Protein AF-A0A2Z6P731-F1 (afdb_monomer_lite)

Foldseek 3Di:
DDPVVVVVVVVVVVVVVVVVVVVVVVVVVVVVVVVVVVVVVVVVVVVVVVVVVVVVVVVVVVVVVVVVVVVVVVVVVVVVVVVVVVVVVVVVVVVVVVVVVVVVVVVVVVVVVVVVVVVVVVVVVVVVVVVVVVVVVVVVVVVVVVVVVVVVVVVVVVVVVVVVVVVVVVVVVVVVVVVVVVVVVVVVVVVVVVVVVVVVVVPPVPPPPPPPPPPDDDDDDDDDDDPPVPPPPVVVVVVVVVVVVVVVVVVVVVVVVVVVVVVVVVVVVVVVVVVVVVVVVVVVVVVVVVVVVVVVVVVVVVVVVVVVVVVVVVVVVVVVVVVVVVVVVVVVVVVVVVVVVVVVVVVVVVVVVVVVVVVVVVVVVVVVVVVVVVVVVVVVVVVVVVVVVVVVVVVVVVVVVVVVVVVVVVLVVLLVVLVPDPASLQVLVVLLVPDDPDPVVLVVNLSSLVSLLVNVDDHDPVSLVVLLVVLVVLVVVCPDDDDPVPSVVSSVSSCVSSVNPVVDPDPPRDDDPVCVVVCVVSVVVVVVSDDDDDDDDDDDDDDDDDPDPDDDDDDDDDDDDDDDDDDDD

Secondary structure (DSSP, 8-state):
--HHHHHHHHHHHHHHHHHHHHHHHHHHHHHHHHHHHHHHHHHHHHHHHHHHHHHHHHHHHHHHHHHHHHHHHHHHHHHHHHHHHHHHHHHHHHHHHHHHHHHHHHHHHHHHHHHHHHHHHHHHHHHHHHHHHHHHHHHHHHHHHHHHHHHHHHHHHHHHHHHHHHHHHHHHHHHHHHHHHHHHHHHHHHHHHHHHHHHHHHHHTTSSSSSSS---------------STTSSHHHHHHHHHHHHHHHHHHHHHHHHHHHHHHHHHHHHHHHHHHHHHHHHHHHHHHHHHHHHHHHHHHHHHHHHHHHHHHHHHHHHHHHHHHHHHHHHHHHHHHHHHHHHHHHHHHHHHHHHHHHHHHHHHHHHHHHHHHHHHHHHHHHHHHHHHHHHHHHHHHHHHHHHHHHHHHHHHHHHHHHHHHH-SSHHHHHHHHHHH--S-HHHHHHHHHHHHHHHHTT----HHHHHHHHHHHHHHHHHS-STTS-HHHHHHHHHHHHHTT-TTTS-------SGGGHHHHHHHHHHHHTTS-----------------S------PPP------------

InterPro domains:
  IPR012474 Frigida-like [PF07899] (404-504)

Radius of gyration: 98.4 Å; chains: 1; bounding box: 209×106×265 Å

Sequence (569 aa):
MEPEHLIQEKKKDYNALLRKLELLHDSIDQCRINRQEEEKLLKWKQKQLTDTRHKLHLCSQDVDAKKRELDSLSRSMNERYDEFDKRNRRLKEKANDIEDQANDLERKEKNYQVRVKVLEIKEERCKVLKSKEHLFDERVKKHELKEKQYEEKLKEFYLKEKQFVDEKVNVHEGRVKDLESKEKLFEERLNEFYSKEEQQVKVHEGRVKDLELKEKKFVERVKDLDSKEEQRVKVHEGRVNDLELKERQFVERVQELKSQKEGYEIQWKDLKSKEEEFEGRMKKLESNDKEFDEREKVLDSMEKQFKLQKKNLDSMEKQFKLRKKDLDSKEEKIDGRVKELDSMEKKIVEQMQDLNSKKNRDEEQVKKLESQLKKLESQVKELETKQNQFKDNIENVQLLNNLVKRQELICSQVSDVLQTSPNPAKLVLDTIKGFRPSQQERTTRNLLVDELNKTSSVISFQVKEEAVKFASEWKANLGEPAKDCLQVLDYFKFVATYEIGSHCQVPQFLSGKEQEKQKGKIVDIASSSMSPVRVQKPQEKKRRYEAVLANNSKHPRIDVPSSSVLGSQ

Structure (mmCIF, N/CA/C/O backbone):
data_AF-A0A2Z6P731-F1
#
_entry.id   AF-A0A2Z6P731-F1
#
loop_
_atom_site.group_PDB
_atom_site.id
_atom_site.type_symbol
_atom_site.label_atom_id
_atom_site.label_alt_id
_atom_site.label_comp_id
_atom_site.label_asym_id
_atom_site.label_entity_id
_atom_site.label_seq_id
_atom_site.pdbx_PDB_ins_code
_atom_site.Cartn_x
_atom_site.Cartn_y
_atom_site.Cartn_z
_atom_site.occupancy
_atom_site.B_iso_or_equiv
_atom_site.auth_seq_id
_atom_site.auth_comp_id
_atom_site.auth_asym_id
_atom_site.auth_atom_id
_atom_site.pdbx_PDB_model_num
ATOM 1 N N . MET A 1 1 ? 33.500 57.032 -123.519 1.00 52.16 1 MET A N 1
ATOM 2 C CA . MET A 1 1 ? 33.721 56.711 -122.093 1.00 52.16 1 MET A CA 1
ATOM 3 C C . MET A 1 1 ? 34.544 55.441 -122.050 1.00 52.16 1 MET A C 1
ATOM 5 O O . MET A 1 1 ? 34.097 54.435 -122.585 1.00 52.16 1 MET A O 1
ATOM 9 N N . GLU A 1 2 ? 35.780 55.542 -121.570 1.00 58.59 2 GLU A N 1
ATOM 10 C CA . GLU A 1 2 ? 36.813 54.513 -121.723 1.00 58.59 2 GLU A CA 1
ATOM 11 C C . GLU A 1 2 ? 36.583 53.288 -120.814 1.00 58.59 2 GLU A C 1
ATOM 13 O O . GLU A 1 2 ? 36.250 53.458 -119.638 1.00 58.59 2 GLU A O 1
ATOM 18 N N . PRO A 1 3 ? 36.807 52.056 -121.316 1.00 71.31 3 PRO A N 1
ATOM 19 C CA . PRO A 1 3 ? 36.684 50.810 -120.546 1.00 71.31 3 PRO A CA 1
ATOM 20 C C . PRO A 1 3 ? 37.540 50.767 -119.269 1.00 71.31 3 PRO A C 1
ATOM 22 O O . PRO A 1 3 ? 37.165 50.127 -118.289 1.00 71.31 3 PRO A O 1
ATOM 25 N N . GLU A 1 4 ? 38.677 51.464 -119.257 1.00 72.44 4 GLU A N 1
ATOM 26 C CA . GLU A 1 4 ? 39.634 51.464 -118.145 1.00 72.44 4 GLU A CA 1
ATOM 27 C C . GLU A 1 4 ? 39.086 52.137 -116.878 1.00 72.44 4 GLU A C 1
ATOM 29 O O . GLU A 1 4 ? 39.328 51.656 -115.769 1.00 72.44 4 GLU A O 1
ATOM 34 N N . HIS A 1 5 ? 38.282 53.196 -117.025 1.00 77.31 5 HIS A N 1
ATOM 35 C CA . HIS A 1 5 ? 37.656 53.881 -115.891 1.00 77.31 5 HIS A CA 1
ATOM 36 C C . HIS A 1 5 ? 36.643 52.973 -115.175 1.00 77.31 5 HIS A C 1
ATOM 38 O O . HIS A 1 5 ? 36.636 52.888 -113.948 1.00 77.31 5 HIS A O 1
ATOM 44 N N . LEU A 1 6 ? 35.835 52.229 -115.940 1.00 79.31 6 LEU A N 1
ATOM 45 C CA . LEU A 1 6 ? 34.848 51.287 -115.402 1.00 79.31 6 LEU A CA 1
ATOM 46 C C . LEU A 1 6 ? 35.524 50.119 -114.662 1.00 79.31 6 LEU A C 1
ATOM 48 O O . LEU A 1 6 ? 35.042 49.677 -113.620 1.00 79.31 6 LEU A O 1
ATOM 52 N N . ILE A 1 7 ? 36.667 49.640 -115.166 1.00 79.50 7 ILE A N 1
ATOM 53 C CA . ILE A 1 7 ? 37.467 48.594 -114.512 1.00 79.50 7 ILE A CA 1
ATOM 54 C C . ILE A 1 7 ? 38.040 49.094 -113.178 1.00 79.50 7 ILE A C 1
ATOM 56 O O . ILE A 1 7 ? 37.983 48.371 -112.182 1.00 79.50 7 ILE A O 1
ATOM 60 N N . GLN A 1 8 ? 38.560 50.325 -113.123 1.00 81.31 8 GLN A N 1
ATOM 61 C CA . GLN A 1 8 ? 39.082 50.913 -111.881 1.00 81.31 8 GLN A CA 1
ATOM 62 C C . GLN A 1 8 ? 37.985 51.154 -110.838 1.00 81.31 8 GLN A C 1
ATOM 64 O O . GLN A 1 8 ? 38.181 50.863 -109.657 1.00 81.31 8 GLN A O 1
ATOM 69 N N . GLU A 1 9 ? 36.813 51.620 -111.267 1.00 83.69 9 GLU A N 1
ATOM 70 C CA . GLU A 1 9 ? 35.646 51.801 -110.402 1.00 83.69 9 GLU A CA 1
ATOM 71 C C . GLU A 1 9 ? 35.163 50.460 -109.826 1.00 83.69 9 GLU A C 1
ATOM 73 O O . GLU A 1 9 ? 35.053 50.311 -108.608 1.00 83.69 9 GLU A O 1
ATOM 78 N N . LYS A 1 10 ? 35.023 49.424 -110.666 1.00 86.81 10 LYS A N 1
ATOM 79 C CA . LYS A 1 10 ? 34.675 48.067 -110.210 1.00 86.81 10 LYS A CA 1
ATOM 80 C C . LYS A 1 10 ? 35.732 47.448 -109.299 1.00 86.81 10 LYS A C 1
ATOM 82 O O . LYS A 1 10 ? 35.380 46.742 -108.357 1.00 86.81 10 LYS A O 1
ATOM 87 N N . LYS A 1 11 ? 37.018 47.731 -109.523 1.00 86.75 11 LYS A N 1
ATOM 88 C CA . LYS A 1 11 ? 38.112 47.300 -108.639 1.00 86.75 11 LYS A CA 1
ATOM 89 C C . LYS A 1 11 ? 38.043 47.991 -107.274 1.00 86.75 11 LYS A C 1
ATOM 91 O O . LYS A 1 11 ? 38.296 47.355 -106.251 1.00 86.75 11 LYS A O 1
ATOM 96 N N . LYS A 1 12 ? 37.677 49.275 -107.237 1.00 87.81 12 LYS A N 1
ATOM 97 C CA . LYS A 1 12 ? 37.454 50.029 -105.995 1.00 87.81 12 LYS A CA 1
ATOM 98 C C . LYS A 1 12 ? 36.254 49.481 -105.218 1.00 87.81 12 LYS A C 1
ATOM 100 O O . LYS A 1 12 ? 36.387 49.254 -104.017 1.00 87.81 12 LYS A O 1
ATOM 105 N N . ASP A 1 13 ? 35.145 49.194 -105.899 1.00 89.31 13 ASP A N 1
ATOM 106 C CA . ASP A 1 13 ? 33.958 48.560 -105.308 1.00 89.31 13 ASP A CA 1
ATOM 107 C C . ASP A 1 13 ? 34.268 47.159 -104.768 1.00 89.31 13 ASP A C 1
ATOM 109 O O . ASP A 1 13 ? 33.900 46.833 -103.640 1.00 89.31 13 ASP A O 1
ATOM 113 N N . TYR A 1 14 ? 35.002 46.346 -105.535 1.00 91.06 14 TYR A N 1
ATOM 114 C CA . TYR A 1 14 ? 35.447 45.017 -105.116 1.00 91.06 14 TYR A CA 1
ATOM 115 C C . TYR A 1 14 ? 36.316 45.082 -103.856 1.00 91.06 14 TYR A C 1
ATOM 117 O O . TYR A 1 14 ? 36.050 44.375 -102.890 1.00 91.06 14 TYR A O 1
ATOM 125 N N . ASN A 1 15 ? 37.306 45.979 -103.815 1.00 90.00 15 ASN A N 1
ATOM 126 C CA . ASN A 1 15 ? 38.151 46.160 -102.632 1.00 90.00 15 ASN A CA 1
ATOM 127 C C . ASN A 1 15 ? 37.359 46.693 -101.423 1.00 90.00 15 ASN A C 1
ATOM 129 O O . ASN A 1 15 ? 37.653 46.328 -100.286 1.00 90.00 15 ASN A O 1
ATOM 133 N N . ALA A 1 16 ? 36.347 47.541 -101.639 1.00 91.12 16 ALA A N 1
ATOM 134 C CA . ALA A 1 16 ? 35.458 48.008 -100.575 1.00 91.12 16 ALA A CA 1
ATOM 135 C C . ALA A 1 16 ? 34.557 46.883 -100.035 1.00 91.12 16 ALA A C 1
ATOM 137 O O . ALA A 1 16 ? 34.338 46.805 -98.825 1.00 91.12 16 ALA A O 1
ATOM 138 N N . LEU A 1 17 ? 34.061 45.999 -100.907 1.00 93.06 17 LEU A N 1
ATOM 139 C CA . LEU A 1 17 ? 33.327 44.792 -100.519 1.00 93.06 17 LEU A CA 1
ATOM 140 C C . LEU A 1 17 ? 34.225 43.795 -99.783 1.00 93.06 17 LEU A C 1
ATOM 142 O O . LEU A 1 17 ? 33.798 43.256 -98.767 1.00 93.06 17 LEU A O 1
ATOM 146 N N . LEU A 1 18 ? 35.466 43.603 -100.239 1.00 92.50 18 LEU A N 1
ATOM 147 C CA . LEU A 1 18 ? 36.444 42.727 -99.596 1.00 92.50 18 LEU A CA 1
ATOM 148 C C . LEU A 1 18 ? 36.750 43.191 -98.165 1.00 92.50 18 LEU A C 1
ATOM 150 O O . LEU A 1 18 ? 36.622 42.400 -97.240 1.00 92.50 18 LEU A O 1
ATOM 154 N N . ARG A 1 19 ? 37.004 44.492 -97.957 1.00 92.50 19 ARG A N 1
ATOM 155 C CA . ARG A 1 19 ? 37.185 45.067 -96.609 1.00 92.50 19 ARG A CA 1
ATOM 156 C C . ARG A 1 19 ? 35.958 44.894 -95.712 1.00 92.50 19 ARG A C 1
ATOM 158 O O . ARG A 1 19 ? 36.096 44.667 -94.516 1.00 92.50 19 ARG A O 1
ATOM 165 N N . LYS A 1 20 ? 34.743 45.017 -96.263 1.00 94.06 20 LYS A N 1
ATOM 166 C CA . LYS A 1 20 ? 33.504 44.760 -95.505 1.00 94.06 20 LYS A CA 1
ATOM 167 C C . LYS A 1 20 ? 33.372 43.284 -95.122 1.00 94.06 20 LYS A C 1
ATOM 169 O O . LYS A 1 20 ? 32.917 42.998 -94.021 1.00 94.06 20 LYS A O 1
ATOM 174 N N . LEU A 1 21 ? 33.760 42.372 -96.014 1.00 94.06 21 LEU A N 1
ATOM 175 C CA . LEU A 1 21 ? 33.802 40.930 -95.762 1.00 94.06 21 LEU A CA 1
ATOM 176 C C . LEU A 1 21 ? 34.822 40.577 -94.675 1.00 94.06 21 LEU A C 1
ATOM 178 O O . LEU A 1 21 ? 34.483 39.807 -93.785 1.00 94.06 21 LEU A O 1
ATOM 182 N N . GLU A 1 22 ? 36.014 41.176 -94.707 1.00 93.94 22 GLU A N 1
ATOM 183 C CA . GLU A 1 22 ? 37.048 41.026 -93.671 1.00 93.94 22 GLU A CA 1
ATOM 184 C C . GLU A 1 22 ? 36.540 41.508 -92.305 1.00 93.94 22 GLU A C 1
ATOM 186 O O . GLU A 1 22 ? 36.545 40.741 -91.350 1.00 93.94 22 GLU A O 1
ATOM 191 N N . LEU A 1 23 ? 35.972 42.719 -92.224 1.00 94.75 23 LEU A N 1
ATOM 192 C CA . LEU A 1 23 ? 35.389 43.238 -90.977 1.00 94.75 23 LEU A CA 1
ATOM 193 C C . LEU A 1 23 ? 34.251 42.357 -90.437 1.00 94.75 23 LEU A C 1
ATOM 195 O O . LEU A 1 23 ? 34.099 42.192 -89.227 1.00 94.75 23 LEU A O 1
ATOM 199 N N . LEU A 1 24 ? 33.426 41.804 -91.329 1.00 95.38 24 LEU A N 1
ATOM 200 C CA . LEU A 1 24 ? 32.343 40.902 -90.947 1.00 95.38 24 LEU A CA 1
ATOM 201 C C . LEU A 1 24 ? 32.885 39.543 -90.480 1.00 95.38 24 LEU A C 1
ATOM 203 O O . LEU A 1 24 ? 32.338 38.972 -89.539 1.00 95.38 24 LEU A O 1
ATOM 207 N N . HIS A 1 25 ? 33.968 39.051 -91.086 1.00 95.19 25 HIS A N 1
ATOM 208 C CA . HIS A 1 25 ? 34.670 37.846 -90.649 1.00 95.19 25 HIS A CA 1
ATOM 209 C C . HIS A 1 25 ? 35.277 38.028 -89.253 1.00 95.19 25 HIS A C 1
ATOM 211 O O . HIS A 1 25 ? 34.975 37.232 -88.365 1.00 95.19 25 HIS A O 1
ATOM 217 N N . ASP A 1 26 ? 35.999 39.128 -89.023 1.00 95.12 26 ASP A N 1
ATOM 218 C CA . ASP A 1 26 ? 36.569 39.472 -87.716 1.00 95.12 26 ASP A CA 1
ATOM 219 C C . ASP A 1 26 ? 35.474 39.597 -86.644 1.00 95.12 26 ASP A C 1
ATOM 221 O O . ASP A 1 26 ? 35.610 39.094 -85.528 1.00 95.12 26 ASP A O 1
ATOM 225 N N . SER A 1 27 ? 34.337 40.215 -86.989 1.00 95.94 27 SER A N 1
ATOM 226 C CA . SER A 1 27 ? 33.183 40.301 -86.088 1.00 95.94 27 SER A CA 1
ATOM 227 C C . SER A 1 27 ? 32.591 38.926 -85.763 1.00 95.94 27 SER A C 1
ATOM 229 O O . SER A 1 27 ? 32.197 38.694 -84.618 1.00 95.94 27 SER A O 1
ATOM 231 N N . ILE A 1 28 ? 32.499 38.016 -86.740 1.00 95.56 28 ILE A N 1
ATOM 232 C CA . ILE A 1 28 ? 32.009 36.646 -86.526 1.00 95.56 28 ILE A CA 1
ATOM 233 C C . ILE A 1 28 ? 32.970 35.873 -85.621 1.00 95.56 28 ILE A C 1
ATOM 235 O O . ILE A 1 28 ? 32.516 35.184 -84.702 1.00 95.56 28 ILE A O 1
ATOM 239 N N . ASP A 1 29 ? 34.276 36.000 -85.844 1.00 95.00 29 ASP A N 1
ATOM 240 C CA . ASP A 1 29 ? 35.289 35.345 -85.021 1.00 95.00 29 ASP A CA 1
ATOM 241 C C . ASP A 1 29 ? 35.274 35.878 -83.587 1.00 95.00 29 ASP A C 1
ATOM 243 O O . ASP A 1 29 ? 35.272 35.083 -82.641 1.00 95.00 29 ASP A O 1
ATOM 247 N N . GLN A 1 30 ? 35.120 37.191 -83.397 1.00 95.19 30 GLN A N 1
ATOM 248 C CA . GLN A 1 30 ? 34.946 37.773 -82.067 1.00 95.19 30 GLN A CA 1
ATOM 249 C C . GLN A 1 30 ? 33.675 37.251 -81.376 1.00 95.19 30 GLN A C 1
ATOM 251 O O . GLN A 1 30 ? 33.720 36.861 -80.207 1.00 95.19 30 GLN A O 1
ATOM 256 N N . CYS A 1 31 ? 32.545 37.163 -82.087 1.00 95.19 31 CYS A N 1
ATOM 257 C CA . CYS A 1 31 ? 31.327 36.545 -81.553 1.00 95.19 31 CYS A CA 1
ATOM 258 C C . CYS A 1 31 ? 31.540 35.069 -81.185 1.00 95.19 31 CYS A C 1
ATOM 260 O O . CYS A 1 31 ? 31.012 34.599 -80.174 1.00 95.19 31 CYS A O 1
ATOM 262 N N . ARG A 1 32 ? 32.322 34.322 -81.974 1.00 95.62 32 ARG A N 1
ATOM 263 C CA . ARG A 1 32 ? 32.637 32.915 -81.704 1.00 95.62 32 ARG A CA 1
ATOM 264 C C . ARG A 1 32 ? 33.480 32.758 -80.439 1.00 95.62 32 ARG A C 1
ATOM 266 O O . ARG A 1 32 ? 33.192 31.847 -79.662 1.00 95.62 32 ARG A O 1
ATOM 273 N N . ILE A 1 33 ? 34.473 33.626 -80.233 1.00 95.19 33 ILE A N 1
ATOM 274 C CA . ILE A 1 33 ? 35.304 33.664 -79.020 1.00 95.19 33 ILE A CA 1
ATOM 275 C C . ILE A 1 33 ? 34.437 33.996 -77.803 1.00 95.19 33 ILE A C 1
ATOM 277 O O . ILE A 1 33 ? 34.414 33.212 -76.853 1.00 95.19 33 ILE A O 1
ATOM 281 N N . ASN A 1 34 ? 33.646 35.072 -77.866 1.00 95.81 34 ASN A N 1
ATOM 282 C CA . ASN A 1 34 ? 32.760 35.476 -76.769 1.00 95.81 34 ASN A CA 1
ATOM 283 C C . ASN A 1 34 ? 31.799 34.339 -76.379 1.00 95.81 34 ASN A C 1
ATOM 285 O O . ASN A 1 34 ? 31.676 33.999 -75.204 1.00 95.81 34 ASN A O 1
ATOM 289 N N . ARG A 1 35 ? 31.189 33.664 -77.364 1.00 95.75 35 ARG A N 1
ATOM 290 C CA . ARG A 1 35 ? 30.319 32.504 -77.113 1.00 95.75 35 ARG A CA 1
ATOM 291 C C . ARG A 1 35 ? 31.058 31.363 -76.404 1.00 95.75 35 ARG A C 1
ATOM 293 O O . ARG A 1 35 ? 30.498 30.729 -75.515 1.00 95.75 35 ARG A O 1
ATOM 300 N N . GLN A 1 36 ? 32.308 31.077 -76.778 1.00 95.69 36 GLN A N 1
ATOM 301 C CA . GLN A 1 36 ? 33.104 30.041 -76.108 1.00 95.69 36 GLN A CA 1
ATOM 302 C C . GLN A 1 36 ? 33.426 30.403 -74.653 1.00 95.69 36 GLN A C 1
ATOM 304 O O . GLN A 1 36 ? 33.455 29.519 -73.793 1.00 95.69 36 GLN A O 1
ATOM 309 N N . GLU A 1 37 ? 33.685 31.677 -74.362 1.00 95.94 37 GLU A N 1
ATOM 310 C CA . GLU A 1 37 ? 33.898 32.160 -72.995 1.00 95.94 37 GLU A CA 1
ATOM 311 C C . GLU A 1 37 ? 32.618 32.060 -72.158 1.00 95.94 37 GLU A C 1
ATOM 313 O O . GLU A 1 37 ? 32.656 31.533 -71.042 1.00 95.94 37 GLU A O 1
ATOM 318 N N . GLU A 1 38 ? 31.473 32.454 -72.719 1.00 96.44 38 GLU A N 1
ATOM 319 C CA . GLU A 1 38 ? 30.158 32.309 -72.086 1.00 96.44 38 GLU A CA 1
ATOM 320 C C . GLU A 1 38 ? 29.804 30.842 -71.810 1.00 96.44 38 GLU A C 1
ATOM 322 O O . GLU A 1 38 ? 29.347 30.516 -70.714 1.00 96.44 38 GLU A O 1
ATOM 327 N N . GLU A 1 39 ? 30.072 29.921 -72.742 1.00 96.38 39 GLU A N 1
ATOM 328 C CA . GLU A 1 39 ? 29.863 28.482 -72.534 1.00 96.38 39 GLU A CA 1
ATOM 329 C C . GLU A 1 39 ? 30.727 27.927 -71.392 1.00 96.38 39 GLU A C 1
ATOM 331 O O . GLU A 1 39 ? 30.261 27.105 -70.593 1.00 96.38 39 GLU A O 1
ATOM 336 N N . LYS A 1 40 ? 31.989 28.366 -71.284 1.00 96.44 40 LYS A N 1
ATOM 337 C CA . LYS A 1 40 ? 32.872 27.986 -70.169 1.00 96.44 40 LYS A CA 1
ATOM 338 C C . LYS A 1 40 ? 32.347 28.539 -68.846 1.00 96.44 40 LYS A C 1
ATOM 340 O O . LYS A 1 40 ? 32.298 27.800 -67.859 1.00 96.44 40 LYS A O 1
ATOM 345 N N . LEU A 1 41 ? 31.921 29.803 -68.829 1.00 96.81 41 LEU A N 1
ATOM 346 C CA . LEU A 1 41 ? 31.337 30.436 -67.649 1.00 96.81 41 LEU A CA 1
ATOM 347 C C . LEU A 1 41 ? 30.049 29.723 -67.218 1.00 96.81 41 LEU A C 1
ATOM 349 O O . LEU A 1 41 ? 29.882 29.431 -66.034 1.00 96.81 41 LEU A O 1
ATOM 353 N N . LEU A 1 42 ? 29.174 29.377 -68.165 1.00 96.50 42 LEU A N 1
ATOM 354 C CA . LEU A 1 42 ? 27.938 28.642 -67.910 1.00 96.50 42 LEU A CA 1
ATOM 355 C C . LEU A 1 42 ? 28.226 27.261 -67.314 1.00 96.50 42 LEU A C 1
ATOM 357 O O . LEU A 1 42 ? 27.638 26.911 -66.292 1.00 96.50 42 LEU A O 1
ATOM 361 N N . LYS A 1 43 ? 29.171 26.503 -67.887 1.00 96.69 43 LYS A N 1
ATOM 362 C CA . LYS A 1 43 ? 29.605 25.205 -67.336 1.00 96.69 43 LYS A CA 1
ATOM 363 C C . LYS A 1 43 ? 30.137 25.344 -65.911 1.00 96.69 43 LYS A C 1
ATOM 365 O O . LYS A 1 43 ? 29.791 24.548 -65.038 1.00 96.69 43 LYS A O 1
ATOM 370 N N . TRP A 1 44 ? 30.948 26.370 -65.649 1.00 96.88 44 TRP A N 1
ATOM 371 C CA . TRP A 1 44 ? 31.457 26.644 -64.306 1.00 96.88 44 TRP A CA 1
ATOM 372 C C . TRP A 1 44 ? 30.328 26.987 -63.321 1.00 96.88 44 TRP A C 1
ATOM 374 O O . TRP A 1 44 ? 30.272 26.415 -62.231 1.00 96.88 44 TRP A O 1
ATOM 384 N N . LYS A 1 45 ? 29.378 27.847 -63.713 1.00 97.25 45 LYS A N 1
ATOM 385 C CA . LYS A 1 45 ? 28.199 28.193 -62.899 1.00 97.25 45 LYS A CA 1
ATOM 386 C C . LYS A 1 45 ? 27.296 26.986 -62.640 1.00 97.25 45 LYS A C 1
ATOM 388 O O . LYS A 1 45 ? 26.828 26.824 -61.518 1.00 97.25 45 LYS A O 1
ATOM 393 N N . GLN A 1 46 ? 27.088 26.119 -63.631 1.00 96.81 46 GLN A N 1
ATOM 394 C CA . GLN A 1 46 ? 26.338 24.871 -63.465 1.00 96.81 46 GLN A CA 1
ATOM 395 C C . GLN A 1 46 ? 26.996 23.962 -62.425 1.00 96.81 46 GLN A C 1
ATOM 397 O O . GLN A 1 46 ? 26.303 23.475 -61.537 1.00 96.81 46 GLN A O 1
ATOM 402 N N . LYS A 1 47 ? 28.326 23.805 -62.471 1.00 96.75 47 LYS A N 1
ATOM 403 C CA . LYS A 1 47 ? 29.070 23.032 -61.466 1.00 96.75 47 LYS A CA 1
ATOM 404 C C . LYS A 1 47 ? 28.928 23.624 -60.056 1.00 96.75 47 LYS A C 1
ATOM 406 O O . LYS A 1 47 ? 28.662 22.906 -59.099 1.00 96.75 47 LYS A O 1
ATOM 411 N N . GLN A 1 48 ? 29.030 24.946 -59.922 1.00 96.88 48 GLN A N 1
ATOM 412 C CA . GLN A 1 48 ? 28.794 25.617 -58.637 1.00 96.88 48 GLN A CA 1
ATOM 413 C C . GLN A 1 48 ? 27.356 25.410 -58.127 1.00 96.88 48 GLN A C 1
ATOM 415 O O . GLN A 1 48 ? 27.131 25.193 -56.934 1.00 96.88 48 GLN A O 1
ATOM 420 N N . LEU A 1 49 ? 26.369 25.432 -59.024 1.00 97.25 49 LEU A N 1
ATOM 421 C CA . LEU A 1 49 ? 24.972 25.189 -58.671 1.00 97.25 49 LEU A CA 1
ATOM 422 C C . LEU A 1 49 ? 24.737 23.737 -58.228 1.00 97.25 49 LEU A C 1
ATOM 424 O O . LEU A 1 49 ? 23.993 23.501 -57.278 1.00 97.25 49 LEU A O 1
ATOM 428 N N . THR A 1 50 ? 25.377 22.756 -58.870 1.00 96.69 50 THR A N 1
ATOM 429 C CA . THR A 1 50 ? 25.279 21.352 -58.443 1.00 96.69 50 THR A CA 1
ATOM 430 C C . THR A 1 50 ? 25.915 21.135 -57.075 1.00 96.69 50 THR A C 1
ATOM 432 O O . THR A 1 50 ? 25.311 20.475 -56.230 1.00 96.69 50 THR A O 1
ATOM 435 N N . ASP A 1 51 ? 27.071 21.752 -56.817 1.00 96.75 51 ASP A N 1
ATOM 436 C CA . ASP A 1 51 ? 27.767 21.640 -55.532 1.00 96.75 51 ASP A CA 1
ATOM 437 C C . ASP A 1 51 ? 26.949 22.273 -54.395 1.00 96.75 51 ASP A C 1
ATOM 439 O O . ASP A 1 51 ? 26.804 21.695 -53.317 1.00 96.75 51 ASP A O 1
ATOM 443 N N . THR A 1 52 ? 26.361 23.450 -54.633 1.00 96.44 52 THR A N 1
ATOM 444 C CA . THR A 1 52 ? 25.489 24.114 -53.647 1.00 96.44 52 THR A CA 1
ATOM 445 C C . THR A 1 52 ? 24.188 23.348 -53.422 1.00 96.44 52 THR A C 1
ATOM 447 O O . THR A 1 52 ? 23.780 23.187 -52.273 1.00 96.44 52 THR A O 1
ATOM 450 N N . ARG A 1 53 ? 23.569 22.796 -54.475 1.00 97.75 53 ARG A N 1
ATOM 451 C CA . ARG A 1 53 ? 22.385 21.932 -54.348 1.00 97.75 53 ARG A CA 1
ATOM 452 C C . ARG A 1 53 ? 22.684 20.682 -53.522 1.00 97.75 53 ARG A C 1
ATOM 454 O O . ARG A 1 53 ? 21.866 20.310 -52.686 1.00 97.75 53 ARG A O 1
ATOM 461 N N . HIS A 1 54 ? 23.844 20.058 -53.720 1.00 97.00 54 HIS A N 1
ATOM 462 C CA . HIS A 1 54 ? 24.248 18.898 -52.928 1.00 97.00 54 HIS A CA 1
ATOM 463 C C . HIS A 1 54 ? 24.443 19.261 -51.449 1.00 97.00 54 HIS A C 1
ATOM 465 O O . HIS A 1 54 ? 23.886 18.592 -50.581 1.00 97.00 54 HIS A O 1
ATOM 471 N N . LYS A 1 55 ? 25.140 20.368 -51.155 1.00 97.69 55 LYS A N 1
ATOM 472 C CA . LYS A 1 55 ? 25.298 20.872 -49.777 1.00 97.69 55 LYS A CA 1
ATOM 473 C C . LYS A 1 55 ? 23.956 21.187 -49.112 1.00 97.69 55 LYS A C 1
ATOM 475 O O . LYS A 1 55 ? 23.755 20.833 -47.956 1.00 97.69 55 LYS A O 1
ATOM 480 N N . LEU A 1 56 ? 23.032 21.815 -49.842 1.00 97.69 56 LEU A N 1
ATOM 481 C CA . LEU A 1 56 ? 21.686 22.108 -49.345 1.00 97.69 56 LEU A CA 1
ATOM 482 C C . LEU A 1 56 ? 20.904 20.823 -49.046 1.00 97.69 56 LEU A C 1
ATOM 484 O O . LEU A 1 56 ? 20.221 20.751 -48.031 1.00 97.69 56 LEU A O 1
ATOM 488 N N . HIS A 1 57 ? 21.026 19.805 -49.901 1.00 97.81 57 HIS A N 1
ATOM 489 C CA . HIS A 1 57 ? 20.378 18.515 -49.682 1.00 97.81 57 HIS A CA 1
ATOM 490 C C . HIS A 1 57 ? 20.887 17.824 -48.412 1.00 97.81 57 HIS A C 1
ATOM 492 O O . HIS A 1 57 ? 20.072 17.389 -47.603 1.00 97.81 57 HIS A O 1
ATOM 498 N N . LEU A 1 58 ? 22.209 17.789 -48.203 1.00 97.25 58 LEU A N 1
ATOM 499 C CA . LEU A 1 58 ? 22.803 17.250 -46.975 1.00 97.25 58 LEU A CA 1
ATOM 500 C C . LEU A 1 58 ? 22.322 18.020 -45.737 1.00 97.25 58 LEU A C 1
ATOM 502 O O . LEU A 1 58 ? 21.860 17.416 -44.776 1.00 97.25 58 LEU A O 1
ATOM 506 N N . CYS A 1 59 ? 22.324 19.354 -45.796 1.00 97.50 59 CYS A N 1
ATOM 507 C CA . CYS A 1 59 ? 21.830 20.185 -44.699 1.00 97.50 59 CYS A CA 1
ATOM 508 C C . CYS A 1 59 ? 20.340 19.930 -44.396 1.00 97.50 59 CYS A C 1
ATOM 510 O O . CYS A 1 59 ? 19.951 19.854 -43.234 1.00 97.50 59 CYS A O 1
ATOM 512 N N . SER A 1 60 ? 19.506 19.732 -45.422 1.00 97.12 60 SER A N 1
ATOM 513 C CA . SER A 1 60 ? 18.096 19.361 -45.239 1.00 97.12 60 SER A CA 1
ATOM 514 C C . SER A 1 60 ? 17.944 18.008 -44.541 1.00 97.12 60 SER A C 1
ATOM 516 O O . SER A 1 60 ? 17.101 17.876 -43.657 1.00 97.12 60 SER A O 1
ATOM 518 N N . GLN A 1 61 ? 18.758 17.013 -44.907 1.00 97.69 61 GLN A N 1
ATOM 519 C CA . GLN A 1 61 ? 18.746 15.700 -44.255 1.00 97.69 61 GLN A CA 1
ATOM 520 C C . GLN A 1 61 ? 19.156 15.793 -42.780 1.00 97.69 61 GLN A C 1
ATOM 522 O O . GLN A 1 61 ? 18.525 15.149 -41.939 1.00 97.69 61 GLN A O 1
ATOM 527 N N . ASP A 1 62 ? 20.155 16.619 -42.460 1.00 97.50 62 ASP A N 1
ATOM 528 C CA . ASP A 1 62 ? 20.580 16.871 -41.080 1.00 97.50 62 ASP A CA 1
ATOM 529 C C . ASP A 1 62 ? 19.467 17.537 -40.261 1.00 97.50 62 ASP A C 1
ATOM 531 O O . ASP A 1 62 ? 19.193 17.123 -39.132 1.00 97.50 62 ASP A O 1
ATOM 535 N N . VAL A 1 63 ? 18.775 18.529 -40.831 1.00 96.56 63 VAL A N 1
ATOM 536 C CA . VAL A 1 63 ? 17.621 19.177 -40.185 1.00 96.56 63 VAL A CA 1
ATOM 537 C C . VAL A 1 63 ? 16.507 18.167 -39.918 1.00 96.56 63 VAL A C 1
ATOM 539 O O . VAL A 1 63 ? 15.973 18.125 -38.807 1.00 96.56 63 VAL A O 1
ATOM 542 N N . ASP A 1 64 ? 16.188 17.308 -40.886 1.00 97.06 64 ASP A N 1
ATOM 543 C CA . ASP A 1 64 ? 15.182 16.259 -40.706 1.00 97.06 64 ASP A CA 1
ATOM 544 C C . ASP A 1 64 ? 15.599 15.242 -39.636 1.00 97.06 64 ASP A C 1
ATOM 546 O O . ASP A 1 64 ? 14.769 14.809 -38.832 1.00 97.06 64 ASP A O 1
ATOM 550 N N . ALA A 1 65 ? 16.881 14.871 -39.580 1.00 96.75 65 ALA A N 1
ATOM 551 C CA . ALA A 1 65 ? 17.410 14.002 -38.534 1.00 96.75 65 ALA A CA 1
ATOM 552 C C . ALA A 1 65 ? 17.268 14.646 -37.146 1.00 96.75 65 ALA A C 1
ATOM 554 O O . ALA A 1 65 ? 16.731 14.015 -36.232 1.00 96.75 65 ALA A O 1
ATOM 555 N N . LYS A 1 66 ? 17.644 15.924 -37.002 1.00 97.44 66 LYS A N 1
ATOM 556 C CA . LYS A 1 66 ? 17.485 16.670 -35.744 1.00 97.44 66 LYS A CA 1
ATOM 557 C C . LYS A 1 66 ? 16.032 16.858 -35.338 1.00 97.44 66 LYS A C 1
ATOM 559 O O . LYS A 1 66 ? 15.720 16.759 -34.153 1.00 97.44 66 LYS A O 1
ATOM 564 N N . LYS A 1 67 ? 15.125 17.038 -36.296 1.00 97.75 67 LYS A N 1
ATOM 565 C CA . LYS A 1 67 ? 13.686 17.079 -36.024 1.00 97.75 67 LYS A CA 1
ATOM 566 C C . LYS A 1 67 ? 13.182 15.752 -35.450 1.00 97.75 67 LYS A C 1
ATOM 568 O O . LYS A 1 67 ? 12.492 15.758 -34.436 1.00 97.75 67 LYS A O 1
ATOM 573 N N . ARG A 1 68 ? 13.590 14.611 -36.021 1.00 97.12 68 ARG A N 1
ATOM 574 C CA . ARG A 1 68 ? 13.223 13.282 -35.489 1.00 97.12 68 ARG A CA 1
ATOM 575 C C . ARG A 1 68 ? 13.784 13.037 -34.088 1.00 97.12 68 ARG A C 1
ATOM 577 O O . ARG A 1 68 ? 13.083 12.470 -33.250 1.00 97.12 68 ARG A O 1
ATOM 584 N N . GLU A 1 69 ? 15.025 13.455 -33.830 1.00 97.94 69 GLU A N 1
ATOM 585 C CA . GLU A 1 69 ? 15.622 13.394 -32.488 1.00 97.94 69 GLU A CA 1
ATOM 586 C C . GLU A 1 69 ? 14.800 14.216 -31.484 1.00 97.94 69 GLU A C 1
ATOM 588 O O . GLU A 1 69 ? 14.464 13.712 -30.410 1.00 97.94 69 GLU A O 1
ATOM 593 N N . LEU A 1 70 ? 14.417 15.444 -31.851 1.00 97.06 70 LEU A N 1
ATOM 594 C CA . LEU A 1 70 ? 13.604 16.325 -31.012 1.00 97.06 70 LEU A CA 1
ATOM 595 C C . LEU A 1 70 ? 12.220 15.729 -30.720 1.00 97.06 70 LEU A C 1
ATOM 597 O O . LEU A 1 70 ? 11.796 15.714 -29.565 1.00 97.06 70 LEU A O 1
ATOM 601 N N . ASP A 1 71 ? 11.548 15.180 -31.732 1.00 97.69 71 ASP A N 1
ATOM 602 C CA . ASP A 1 71 ? 10.245 14.526 -31.566 1.00 97.69 71 ASP A CA 1
ATOM 603 C C . ASP A 1 71 ? 10.345 13.301 -30.643 1.00 97.69 71 ASP A C 1
ATOM 605 O O . ASP A 1 71 ? 9.449 13.033 -29.840 1.00 97.69 71 ASP A O 1
ATOM 609 N N . SER A 1 72 ? 11.447 12.549 -30.733 1.00 97.62 72 SER A N 1
ATOM 610 C CA . SER A 1 72 ? 11.722 11.414 -29.847 1.00 97.62 72 SER A CA 1
ATOM 611 C C . SER A 1 72 ? 11.957 11.859 -28.405 1.00 97.62 72 SER A C 1
ATOM 613 O O . SER A 1 72 ? 11.395 11.280 -27.474 1.00 97.62 72 SER A O 1
ATOM 615 N N . LEU A 1 73 ? 12.741 12.922 -28.216 1.00 97.88 73 LEU A N 1
ATOM 616 C CA . LEU A 1 73 ? 12.998 13.500 -26.902 1.00 97.88 73 LEU A CA 1
ATOM 617 C C . LEU A 1 73 ? 11.709 14.047 -26.271 1.00 97.88 73 LEU A C 1
ATOM 619 O O . LEU A 1 73 ? 11.465 13.819 -25.089 1.00 97.88 73 LEU A O 1
ATOM 623 N N . SER A 1 74 ? 10.871 14.724 -27.060 1.00 97.50 74 SER A N 1
ATOM 624 C CA . SER A 1 74 ? 9.579 15.251 -26.615 1.00 97.50 74 SER A CA 1
ATOM 625 C C . SER A 1 74 ? 8.644 14.130 -26.151 1.00 97.50 74 SER A C 1
ATOM 627 O O . SER A 1 74 ? 8.086 14.219 -25.058 1.00 97.50 74 SER A O 1
ATOM 629 N N . ARG A 1 75 ? 8.552 13.025 -26.907 1.00 97.81 75 ARG A N 1
ATOM 630 C CA . ARG A 1 75 ? 7.787 11.832 -26.499 1.00 97.81 75 ARG A CA 1
ATOM 631 C C . ARG A 1 75 ? 8.288 11.251 -25.175 1.00 97.81 75 ARG A C 1
ATOM 633 O O . ARG A 1 75 ? 7.502 11.102 -24.246 1.00 97.81 75 ARG A O 1
ATOM 640 N N . SER A 1 76 ? 9.598 11.035 -25.050 1.00 98.06 76 SER A N 1
ATOM 641 C CA . SER A 1 76 ? 10.210 10.535 -23.809 1.00 98.06 76 SER A CA 1
ATOM 642 C C . SER A 1 76 ? 10.009 11.479 -22.614 1.00 98.06 76 SER A C 1
ATOM 644 O O . SER A 1 76 ? 9.912 11.046 -21.465 1.00 98.06 76 SER A O 1
ATOM 646 N N . MET A 1 77 ? 9.973 12.790 -22.850 1.00 97.06 77 MET A N 1
ATOM 647 C CA . MET A 1 77 ? 9.699 13.774 -21.807 1.00 97.06 77 MET A CA 1
ATOM 648 C C . MET A 1 77 ? 8.253 13.675 -21.316 1.00 97.06 77 MET A C 1
ATOM 650 O O . MET A 1 77 ? 8.036 13.615 -20.110 1.00 97.06 77 MET A O 1
ATOM 654 N N . ASN A 1 78 ? 7.288 13.590 -22.233 1.00 97.19 78 ASN A N 1
ATOM 655 C CA . ASN A 1 78 ? 5.872 13.450 -21.893 1.00 97.19 78 ASN A CA 1
ATOM 656 C C . ASN A 1 78 ? 5.592 12.147 -21.133 1.00 97.19 78 ASN A C 1
ATOM 658 O O . ASN A 1 78 ? 4.915 12.174 -20.111 1.00 97.19 78 ASN A O 1
ATOM 662 N N . GLU A 1 79 ? 6.187 11.030 -21.560 1.00 97.38 79 GLU A N 1
ATOM 663 C CA . GLU A 1 79 ? 6.090 9.752 -20.841 1.00 97.38 79 GLU A CA 1
ATOM 664 C C . GLU A 1 79 ? 6.598 9.874 -19.394 1.00 97.38 79 GLU A C 1
ATOM 666 O O . GLU A 1 79 ? 5.942 9.416 -18.457 1.00 97.38 79 GLU A O 1
ATOM 671 N N . ARG A 1 80 ? 7.729 10.565 -19.188 1.00 97.06 80 ARG A N 1
ATOM 672 C CA . ARG A 1 80 ? 8.264 10.829 -17.842 1.00 97.06 80 ARG A CA 1
ATOM 673 C C . ARG A 1 80 ? 7.363 11.739 -17.008 1.00 97.06 80 ARG A C 1
ATOM 675 O O . ARG A 1 80 ? 7.242 11.511 -15.805 1.00 97.06 80 ARG A O 1
ATOM 682 N N . TYR A 1 81 ? 6.728 12.742 -17.613 1.00 96.81 81 TYR A N 1
ATOM 683 C CA . TYR A 1 81 ? 5.742 13.580 -16.923 1.00 96.81 81 TYR A CA 1
ATOM 684 C C . TYR A 1 81 ? 4.515 12.767 -16.487 1.00 96.81 81 TYR A C 1
ATOM 686 O O . TYR A 1 81 ? 4.110 12.857 -15.329 1.00 96.81 81 TYR A O 1
ATOM 694 N N . ASP A 1 82 ? 3.988 11.896 -17.348 1.00 97.06 82 ASP A N 1
ATOM 695 C CA . ASP A 1 82 ? 2.860 11.022 -17.005 1.00 97.06 82 ASP A CA 1
ATOM 696 C C . ASP A 1 82 ? 3.204 10.047 -15.868 1.00 97.06 82 ASP A C 1
ATOM 698 O O . ASP A 1 82 ? 2.383 9.773 -14.984 1.00 97.06 82 ASP A O 1
ATOM 702 N N . GLU A 1 83 ? 4.419 9.493 -15.874 1.00 97.88 83 GLU A N 1
ATOM 703 C CA . GLU A 1 83 ? 4.920 8.659 -14.779 1.00 97.88 83 GLU A CA 1
ATOM 704 C C . GLU A 1 83 ? 5.059 9.442 -13.473 1.00 97.88 83 GLU A C 1
ATOM 706 O O . GLU A 1 83 ? 4.653 8.951 -12.412 1.00 97.88 83 GLU A O 1
ATOM 711 N N . PHE A 1 84 ? 5.591 10.663 -13.545 1.00 94.94 84 PHE A N 1
ATOM 712 C CA . PHE A 1 84 ? 5.694 11.558 -12.400 1.00 94.94 84 PHE A CA 1
ATOM 713 C C . PHE A 1 84 ? 4.313 11.867 -11.811 1.00 94.94 84 PHE A C 1
ATOM 715 O O . PHE A 1 84 ? 4.117 11.709 -10.606 1.00 94.94 84 PHE A O 1
ATOM 722 N N . ASP A 1 85 ? 3.325 12.182 -12.644 1.00 97.56 85 ASP A N 1
ATOM 723 C CA . ASP A 1 85 ? 1.956 12.464 -12.208 1.00 97.56 85 ASP A CA 1
ATOM 724 C C . ASP A 1 85 ? 1.274 11.247 -11.577 1.00 97.56 85 ASP A C 1
ATOM 726 O O . ASP A 1 85 ? 0.568 11.363 -10.568 1.00 97.56 85 ASP A O 1
ATOM 730 N N . LYS A 1 86 ? 1.497 10.048 -12.129 1.00 97.62 86 LYS A N 1
ATOM 731 C CA . LYS A 1 86 ? 1.032 8.793 -11.515 1.00 97.62 86 LYS A CA 1
ATOM 732 C C . LYS A 1 86 ? 1.686 8.578 -10.151 1.00 97.62 86 LYS A C 1
ATOM 734 O O . LYS A 1 86 ? 1.003 8.186 -9.202 1.00 97.62 86 LYS A O 1
ATOM 739 N N . ARG A 1 87 ? 2.991 8.837 -10.027 1.00 97.44 87 ARG A N 1
ATOM 740 C CA . ARG A 1 87 ? 3.717 8.725 -8.753 1.00 97.44 87 ARG A CA 1
ATOM 741 C C . ARG A 1 87 ? 3.213 9.745 -7.736 1.00 97.44 87 ARG A C 1
ATOM 743 O O . ARG A 1 87 ? 3.009 9.379 -6.583 1.00 97.44 87 ARG A O 1
ATOM 750 N N . ASN A 1 88 ? 2.957 10.977 -8.163 1.00 96.62 88 ASN A N 1
ATOM 751 C CA . ASN A 1 88 ? 2.449 12.040 -7.306 1.00 96.62 88 ASN A CA 1
ATOM 752 C C . ASN A 1 88 ? 1.041 11.718 -6.776 1.00 96.62 88 ASN A C 1
ATOM 754 O O . ASN A 1 88 ? 0.784 11.856 -5.582 1.00 96.62 88 ASN A O 1
ATOM 758 N N . ARG A 1 89 ? 0.156 11.173 -7.625 1.00 97.38 89 ARG A N 1
ATOM 75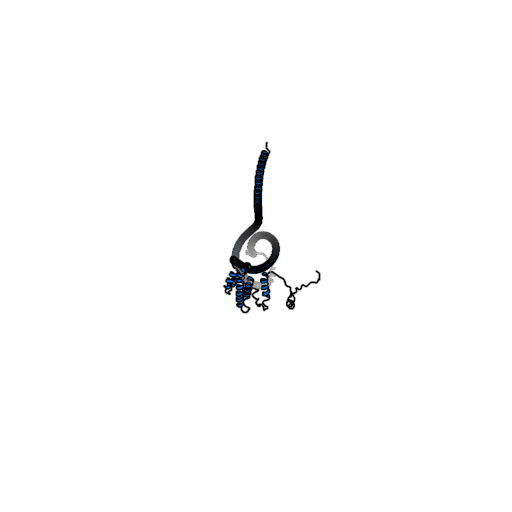9 C CA . ARG A 1 89 ? -1.161 10.668 -7.192 1.00 97.38 89 ARG A CA 1
ATOM 760 C C . ARG A 1 89 ? -1.048 9.576 -6.127 1.00 97.38 89 ARG A C 1
ATOM 762 O O . ARG A 1 89 ? -1.672 9.696 -5.079 1.00 97.38 89 ARG A O 1
ATOM 769 N N . ARG A 1 90 ? -0.180 8.580 -6.335 1.00 97.81 90 ARG A N 1
ATOM 770 C CA . ARG A 1 90 ? 0.067 7.516 -5.340 1.00 97.81 90 ARG A CA 1
ATOM 771 C C . ARG A 1 90 ? 0.637 8.050 -4.026 1.00 97.81 90 ARG A C 1
ATOM 773 O O . ARG A 1 90 ? 0.329 7.519 -2.966 1.00 97.81 90 ARG A O 1
ATOM 780 N N . LEU A 1 91 ? 1.506 9.061 -4.081 1.00 96.88 91 LEU A N 1
ATOM 781 C CA . LEU A 1 91 ? 2.038 9.699 -2.874 1.00 96.88 91 LEU A CA 1
ATOM 782 C C . LEU A 1 91 ? 0.941 10.435 -2.106 1.00 96.88 91 LEU A C 1
ATOM 784 O O . LEU A 1 91 ? 0.899 10.332 -0.885 1.00 96.88 91 LEU A O 1
ATOM 788 N N . LYS A 1 92 ? 0.033 11.115 -2.811 1.00 97.62 92 LYS A N 1
ATOM 789 C CA . LYS A 1 92 ? -1.118 11.783 -2.200 1.00 97.62 92 LYS A CA 1
ATOM 790 C C . LYS A 1 92 ? -2.066 10.793 -1.519 1.00 97.62 92 LYS A C 1
ATOM 792 O O . LYS A 1 92 ? -2.472 11.034 -0.392 1.00 97.62 92 LYS A O 1
ATOM 797 N N . GLU A 1 93 ? -2.360 9.666 -2.164 1.00 97.50 93 GLU A N 1
ATOM 798 C CA . GLU A 1 93 ? -3.150 8.581 -1.562 1.00 97.50 93 GLU A CA 1
ATOM 799 C C . GLU A 1 93 ? -2.493 8.060 -0.276 1.00 97.50 93 GLU A C 1
ATOM 801 O O . GLU A 1 93 ? -3.132 8.022 0.769 1.00 97.50 93 GLU A O 1
ATOM 806 N N . LYS A 1 94 ? -1.186 7.768 -0.314 1.00 98.00 94 LYS A N 1
ATOM 807 C CA . LYS A 1 94 ? -0.443 7.332 0.879 1.00 98.00 94 LYS A CA 1
ATOM 808 C C . LYS A 1 94 ? -0.418 8.378 1.992 1.00 98.00 94 LYS A C 1
ATOM 810 O O . LYS A 1 94 ? -0.431 8.005 3.158 1.00 98.00 94 LYS A O 1
ATOM 815 N N . ALA A 1 95 ? -0.332 9.663 1.654 1.00 96.50 95 ALA A N 1
ATOM 816 C CA . ALA A 1 95 ? -0.365 10.734 2.645 1.00 96.50 95 ALA A CA 1
ATOM 817 C C . ALA A 1 95 ? -1.713 10.761 3.380 1.00 96.50 95 ALA A C 1
ATOM 819 O O . ALA A 1 95 ? -1.724 10.833 4.606 1.00 96.50 95 ALA A O 1
ATOM 820 N N . ASN A 1 96 ? -2.818 10.605 2.646 1.00 97.25 96 ASN A N 1
ATOM 821 C CA . ASN A 1 96 ? -4.154 10.516 3.234 1.00 97.25 96 ASN A CA 1
ATOM 822 C C . ASN A 1 96 ? -4.299 9.269 4.126 1.00 97.25 96 ASN A C 1
ATOM 824 O O . ASN A 1 96 ? -4.796 9.374 5.241 1.00 97.25 96 ASN A O 1
ATOM 828 N N . ASP A 1 97 ? -3.805 8.105 3.685 1.00 97.75 97 ASP A N 1
ATOM 829 C CA . ASP A 1 97 ? -3.836 6.879 4.499 1.00 97.75 97 ASP A CA 1
ATOM 830 C C . ASP A 1 97 ? -3.068 7.049 5.824 1.00 97.75 97 ASP A C 1
ATOM 832 O O . ASP A 1 97 ? -3.495 6.563 6.873 1.00 97.75 97 ASP A O 1
ATOM 836 N N . ILE A 1 98 ? -1.921 7.738 5.787 1.00 97.25 98 ILE A N 1
ATOM 837 C CA . ILE A 1 98 ? -1.120 8.047 6.981 1.00 97.25 98 ILE A CA 1
ATOM 838 C C . ILE A 1 98 ? -1.880 9.002 7.908 1.00 97.25 98 ILE A C 1
ATOM 840 O O . ILE A 1 98 ? -1.870 8.805 9.124 1.00 97.25 98 ILE A O 1
ATOM 844 N N . GLU A 1 99 ? -2.548 10.014 7.356 1.00 97.94 99 GLU A N 1
ATOM 845 C CA . GLU A 1 99 ? -3.374 10.950 8.121 1.00 97.94 99 GLU A CA 1
ATOM 846 C C . GLU A 1 99 ? -4.538 10.230 8.822 1.00 97.94 99 GLU A C 1
ATOM 848 O O . GLU A 1 99 ? -4.752 10.408 10.024 1.00 97.94 99 GLU A O 1
ATOM 853 N N . ASP A 1 100 ? -5.228 9.329 8.122 1.00 97.31 100 ASP A N 1
ATOM 854 C CA . ASP A 1 100 ? -6.298 8.510 8.695 1.00 97.31 100 ASP A CA 1
ATOM 855 C C . ASP A 1 100 ? -5.793 7.602 9.828 1.00 97.31 100 ASP A C 1
ATOM 857 O O . ASP A 1 100 ? -6.441 7.485 10.876 1.00 97.31 100 ASP A O 1
ATOM 861 N N . GLN A 1 101 ? -4.614 6.994 9.660 1.00 97.50 101 GLN A N 1
ATOM 862 C CA . GLN A 1 101 ? -3.973 6.192 10.706 1.00 97.50 101 GLN A CA 1
ATOM 863 C C . GLN A 1 101 ? -3.586 7.030 11.927 1.00 97.50 101 GLN A C 1
ATOM 865 O O . GLN A 1 101 ? -3.808 6.594 13.059 1.00 97.50 101 GLN A O 1
ATOM 870 N N . ALA A 1 102 ? -3.037 8.229 11.722 1.00 96.00 102 ALA A N 1
ATOM 871 C CA . ALA A 1 102 ? -2.693 9.140 12.809 1.00 96.00 102 ALA A CA 1
ATOM 872 C C . ALA A 1 102 ? -3.940 9.531 13.619 1.00 96.00 102 ALA A C 1
ATOM 874 O O . ALA A 1 102 ? -3.932 9.452 14.849 1.00 96.00 102 ALA A O 1
ATOM 875 N N . ASN A 1 103 ? -5.042 9.839 12.932 1.00 97.12 103 ASN A N 1
ATOM 876 C CA . ASN A 1 103 ? -6.323 10.158 13.558 1.00 97.12 103 ASN A CA 1
ATOM 877 C C . ASN A 1 103 ? -6.905 8.969 14.350 1.00 97.12 103 ASN A C 1
ATOM 879 O O . ASN A 1 103 ? -7.461 9.149 15.436 1.00 97.12 103 ASN A O 1
ATOM 883 N N . ASP A 1 104 ? -6.796 7.738 13.840 1.00 97.44 104 ASP A N 1
ATOM 884 C CA . ASP A 1 104 ? -7.221 6.534 14.569 1.00 97.44 104 ASP A CA 1
ATOM 885 C C . ASP A 1 104 ? -6.381 6.289 15.833 1.00 97.44 104 ASP A C 1
ATOM 887 O O . ASP A 1 104 ? -6.928 5.990 16.900 1.00 97.44 104 ASP A O 1
ATOM 891 N N . LEU A 1 105 ? -5.061 6.472 15.743 1.00 96.94 105 LEU A N 1
ATOM 892 C CA . LEU A 1 105 ? -4.163 6.379 16.895 1.00 96.94 105 LEU A CA 1
ATOM 893 C C . LEU A 1 105 ? -4.488 7.437 17.952 1.00 96.94 105 LEU A C 1
ATOM 895 O O . LEU A 1 105 ? -4.554 7.104 19.135 1.00 96.94 105 LEU A O 1
ATOM 899 N N . GLU A 1 106 ? -4.783 8.672 17.549 1.00 97.44 106 GLU A N 1
ATOM 900 C CA . GLU A 1 106 ? -5.191 9.730 18.477 1.00 97.44 106 GLU A CA 1
ATOM 901 C C . GLU A 1 106 ? -6.499 9.373 19.212 1.00 97.44 106 GLU A C 1
ATOM 903 O O . GLU A 1 106 ? -6.620 9.565 20.426 1.00 97.44 106 GLU A O 1
ATOM 908 N N . ARG A 1 107 ? -7.486 8.793 18.510 1.00 96.00 107 ARG A N 1
ATOM 909 C CA . ARG A 1 107 ? -8.726 8.305 19.146 1.00 96.00 107 ARG A CA 1
ATOM 910 C C . ARG A 1 107 ? -8.453 7.176 20.137 1.00 96.00 107 ARG A C 1
ATOM 912 O O . ARG A 1 107 ? -9.048 7.159 21.217 1.00 96.00 107 ARG A O 1
ATOM 919 N N . LYS A 1 108 ? -7.572 6.235 19.784 1.00 96.62 108 LYS A N 1
ATOM 920 C CA . LYS A 1 108 ? -7.168 5.135 20.672 1.00 96.62 108 LYS A CA 1
ATOM 921 C C . LYS A 1 108 ? -6.473 5.659 21.922 1.00 96.62 108 LYS A C 1
ATOM 923 O O . LYS A 1 108 ? -6.836 5.232 23.013 1.00 96.62 108 LYS A O 1
ATOM 928 N N . GLU A 1 109 ? -5.561 6.615 21.783 1.00 96.06 109 GLU A N 1
ATOM 929 C CA . GLU A 1 109 ? -4.871 7.252 22.908 1.00 96.06 109 GLU A CA 1
ATOM 930 C C . GLU A 1 109 ? -5.865 7.916 23.872 1.00 96.06 109 GLU A C 1
ATOM 932 O O . GLU A 1 109 ? -5.866 7.626 25.069 1.00 96.06 109 GLU A O 1
ATOM 937 N N . LYS A 1 110 ? -6.819 8.701 23.352 1.00 96.12 110 LYS A N 1
ATOM 938 C CA . LYS A 1 110 ? -7.898 9.288 24.170 1.00 96.12 110 LYS A CA 1
ATOM 939 C C . LYS A 1 110 ? -8.712 8.218 24.910 1.00 96.12 110 LYS A C 1
ATOM 941 O O . LYS A 1 110 ? -9.053 8.401 26.078 1.00 96.12 110 LYS A O 1
ATOM 946 N N . ASN A 1 111 ? -9.004 7.083 24.270 1.00 96.56 111 ASN A N 1
ATOM 947 C CA . ASN A 1 111 ? -9.696 5.961 24.915 1.00 96.56 111 ASN A CA 1
ATOM 948 C C . ASN A 1 111 ? -8.849 5.331 26.035 1.00 96.56 111 ASN A C 1
ATOM 950 O O . ASN A 1 111 ? -9.360 5.095 27.133 1.00 96.56 111 ASN A O 1
ATOM 954 N N . TYR A 1 112 ? -7.554 5.107 25.796 1.00 96.19 112 TYR A N 1
ATOM 955 C CA . TYR A 1 112 ? -6.640 4.598 26.818 1.00 96.19 112 TYR A CA 1
ATOM 956 C C . TYR A 1 112 ? -6.565 5.532 28.024 1.00 96.19 112 TYR A C 1
ATOM 958 O O . TYR A 1 112 ? -6.692 5.053 29.150 1.00 96.19 112 TYR A O 1
ATOM 966 N N . GLN A 1 113 ? -6.491 6.847 27.818 1.00 95.06 113 GLN A N 1
ATOM 967 C CA . GLN A 1 113 ? -6.519 7.818 28.916 1.00 95.06 113 GLN A CA 1
ATOM 968 C C . GLN A 1 113 ? -7.803 7.727 29.749 1.00 95.06 113 GLN A C 1
ATOM 970 O O . GLN A 1 113 ? -7.752 7.765 30.979 1.00 95.06 113 GLN A O 1
ATOM 975 N N . VAL A 1 114 ? -8.964 7.549 29.111 1.00 96.00 114 VAL A N 1
ATOM 976 C CA . VAL A 1 114 ? -10.228 7.325 29.834 1.00 96.00 114 VAL A CA 1
ATOM 977 C C . VAL A 1 114 ? -10.180 6.021 30.632 1.00 96.00 114 VAL A C 1
ATOM 979 O O . VAL A 1 114 ? -10.584 5.998 31.795 1.00 96.00 114 VAL A O 1
ATOM 982 N N . ARG A 1 115 ? -9.659 4.933 30.050 1.00 94.38 115 ARG A N 1
ATOM 983 C CA . ARG A 1 115 ? -9.516 3.646 30.750 1.00 94.38 115 ARG A CA 1
ATOM 984 C C . ARG A 1 115 ? -8.591 3.745 31.960 1.00 94.38 115 ARG A C 1
ATOM 986 O O . ARG A 1 115 ? -8.918 3.155 32.986 1.00 94.38 115 ARG A O 1
ATOM 993 N N . VAL A 1 116 ? -7.492 4.492 31.857 1.00 95.00 116 VAL A N 1
ATOM 994 C CA . VAL A 1 116 ? -6.578 4.756 32.979 1.00 95.00 116 VAL A CA 1
ATOM 995 C C . VAL A 1 116 ? -7.322 5.465 34.110 1.00 95.00 116 VAL A C 1
ATOM 997 O O . VAL A 1 116 ? -7.358 4.939 35.218 1.00 95.00 116 VAL A O 1
ATOM 1000 N N . LYS A 1 117 ? -8.052 6.551 33.818 1.00 95.94 117 LYS A N 1
ATOM 1001 C CA . LYS A 1 117 ? -8.874 7.254 34.825 1.00 95.94 117 LYS A CA 1
ATOM 1002 C C . LYS A 1 117 ? -9.914 6.344 35.490 1.00 95.94 117 LYS A C 1
ATOM 1004 O O . LYS A 1 117 ? -10.151 6.421 36.692 1.00 95.94 117 LYS A O 1
ATOM 1009 N N . VAL A 1 118 ? -10.552 5.454 34.725 1.00 94.44 118 VAL A N 1
ATOM 1010 C CA . VAL A 1 118 ? -11.507 4.476 35.279 1.00 94.44 118 VAL A CA 1
ATOM 1011 C C . VAL A 1 118 ? -10.816 3.482 36.215 1.00 94.44 118 VAL A C 1
ATOM 1013 O O . VAL A 1 118 ? -11.405 3.093 37.225 1.00 94.44 118 VAL A O 1
ATOM 1016 N N . LEU A 1 119 ? -9.598 3.048 35.889 1.00 93.81 119 LEU A N 1
ATOM 1017 C CA . LEU A 1 119 ? -8.823 2.150 36.744 1.00 93.81 119 LEU A CA 1
ATOM 1018 C C . LEU A 1 119 ? -8.402 2.835 38.046 1.00 93.81 119 LEU A C 1
ATOM 1020 O O . LEU A 1 119 ? -8.592 2.233 39.098 1.00 93.81 119 LEU A O 1
ATOM 1024 N N . GLU A 1 120 ? -7.958 4.091 37.995 1.00 94.38 120 GLU A N 1
ATOM 1025 C CA . GLU A 1 120 ? -7.653 4.895 39.191 1.00 94.38 120 GLU A CA 1
ATOM 1026 C C . GLU A 1 120 ? -8.871 4.981 40.127 1.00 94.38 120 GLU A C 1
ATOM 1028 O O . GLU A 1 120 ? -8.783 4.674 41.316 1.00 94.38 120 GLU A O 1
ATOM 1033 N N . ILE A 1 121 ? -10.059 5.280 39.584 1.00 94.38 121 ILE A N 1
ATOM 1034 C CA . ILE A 1 121 ? -11.306 5.310 40.370 1.00 94.38 121 ILE A CA 1
ATOM 1035 C C . ILE A 1 121 ? -11.615 3.937 40.988 1.00 94.38 121 ILE A C 1
ATOM 1037 O O . ILE A 1 121 ? -12.092 3.853 42.124 1.00 94.38 121 ILE A O 1
ATOM 1041 N N . LYS A 1 122 ? -11.393 2.844 40.248 1.00 91.75 122 LYS A N 1
ATOM 1042 C CA . LYS A 1 122 ? -11.612 1.483 40.763 1.00 91.75 122 LYS A CA 1
ATOM 1043 C C . LYS A 1 122 ? -10.633 1.133 41.880 1.00 91.75 122 LYS A C 1
ATOM 1045 O O . LYS A 1 122 ? -11.045 0.486 42.842 1.00 91.75 122 LYS A O 1
ATOM 1050 N N . GLU A 1 123 ? -9.381 1.560 41.771 1.00 93.94 123 GLU A N 1
ATOM 1051 C CA . GLU A 1 123 ? -8.370 1.357 42.804 1.00 93.94 123 GLU A CA 1
ATOM 1052 C C . GLU A 1 123 ? -8.766 2.066 44.105 1.00 93.94 123 GLU A C 1
ATOM 1054 O O . GL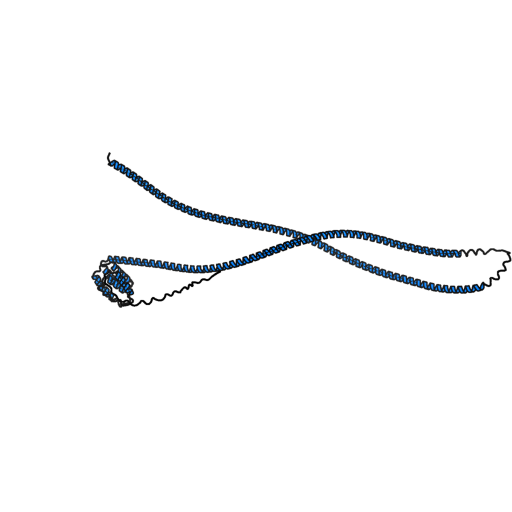U A 1 123 ? -8.796 1.436 45.164 1.00 93.94 123 GLU A O 1
ATOM 1059 N N . GLU A 1 124 ? -9.183 3.331 44.022 1.00 93.00 124 GLU A N 1
ATOM 1060 C CA . GLU A 1 124 ? -9.662 4.087 45.186 1.00 93.00 124 GLU A CA 1
ATOM 1061 C C . GLU A 1 124 ? -10.900 3.447 45.826 1.00 93.00 124 GLU A C 1
ATOM 1063 O O . GLU A 1 124 ? -10.976 3.282 47.046 1.00 93.00 124 GLU A O 1
ATOM 1068 N N . ARG A 1 125 ? -11.854 2.971 45.015 1.00 91.12 125 ARG A N 1
ATOM 1069 C CA . ARG A 1 125 ? -13.004 2.205 45.529 1.00 91.12 125 ARG A CA 1
ATOM 1070 C C . ARG A 1 125 ? -12.575 0.927 46.250 1.00 91.12 125 ARG A C 1
ATOM 1072 O O . ARG A 1 125 ? -13.176 0.580 47.265 1.00 91.12 125 ARG A O 1
ATOM 1079 N N . CYS A 1 126 ? -11.550 0.235 45.755 1.00 88.44 126 CYS A N 1
ATOM 1080 C CA . CYS A 1 126 ? -11.019 -0.964 46.399 1.00 88.44 126 CYS A CA 1
ATOM 1081 C C . CYS A 1 126 ? -10.385 -0.638 47.761 1.00 88.44 126 CYS A C 1
ATOM 1083 O O . CYS A 1 126 ? -10.631 -1.361 48.726 1.00 88.44 126 CYS A O 1
ATOM 1085 N N . LYS A 1 127 ? -9.653 0.481 47.879 1.00 92.94 127 LYS A N 1
ATOM 1086 C CA . LYS A 1 127 ? -9.115 0.965 49.165 1.00 92.94 127 LYS A CA 1
ATOM 1087 C C . LYS A 1 127 ? -10.237 1.205 50.180 1.00 92.94 127 LYS A C 1
ATOM 1089 O O . LYS A 1 127 ? -10.177 0.684 51.290 1.00 92.94 127 LYS A O 1
ATOM 1094 N N . VAL A 1 128 ? -11.304 1.899 49.774 1.00 93.06 128 VAL A N 1
ATOM 1095 C CA . VAL A 1 128 ? -12.474 2.151 50.637 1.00 93.06 128 VAL A CA 1
ATOM 1096 C C . VAL A 1 128 ? -13.161 0.853 51.067 1.00 93.06 128 VAL A C 1
ATOM 1098 O O . VAL A 1 128 ? -13.556 0.721 52.226 1.00 93.06 128 VAL A O 1
ATOM 1101 N N . LEU A 1 129 ? -13.320 -0.109 50.153 1.00 89.88 129 LEU A N 1
ATOM 1102 C CA . LEU A 1 129 ? -13.930 -1.401 50.473 1.00 89.88 129 LEU A CA 1
ATOM 1103 C C . LEU A 1 129 ? -13.113 -2.178 51.508 1.00 89.88 129 LEU A C 1
ATOM 1105 O O . LEU A 1 129 ? -13.703 -2.657 52.470 1.00 89.88 129 LEU A O 1
ATOM 1109 N N . LYS A 1 130 ? -11.780 -2.212 51.381 1.00 91.38 130 LYS A N 1
ATOM 1110 C CA . LYS A 1 130 ? -10.897 -2.846 52.377 1.00 91.38 130 LYS A CA 1
ATOM 1111 C C . LYS A 1 130 ? -11.050 -2.223 53.767 1.00 91.38 130 LYS A C 1
ATOM 1113 O O . LYS A 1 130 ? -11.120 -2.936 54.761 1.00 91.38 130 LYS A O 1
ATOM 1118 N N . SER A 1 131 ? -11.156 -0.895 53.856 1.00 89.06 131 SER A N 1
ATOM 1119 C CA . SER A 1 131 ? -11.407 -0.228 55.141 1.00 89.06 131 SER A CA 1
ATOM 1120 C C . SER A 1 131 ? -12.780 -0.583 55.724 1.00 89.06 131 SER A C 1
ATOM 1122 O O . SER A 1 131 ? -12.905 -0.769 56.932 1.00 89.06 131 SER A O 1
ATOM 1124 N N . LYS A 1 132 ? -13.819 -0.698 54.884 1.00 90.38 132 LYS A N 1
ATOM 1125 C CA . LYS A 1 132 ? -15.158 -1.119 55.332 1.00 90.38 132 LYS A CA 1
ATOM 1126 C C . LYS A 1 132 ? -15.185 -2.572 55.799 1.00 90.38 132 LYS A C 1
ATOM 1128 O O . LYS A 1 132 ? -15.858 -2.853 56.783 1.00 90.38 132 LYS A O 1
ATOM 1133 N N . GLU A 1 133 ? -14.473 -3.462 55.117 1.00 92.12 133 GLU A N 1
ATOM 1134 C CA . GLU A 1 133 ? -14.326 -4.870 55.496 1.00 92.12 133 GLU A CA 1
ATOM 1135 C C . GLU A 1 133 ? -13.719 -4.994 56.898 1.00 92.12 133 GLU A C 1
ATOM 1137 O O . GLU A 1 133 ? -14.333 -5.597 57.772 1.00 92.12 133 GLU A O 1
ATOM 1142 N N . HIS A 1 134 ? -12.624 -4.275 57.175 1.00 88.12 134 HIS A N 1
ATOM 1143 C CA . HIS A 1 134 ? -12.028 -4.235 58.515 1.00 88.12 134 HIS A CA 1
ATOM 1144 C C . HIS A 1 134 ? -13.012 -3.753 59.597 1.00 88.12 134 HIS A C 1
ATOM 1146 O O . HIS A 1 134 ? -13.080 -4.317 60.688 1.00 88.12 134 HIS A O 1
ATOM 1152 N N . LEU A 1 135 ? -13.813 -2.721 59.303 1.00 90.50 135 LEU A N 1
ATOM 1153 C CA . LEU A 1 135 ? -14.844 -2.236 60.231 1.00 90.50 135 LEU A CA 1
ATOM 1154 C C . LEU A 1 135 ? -15.968 -3.260 60.456 1.00 90.50 135 LEU A C 1
ATOM 1156 O O . LEU A 1 135 ? -16.530 -3.330 61.553 1.00 90.50 135 LEU A O 1
ATOM 1160 N N . PHE A 1 136 ? -16.334 -4.030 59.428 1.00 86.06 136 PHE A N 1
ATOM 1161 C CA . PHE A 1 136 ? -17.286 -5.129 59.572 1.00 86.06 136 PHE A CA 1
ATOM 1162 C C . PHE A 1 136 ? -16.712 -6.231 60.458 1.00 86.06 136 PHE A C 1
ATOM 1164 O O . PHE A 1 136 ? -17.398 -6.643 61.392 1.00 86.06 136 PHE A O 1
ATOM 1171 N N . ASP A 1 137 ? -15.457 -6.625 60.250 1.00 91.06 137 ASP A N 1
ATOM 1172 C CA . ASP A 1 137 ? -14.781 -7.634 61.070 1.00 91.06 137 ASP A CA 1
ATOM 1173 C C . ASP A 1 137 ? -14.702 -7.217 62.545 1.00 91.06 137 ASP A C 1
ATOM 1175 O O . ASP A 1 137 ? -14.988 -8.011 63.442 1.00 91.06 137 ASP A O 1
ATOM 1179 N N . GLU A 1 138 ? -14.377 -5.952 62.830 1.00 91.12 138 GLU A N 1
ATOM 1180 C CA . GLU A 1 138 ? -14.416 -5.417 64.197 1.00 91.12 138 GLU A CA 1
ATOM 1181 C C . GLU A 1 138 ? -15.819 -5.491 64.811 1.00 91.12 138 GLU A C 1
ATOM 1183 O O . GLU A 1 138 ? -15.984 -5.841 65.985 1.00 91.12 138 GLU A O 1
ATOM 1188 N N . ARG A 1 139 ? -16.856 -5.179 64.023 1.00 88.56 139 ARG A N 1
ATOM 1189 C CA . ARG A 1 139 ? -18.246 -5.256 64.480 1.00 88.56 139 ARG A CA 1
ATOM 1190 C C . ARG A 1 139 ? -18.668 -6.699 64.755 1.00 88.56 139 ARG A C 1
ATOM 1192 O O . ARG A 1 139 ? -19.348 -6.924 65.757 1.00 88.56 139 ARG A O 1
ATOM 1199 N N . VAL A 1 140 ? -18.260 -7.648 63.913 1.00 89.25 140 VAL A N 1
ATOM 1200 C CA . VAL A 1 140 ? -18.503 -9.086 64.106 1.00 89.25 140 VAL A CA 1
ATOM 1201 C C . VAL A 1 140 ? -17.860 -9.548 65.411 1.00 89.25 140 VAL A C 1
ATOM 1203 O O . VAL A 1 140 ? -18.574 -10.039 66.281 1.00 89.25 140 VAL A O 1
ATOM 1206 N N . LYS A 1 141 ? -16.573 -9.246 65.633 1.00 92.31 141 LYS A N 1
ATOM 1207 C CA . LYS A 1 141 ? -15.875 -9.560 66.897 1.00 92.31 141 LYS A CA 1
ATOM 1208 C C . LYS A 1 141 ? -16.600 -8.994 68.120 1.00 92.31 141 LYS A C 1
ATOM 1210 O O . LYS A 1 141 ? -16.721 -9.659 69.146 1.00 92.31 141 LYS A O 1
ATOM 1215 N N . LYS A 1 142 ? -17.114 -7.762 68.029 1.00 89.88 142 LYS A N 1
ATOM 1216 C CA . LYS A 1 142 ? -17.894 -7.143 69.113 1.00 89.88 142 LYS A CA 1
ATOM 1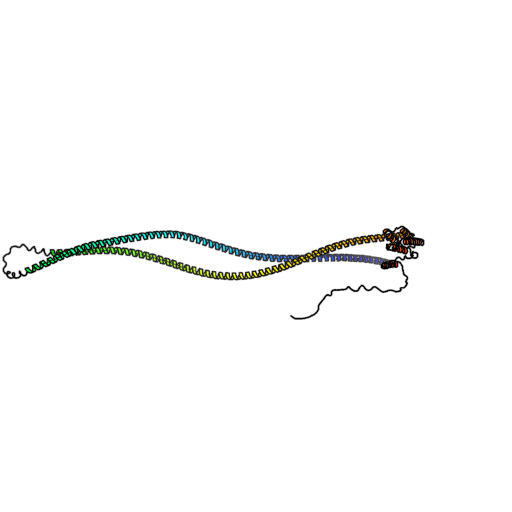217 C C . LYS A 1 142 ? -19.213 -7.875 69.372 1.00 89.88 142 LYS A C 1
ATOM 1219 O O . LYS A 1 142 ? -19.625 -7.978 70.528 1.00 89.88 142 LYS A O 1
ATOM 1224 N N . HIS A 1 143 ? -19.891 -8.337 68.324 1.00 84.50 143 HIS A N 1
ATOM 1225 C CA . HIS A 1 143 ? -21.118 -9.120 68.455 1.00 84.50 143 HIS A CA 1
ATOM 1226 C C . HIS A 1 143 ? -20.855 -10.491 69.076 1.00 84.50 143 HIS A C 1
ATOM 1228 O O . HIS A 1 143 ? -21.551 -10.833 70.025 1.00 84.50 143 HIS A O 1
ATOM 1234 N N . GLU A 1 144 ? -19.814 -11.203 68.644 1.00 89.38 144 GLU A N 1
ATOM 1235 C CA . GLU A 1 144 ? -19.397 -12.478 69.247 1.00 89.38 144 GLU A CA 1
ATOM 1236 C C . GLU A 1 144 ? -19.105 -12.328 70.748 1.00 89.38 144 GLU A C 1
ATOM 1238 O O . GLU A 1 144 ? -19.476 -13.168 71.566 1.00 89.38 144 GLU A O 1
ATOM 1243 N N . LEU A 1 145 ? -18.465 -11.222 71.145 1.00 89.56 145 LEU A N 1
ATOM 1244 C CA . LEU A 1 145 ? -18.179 -10.939 72.553 1.00 89.56 145 LEU A CA 1
ATOM 1245 C C . LEU A 1 145 ? -19.458 -10.688 73.362 1.00 89.56 145 LEU A C 1
ATOM 1247 O O . LEU A 1 145 ? -19.572 -11.151 74.495 1.00 89.56 145 LEU A O 1
ATOM 1251 N N . LYS A 1 146 ? -20.434 -9.978 72.782 1.00 86.88 146 LYS A N 1
ATOM 1252 C CA . LYS A 1 146 ? -21.752 -9.783 73.404 1.00 86.88 146 LYS A CA 1
ATOM 1253 C C . LYS A 1 146 ? -22.527 -11.091 73.517 1.00 86.88 146 LYS A C 1
ATOM 1255 O O . LYS A 1 146 ? -23.153 -11.318 74.543 1.00 86.88 146 LYS A O 1
ATOM 1260 N N . GLU A 1 147 ? -22.491 -11.932 72.491 1.00 88.25 147 GLU A N 1
ATOM 1261 C CA . GLU A 1 147 ? -23.139 -13.245 72.491 1.00 88.25 147 GLU A CA 1
ATOM 1262 C C . GLU A 1 147 ? -22.603 -14.120 73.628 1.00 88.25 147 GLU A C 1
ATOM 1264 O O . GLU A 1 147 ? -23.389 -14.592 74.446 1.00 88.25 147 GLU A O 1
ATOM 1269 N N . LYS A 1 148 ? -21.275 -14.195 73.794 1.00 89.12 148 LYS A N 1
ATOM 1270 C CA . LYS A 1 148 ? -20.644 -14.879 74.938 1.00 89.12 148 LYS A CA 1
ATOM 1271 C C . LYS A 1 148 ? -21.107 -14.329 76.290 1.00 89.12 148 LYS A C 1
ATOM 1273 O O . LYS A 1 148 ? -21.409 -15.101 77.195 1.00 89.12 148 LYS A O 1
ATOM 1278 N N . GLN A 1 149 ? -21.218 -13.005 76.426 1.00 85.56 149 GLN A N 1
ATOM 1279 C CA . GLN A 1 149 ? -21.750 -12.390 77.650 1.00 85.56 149 GLN A CA 1
ATOM 1280 C C . GLN A 1 149 ? -23.215 -12.768 77.907 1.00 85.56 149 GLN A C 1
ATOM 1282 O O . GLN A 1 149 ? -23.607 -12.955 79.059 1.00 85.56 149 GLN A O 1
ATOM 1287 N N . TYR A 1 150 ? -24.045 -12.857 76.864 1.00 82.00 150 TYR A N 1
ATOM 1288 C CA . TYR A 1 150 ? -25.429 -13.306 77.008 1.00 82.00 150 TYR A CA 1
ATOM 1289 C C . TYR A 1 150 ? -25.501 -14.784 77.393 1.00 82.00 150 TYR A C 1
ATOM 1291 O O . TYR A 1 150 ? -26.278 -15.116 78.283 1.00 82.00 150 TYR A O 1
ATOM 1299 N N . GLU A 1 151 ? -24.672 -15.647 76.803 1.00 87.50 151 GLU A N 1
ATOM 1300 C CA . GLU A 1 151 ? -24.584 -17.062 77.181 1.00 87.50 151 GLU A CA 1
ATOM 1301 C C . GLU A 1 151 ? -24.175 -17.251 78.647 1.00 87.50 151 GLU A C 1
ATOM 1303 O O . GLU A 1 151 ? -24.760 -18.077 79.348 1.00 87.50 151 GLU A O 1
ATOM 1308 N N . GLU A 1 152 ? -23.198 -16.485 79.140 1.00 88.50 152 GLU A N 1
ATOM 1309 C CA . GLU A 1 152 ? -22.797 -16.511 80.552 1.00 88.50 152 GLU A CA 1
ATOM 1310 C C . GLU A 1 152 ? -23.931 -16.067 81.477 1.00 88.50 152 GLU A C 1
ATOM 1312 O O . GLU A 1 152 ? -24.238 -16.764 82.446 1.00 88.50 152 GLU A O 1
ATOM 1317 N N . LYS A 1 153 ? -24.613 -14.962 81.148 1.00 85.50 153 LYS A N 1
ATOM 1318 C CA . LYS A 1 153 ? -25.796 -14.511 81.899 1.00 85.50 153 LYS A CA 1
ATOM 1319 C C . LYS A 1 153 ? -26.908 -15.557 81.898 1.00 85.50 153 LYS A C 1
ATOM 1321 O O . LYS A 1 153 ? -27.565 -15.743 82.920 1.00 85.50 153 LYS A O 1
ATOM 1326 N N . LEU A 1 154 ? -27.108 -16.248 80.776 1.00 87.44 154 LEU A N 1
ATOM 1327 C CA . LEU A 1 154 ? -28.083 -17.329 80.662 1.00 87.44 154 LEU A CA 1
ATOM 1328 C C . LEU A 1 154 ? -27.722 -18.480 81.611 1.00 87.44 154 LEU A C 1
ATOM 1330 O O . LEU A 1 154 ? -28.573 -18.943 82.366 1.00 87.44 154 LEU A O 1
ATOM 1334 N N . LYS A 1 155 ? -26.450 -18.906 81.623 1.00 89.56 155 LYS A N 1
ATOM 1335 C CA . LYS A 1 155 ? -25.945 -19.947 82.537 1.00 89.56 155 LYS A CA 1
ATOM 1336 C C . LYS A 1 155 ? -26.137 -19.555 84.003 1.00 89.56 155 LYS A C 1
ATOM 1338 O O . LYS A 1 155 ? -26.571 -20.384 84.798 1.00 89.56 155 LYS A O 1
ATOM 1343 N N . GLU A 1 156 ? -25.852 -18.304 84.359 1.00 88.62 156 GLU A N 1
ATOM 1344 C CA . GLU A 1 156 ? -26.044 -17.795 85.721 1.00 88.62 156 GLU A CA 1
ATOM 1345 C C . GLU A 1 156 ? -27.527 -17.800 86.133 1.00 88.62 156 GLU A C 1
ATOM 1347 O O . GLU A 1 156 ? -27.855 -18.178 87.259 1.00 88.62 156 GLU A O 1
ATOM 1352 N N . PHE A 1 157 ? -28.431 -17.433 85.218 1.00 82.44 157 PHE A N 1
ATOM 1353 C CA . PHE A 1 157 ? -29.876 -17.499 85.446 1.00 82.44 157 PHE A CA 1
ATOM 1354 C C . PHE A 1 157 ? -30.346 -18.938 85.692 1.00 82.44 157 PHE A C 1
ATOM 1356 O O . PHE A 1 157 ? -31.018 -19.186 86.690 1.00 82.44 157 PHE A O 1
ATOM 1363 N N . TYR A 1 158 ? -29.920 -19.892 84.857 1.00 80.88 158 TYR A N 1
ATOM 1364 C CA . TYR A 1 158 ? -30.240 -21.313 85.044 1.00 80.88 158 TYR A CA 1
ATOM 1365 C C . TYR A 1 158 ? -29.753 -21.857 86.396 1.00 80.88 158 TYR A C 1
ATOM 1367 O O . TYR A 1 158 ? -30.455 -22.631 87.047 1.00 80.88 158 TYR A O 1
ATOM 1375 N N . LEU A 1 159 ? -28.565 -21.445 86.852 1.00 85.62 159 LEU A N 1
ATOM 1376 C CA . LEU A 1 159 ? -28.042 -21.809 88.174 1.00 85.62 159 LEU A CA 1
ATOM 1377 C C . LEU A 1 159 ? -28.901 -21.238 89.312 1.00 85.62 159 LEU A C 1
ATOM 1379 O O . LEU A 1 159 ? -29.204 -21.966 90.258 1.00 85.62 159 LEU A O 1
ATOM 1383 N N . LYS A 1 160 ? -29.323 -19.970 89.213 1.00 83.56 160 LYS A N 1
ATOM 1384 C CA . LYS A 1 160 ? -30.207 -19.327 90.203 1.00 83.56 160 LYS A CA 1
ATOM 1385 C C . LYS A 1 160 ? -31.590 -19.970 90.247 1.00 83.56 160 LYS A C 1
ATOM 1387 O O . LYS A 1 160 ? -32.117 -20.198 91.331 1.00 83.56 160 LYS A O 1
ATOM 1392 N N . GLU A 1 161 ? -32.162 -20.292 89.091 1.00 78.38 161 GLU A N 1
ATOM 1393 C CA . GLU A 1 161 ? -33.448 -20.986 88.999 1.00 78.38 161 GLU A CA 1
ATOM 1394 C C . GLU A 1 161 ? -33.375 -22.372 89.650 1.00 78.38 161 GLU A C 1
ATOM 1396 O O . GLU A 1 161 ? -34.221 -22.706 90.477 1.00 78.38 161 GLU A O 1
ATOM 1401 N N . LYS A 1 162 ? -32.314 -23.141 89.369 1.00 81.00 162 LYS A N 1
ATOM 1402 C CA . LYS A 1 162 ? -32.089 -24.442 90.008 1.00 81.00 162 LYS A CA 1
ATOM 1403 C C . LYS A 1 162 ? -31.985 -24.327 91.534 1.00 81.00 162 LYS A C 1
ATOM 1405 O O . LYS A 1 162 ? -32.643 -25.082 92.239 1.00 81.00 162 LYS A O 1
ATOM 1410 N N . GLN A 1 163 ? -31.218 -23.357 92.040 1.00 80.25 163 GLN A N 1
ATOM 1411 C CA . GLN A 1 163 ? -31.095 -23.107 93.483 1.00 80.25 163 GLN A CA 1
ATOM 1412 C C . GLN A 1 163 ? -32.436 -22.743 94.133 1.00 80.25 163 GLN A C 1
ATOM 1414 O O . GLN A 1 163 ? -32.762 -23.266 95.195 1.00 80.25 163 GLN A O 1
ATOM 1419 N N . PHE A 1 164 ? -33.231 -21.883 93.490 1.00 77.75 164 PHE A N 1
ATOM 1420 C CA . PHE A 1 164 ? -34.552 -21.494 93.986 1.00 77.75 164 PHE A CA 1
ATOM 1421 C C . PHE A 1 164 ? -35.524 -22.680 94.045 1.00 77.75 164 PHE A C 1
ATOM 1423 O O . PHE A 1 164 ? -36.281 -22.822 95.009 1.00 77.75 164 PHE A O 1
ATOM 1430 N N . VAL A 1 165 ? -35.504 -23.539 93.021 1.00 77.75 165 VAL A N 1
ATOM 1431 C CA . VAL A 1 165 ? -36.314 -24.762 92.992 1.00 77.75 165 VAL A CA 1
ATOM 1432 C C . VAL A 1 165 ? -35.892 -25.707 94.118 1.00 77.75 165 VAL A C 1
ATOM 1434 O O . VAL A 1 165 ? -36.757 -26.141 94.877 1.00 77.75 165 VAL A O 1
ATOM 1437 N N . ASP A 1 166 ? -34.591 -25.961 94.286 1.00 79.69 166 ASP A N 1
ATOM 1438 C CA . ASP A 1 166 ? -34.066 -26.829 95.350 1.00 79.69 166 ASP A CA 1
ATOM 1439 C C . ASP A 1 166 ? -34.433 -26.298 96.753 1.00 79.69 166 ASP A C 1
ATOM 1441 O O . ASP A 1 166 ? -34.871 -27.057 97.620 1.00 79.69 166 ASP A O 1
ATOM 1445 N N . GLU A 1 167 ? -34.341 -24.984 96.982 1.00 79.00 167 GLU A N 1
ATOM 1446 C CA . GLU A 1 167 ? -34.733 -24.355 98.251 1.00 79.00 167 GLU A CA 1
ATOM 1447 C C . GLU A 1 167 ? -36.237 -24.506 98.529 1.00 79.00 167 GLU A C 1
ATOM 1449 O O . GLU A 1 167 ? -36.634 -24.892 99.634 1.00 79.00 167 GLU A O 1
ATOM 1454 N N . LYS A 1 168 ? -37.095 -24.284 97.523 1.00 73.56 168 LYS A N 1
ATOM 1455 C CA . LYS A 1 168 ? -38.543 -24.499 97.668 1.00 73.56 168 LYS A CA 1
ATOM 1456 C C . LYS A 1 168 ? -38.894 -25.954 97.955 1.00 73.56 168 LYS A C 1
ATOM 1458 O O . LYS A 1 168 ? -39.763 -26.193 98.799 1.00 73.56 168 LYS A O 1
ATOM 1463 N N . VAL A 1 169 ? -38.244 -26.897 97.271 1.00 76.56 169 VAL A N 1
ATOM 1464 C CA . VAL A 1 169 ? -38.436 -28.338 97.484 1.00 76.56 169 VAL A CA 1
ATOM 1465 C C . VAL A 1 169 ? -38.069 -28.706 98.920 1.00 76.56 169 VAL A C 1
ATOM 1467 O O . VAL A 1 169 ? -38.895 -29.305 99.603 1.00 76.56 169 VAL A O 1
ATOM 1470 N N . ASN A 1 170 ? -36.924 -28.244 99.430 1.00 76.19 170 ASN A N 1
ATOM 1471 C CA . ASN A 1 170 ? -36.502 -28.497 100.813 1.00 76.19 170 ASN A CA 1
ATOM 1472 C C . ASN A 1 170 ? -37.497 -27.942 101.850 1.00 76.19 170 ASN A C 1
ATOM 1474 O O . ASN A 1 170 ? -37.823 -28.612 102.833 1.00 76.19 170 ASN A O 1
ATOM 1478 N N . VAL A 1 171 ? -38.032 -26.734 101.629 1.00 74.06 171 VAL A N 1
ATOM 1479 C CA . VAL A 1 171 ? -39.061 -26.143 102.507 1.00 74.06 171 VAL A CA 1
ATOM 1480 C C . VAL A 1 171 ? -40.356 -26.961 102.484 1.00 74.06 171 VAL A C 1
ATOM 1482 O O . VAL A 1 171 ? -40.993 -27.147 103.524 1.00 74.06 171 VAL A O 1
ATOM 1485 N N . HIS A 1 172 ? -40.766 -27.446 101.309 1.00 70.94 172 HIS A N 1
ATOM 1486 C CA . HIS A 1 172 ? -41.973 -28.265 101.180 1.00 70.94 172 HIS A CA 1
ATOM 1487 C C . HIS A 1 172 ? -41.772 -29.647 101.805 1.00 70.94 172 HIS A C 1
ATOM 1489 O O . HIS A 1 172 ? -42.664 -30.119 102.502 1.00 70.94 172 HIS A O 1
ATOM 1495 N N . GLU A 1 173 ? -40.590 -30.244 101.665 1.00 77.06 173 GLU A N 1
ATOM 1496 C CA . GLU A 1 173 ? -40.239 -31.506 102.316 1.00 77.06 173 GLU A CA 1
ATOM 1497 C C . GLU A 1 173 ? -40.279 -31.389 103.849 1.00 77.06 173 GLU A C 1
ATOM 1499 O O . GLU A 1 173 ? -40.841 -32.250 104.527 1.00 77.06 173 GLU A O 1
ATOM 1504 N N . GLY A 1 174 ? -39.762 -30.289 104.410 1.00 73.56 174 GLY A N 1
ATOM 1505 C CA . GLY A 1 174 ? -39.867 -30.007 105.845 1.00 73.56 174 GLY A CA 1
ATOM 1506 C C . GLY A 1 174 ? -41.317 -29.860 106.324 1.00 73.56 174 GLY A C 1
ATOM 1507 O O . GLY A 1 174 ? -41.677 -30.387 107.375 1.00 73.56 174 GLY A O 1
ATOM 1508 N N . ARG A 1 175 ? -42.173 -29.196 105.534 1.00 73.25 175 ARG A N 1
ATOM 1509 C CA . ARG A 1 175 ? -43.612 -29.067 105.828 1.00 73.25 175 ARG A CA 1
ATOM 1510 C C . ARG A 1 175 ? -44.354 -30.398 105.759 1.00 73.25 175 ARG A C 1
ATOM 1512 O O . ARG A 1 175 ? -45.216 -30.634 106.596 1.00 73.25 175 ARG A O 1
ATOM 1519 N N . VAL A 1 176 ? -44.027 -31.256 104.794 1.00 72.19 176 VAL A N 1
ATOM 1520 C CA . VAL A 1 176 ? -44.628 -32.594 104.675 1.00 72.19 176 VAL A CA 1
ATOM 1521 C C . VAL A 1 176 ? -44.301 -33.434 105.909 1.00 72.19 176 VAL A C 1
ATOM 1523 O O . VAL A 1 176 ? -45.216 -33.980 106.516 1.00 72.19 176 VAL A O 1
ATOM 1526 N N . LYS A 1 177 ? -43.041 -33.439 106.365 1.00 76.06 177 LYS A N 1
ATOM 1527 C CA . LYS A 1 177 ? -42.634 -34.160 107.588 1.00 76.06 177 LYS A CA 1
ATOM 1528 C C . LYS A 1 177 ? -43.357 -33.665 108.851 1.00 76.06 177 LYS A C 1
ATOM 1530 O O . LYS A 1 177 ? -43.668 -34.462 109.733 1.00 76.06 177 LYS A O 1
ATOM 1535 N N . ASP A 1 178 ? -43.636 -32.364 108.950 1.00 74.88 178 ASP A N 1
ATOM 1536 C CA . ASP A 1 178 ? -44.402 -31.782 110.066 1.00 74.88 178 ASP A CA 1
ATOM 1537 C C . ASP A 1 178 ? -45.909 -32.100 109.992 1.00 74.88 178 ASP A C 1
ATOM 1539 O O . ASP A 1 178 ? -46.586 -32.223 111.011 1.00 74.88 178 ASP A O 1
ATOM 1543 N N . LEU A 1 179 ? -46.459 -32.248 108.785 1.00 77.25 179 LEU A N 1
ATOM 1544 C CA . LEU A 1 179 ? -47.844 -32.685 108.598 1.00 77.25 179 LEU A CA 1
ATOM 1545 C C . LEU A 1 179 ? -48.010 -34.176 108.913 1.00 77.25 179 LEU A C 1
ATOM 1547 O O . LEU A 1 179 ? -48.964 -34.532 109.599 1.00 77.25 179 LEU A O 1
ATOM 1551 N N . GLU A 1 180 ? -47.057 -35.018 108.511 1.00 75.00 180 GLU A N 1
ATOM 1552 C CA . GLU A 1 180 ? -47.044 -36.450 108.847 1.00 75.00 180 GLU A CA 1
ATOM 1553 C C . GLU A 1 180 ? -46.989 -36.692 110.366 1.00 75.00 180 GLU A C 1
ATOM 1555 O O . GLU A 1 180 ? -47.643 -37.597 110.889 1.00 75.00 180 GLU A O 1
ATOM 1560 N N . SER A 1 181 ? -46.236 -35.878 111.114 1.00 75.12 181 SER A N 1
ATOM 1561 C CA . SER A 1 181 ? -46.182 -35.990 112.578 1.00 75.12 181 SER A CA 1
ATOM 1562 C C . SER A 1 181 ? -47.479 -35.519 113.251 1.00 75.12 181 SER A C 1
ATOM 1564 O O . SER A 1 181 ? -47.910 -36.115 114.241 1.00 75.12 181 SER A O 1
ATOM 1566 N N . LYS A 1 182 ? -48.148 -34.502 112.692 1.00 73.31 182 LYS A N 1
ATOM 1567 C CA . LYS A 1 182 ? -49.478 -34.055 113.140 1.00 73.31 182 LYS A CA 1
ATOM 1568 C C . LYS A 1 182 ? -50.568 -35.081 112.850 1.00 73.31 182 LYS A C 1
ATOM 1570 O O . LYS A 1 182 ? -51.428 -35.284 113.702 1.00 73.31 182 LYS A O 1
ATOM 1575 N N . GLU A 1 183 ? -50.534 -35.731 111.692 1.00 76.75 183 GLU A N 1
ATOM 1576 C CA . GLU A 1 183 ? -51.478 -36.791 111.325 1.00 76.75 183 GLU A CA 1
ATOM 1577 C C . GLU A 1 183 ? -51.416 -37.959 112.318 1.00 76.75 183 GLU A C 1
ATOM 1579 O O . GLU A 1 183 ? -52.447 -38.338 112.874 1.00 76.75 183 GLU A O 1
ATOM 1584 N N . LYS A 1 184 ? -50.206 -38.422 112.668 1.00 73.00 184 LYS A N 1
ATOM 1585 C CA . LYS A 1 184 ? -50.017 -39.451 113.708 1.00 73.00 184 LYS A CA 1
ATOM 1586 C C . LYS A 1 184 ? -50.627 -39.066 115.060 1.00 73.00 184 LYS A C 1
ATOM 1588 O O . LYS A 1 184 ? -51.276 -39.891 115.695 1.00 73.00 184 LYS A O 1
ATOM 1593 N N . LEU A 1 185 ? -50.472 -37.809 115.485 1.00 71.06 185 LEU A N 1
ATOM 1594 C CA . LEU A 1 185 ? -51.080 -37.303 116.724 1.00 71.06 185 LEU A CA 1
ATOM 1595 C C . LEU A 1 185 ? -52.617 -37.279 116.667 1.00 71.06 185 LEU A C 1
ATOM 1597 O O . LEU A 1 185 ? -53.279 -37.524 117.677 1.00 71.06 185 LEU A O 1
ATOM 1601 N N . PHE A 1 186 ? -53.207 -36.971 115.508 1.00 69.56 186 PHE A N 1
ATOM 1602 C CA . PHE A 1 186 ? -54.662 -37.012 115.337 1.00 69.56 186 PHE A CA 1
ATOM 1603 C C . PHE A 1 186 ? -55.208 -38.439 115.371 1.00 69.56 186 PHE A C 1
ATOM 1605 O O . PHE A 1 186 ? -56.278 -38.663 115.937 1.00 69.56 186 PHE A O 1
ATOM 1612 N N . GLU A 1 187 ? -54.468 -39.396 114.822 1.00 74.56 187 GLU A N 1
ATOM 1613 C CA . GLU A 1 187 ? -54.854 -40.805 114.798 1.00 74.56 187 GLU A CA 1
ATOM 1614 C C . GLU A 1 187 ? -54.829 -41.433 116.204 1.00 74.56 187 GLU A C 1
ATOM 1616 O O . GLU A 1 187 ? -55.766 -42.133 116.599 1.00 74.56 187 GLU A O 1
ATOM 1621 N N . GLU A 1 188 ? -53.838 -41.079 117.027 1.00 70.62 188 GLU A N 1
ATOM 1622 C CA . GLU A 1 188 ? -53.811 -41.429 118.456 1.00 70.62 188 GLU A CA 1
ATOM 1623 C C . GLU A 1 188 ? -55.009 -40.837 119.216 1.00 70.62 188 GLU A C 1
ATOM 1625 O O . GLU A 1 188 ? -55.661 -41.525 120.008 1.00 70.62 188 GLU A O 1
ATOM 1630 N N . ARG A 1 189 ? -55.355 -39.574 118.935 1.00 67.31 189 ARG A N 1
ATOM 1631 C CA . ARG A 1 189 ? -56.476 -38.877 119.584 1.00 67.31 189 ARG A CA 1
ATOM 1632 C C . ARG A 1 189 ? -57.842 -39.442 119.183 1.00 67.31 189 ARG A C 1
ATOM 1634 O O . ARG A 1 189 ? -58.755 -39.465 120.008 1.00 67.31 189 ARG A O 1
ATOM 1641 N N . LEU A 1 190 ? -57.986 -39.905 117.941 1.00 69.62 190 LEU A N 1
ATOM 1642 C CA . LEU A 1 190 ? -59.184 -40.600 117.460 1.00 69.62 190 LEU A CA 1
ATOM 1643 C C . LEU A 1 190 ? -59.378 -41.938 118.180 1.00 69.62 190 LEU A C 1
ATOM 1645 O O . LEU A 1 190 ? -60.477 -42.213 118.662 1.00 69.62 190 LEU A O 1
ATOM 1649 N N . ASN A 1 191 ? -58.316 -42.731 118.338 1.00 70.69 191 ASN A N 1
ATOM 1650 C CA . ASN A 1 191 ? -58.377 -44.003 119.066 1.00 70.69 191 ASN A CA 1
ATOM 1651 C C . ASN A 1 191 ? -58.744 -43.823 120.552 1.00 70.69 191 ASN A C 1
ATOM 1653 O O . ASN A 1 191 ? -59.472 -44.641 121.117 1.00 70.69 191 ASN A O 1
ATOM 1657 N N . GLU A 1 192 ? -58.322 -42.722 121.179 1.00 68.31 192 GLU A N 1
ATOM 1658 C CA . GLU A 1 192 ? -58.730 -42.374 122.546 1.00 68.31 192 GLU A CA 1
ATOM 1659 C C . GLU A 1 192 ? -60.232 -42.030 122.650 1.00 68.31 192 GLU A C 1
ATOM 1661 O O . GLU A 1 192 ? -60.872 -42.298 123.671 1.00 68.31 192 GLU A O 1
ATOM 1666 N N . PHE A 1 193 ? -60.809 -41.448 121.593 1.00 63.53 193 PHE A N 1
ATOM 1667 C CA . PHE A 1 193 ? -62.226 -41.081 121.531 1.00 63.53 193 PHE A CA 1
ATOM 1668 C C . PHE A 1 193 ? -63.127 -42.318 121.415 1.00 63.53 193 PHE A C 1
ATOM 1670 O O . PHE A 1 193 ? -64.089 -42.444 122.175 1.00 63.53 193 PHE A O 1
ATOM 1677 N N . TYR A 1 194 ? -62.756 -43.281 120.563 1.00 61.34 194 TYR A N 1
ATOM 1678 C CA . TYR A 1 194 ? -63.483 -44.550 120.418 1.00 61.34 194 TYR A CA 1
ATOM 1679 C C . TYR A 1 194 ? -63.535 -45.355 121.729 1.00 61.34 194 TYR A C 1
ATOM 1681 O O . TYR A 1 194 ? -64.562 -45.947 122.054 1.00 61.34 194 TYR A O 1
ATOM 1689 N N . SER A 1 195 ? -62.477 -45.302 122.546 1.00 60.88 195 SER A N 1
ATOM 1690 C CA . SER A 1 195 ? -62.437 -45.966 123.859 1.00 60.88 195 SER A CA 1
ATOM 1691 C C . SER A 1 195 ? -63.368 -45.319 124.907 1.00 60.88 195 SER A C 1
ATOM 1693 O O . SER A 1 195 ? -63.883 -46.000 125.797 1.00 60.88 195 SER A O 1
ATOM 1695 N N . LYS A 1 196 ? -63.629 -44.005 124.798 1.00 60.41 196 LYS A N 1
ATOM 1696 C CA . LYS A 1 196 ? -64.516 -43.250 125.709 1.00 60.41 196 LYS A CA 1
ATOM 1697 C C . LYS A 1 196 ? -65.999 -43.404 125.356 1.00 60.41 196 LYS A C 1
ATOM 1699 O O . LYS A 1 196 ? -66.838 -43.432 126.257 1.00 60.41 196 LYS A O 1
ATOM 1704 N N . GLU A 1 197 ? -66.326 -43.548 124.075 1.00 55.81 197 GLU A N 1
ATOM 1705 C CA . GLU A 1 197 ? -67.702 -43.722 123.590 1.00 55.81 197 GLU A CA 1
ATOM 1706 C C . GLU A 1 197 ? -68.271 -45.115 123.943 1.00 55.81 197 GLU A C 1
ATOM 1708 O O . GLU A 1 197 ? -69.429 -45.244 124.345 1.00 55.81 197 GLU A O 1
ATOM 1713 N N . GLU A 1 198 ? -67.424 -46.151 123.954 1.00 55.16 198 GLU A N 1
ATOM 1714 C CA . GLU A 1 198 ? -67.798 -47.527 124.324 1.00 55.16 198 GLU A CA 1
ATOM 1715 C C . GLU A 1 198 ? -68.180 -47.685 125.818 1.00 55.16 198 GLU A C 1
ATOM 1717 O O . GLU A 1 198 ? -68.957 -48.571 126.190 1.00 55.16 198 GLU A O 1
ATOM 1722 N N . GLN A 1 199 ? -67.703 -46.791 126.695 1.00 55.94 199 GLN A N 1
ATOM 1723 C CA . GLN A 1 199 ? -68.037 -46.792 128.128 1.00 55.94 199 GLN A CA 1
ATOM 1724 C C . GLN A 1 199 ? -69.349 -46.054 128.461 1.00 55.94 199 GLN A C 1
ATOM 1726 O O . GLN A 1 199 ? -69.968 -46.353 129.485 1.00 55.94 199 GLN A O 1
ATOM 1731 N N . GLN A 1 200 ? -69.828 -45.141 127.604 1.00 49.94 200 GLN A N 1
ATOM 1732 C CA . GLN A 1 200 ? -71.067 -44.379 127.836 1.00 49.94 200 GLN A CA 1
ATOM 1733 C C . GLN A 1 200 ? -72.343 -45.167 127.492 1.00 49.94 200 GLN A C 1
ATOM 1735 O O . GLN A 1 200 ? -73.372 -44.998 128.150 1.00 49.94 200 GLN A O 1
ATOM 1740 N N . VAL A 1 201 ? -72.283 -46.093 126.530 1.00 56.97 201 VAL A N 1
ATOM 1741 C CA . VAL A 1 201 ? -73.451 -46.881 126.090 1.00 56.97 201 VAL A CA 1
ATOM 1742 C C . VAL A 1 201 ? -73.930 -47.875 127.164 1.00 56.97 201 VAL A C 1
ATOM 1744 O O . VAL A 1 201 ? -75.131 -48.094 127.304 1.00 56.97 201 VAL A O 1
ATOM 1747 N N . LYS A 1 202 ? -73.040 -48.387 128.029 1.00 55.16 202 LYS A N 1
ATOM 1748 C CA . LYS A 1 202 ? -73.399 -49.320 129.123 1.00 55.16 202 LYS A CA 1
ATOM 1749 C C . LYS A 1 202 ? -74.136 -48.669 130.311 1.00 55.16 202 LYS A C 1
ATOM 1751 O O . LYS A 1 202 ? -74.683 -49.385 131.144 1.00 55.16 202 LYS A O 1
ATOM 1756 N N . VAL A 1 203 ? -74.178 -47.335 130.407 1.00 56.22 203 VAL A N 1
ATOM 1757 C CA . VAL A 1 203 ? -74.776 -46.602 131.550 1.00 56.22 203 VAL A CA 1
ATOM 1758 C C . VAL A 1 203 ? -76.199 -46.098 131.257 1.00 56.22 203 VAL A C 1
ATOM 1760 O O . VAL A 1 203 ? -76.984 -45.877 132.183 1.00 56.22 203 VAL A O 1
ATOM 1763 N N . HIS A 1 204 ? -76.584 -45.961 129.986 1.00 47.53 204 HIS A N 1
ATOM 1764 C CA . HIS A 1 204 ? -77.870 -45.363 129.603 1.00 47.53 204 HIS A CA 1
ATOM 1765 C C . HIS A 1 204 ? -79.028 -46.360 129.411 1.00 47.53 204 HIS A C 1
ATOM 1767 O O . HIS A 1 204 ? -80.181 -45.937 129.346 1.00 47.53 204 HIS A O 1
ATOM 1773 N N . GLU A 1 205 ? -78.770 -47.670 129.454 1.00 43.31 205 GLU A N 1
ATOM 1774 C CA . GLU A 1 205 ? -79.806 -48.710 129.321 1.00 43.31 205 GLU A CA 1
ATOM 1775 C C . GLU A 1 205 ? -80.581 -48.990 130.635 1.00 43.31 205 GLU A C 1
ATOM 1777 O O . GLU A 1 205 ? -81.711 -49.472 130.614 1.00 43.31 205 GLU A O 1
ATOM 1782 N N . GLY A 1 206 ? -80.038 -48.601 131.798 1.00 52.22 206 GLY A N 1
ATOM 1783 C CA . GLY A 1 206 ? -80.664 -48.813 133.116 1.00 52.22 206 GLY A CA 1
ATOM 1784 C C . GLY A 1 206 ? -81.593 -47.694 133.614 1.00 52.22 206 GLY A C 1
ATOM 1785 O O . GLY A 1 206 ? -82.261 -47.866 134.629 1.00 52.22 206 GLY A O 1
ATOM 1786 N N . ARG A 1 207 ? -81.653 -46.538 132.936 1.00 49.03 207 ARG A N 1
ATOM 1787 C CA . ARG A 1 207 ? -82.354 -45.327 133.428 1.00 49.03 207 ARG A CA 1
ATOM 1788 C C . ARG A 1 207 ? -83.697 -45.019 132.753 1.00 49.03 207 ARG A C 1
ATOM 1790 O O . ARG A 1 207 ? -84.364 -44.072 133.154 1.00 49.03 207 ARG A O 1
ATOM 1797 N N . VAL A 1 208 ? -84.118 -45.819 131.772 1.00 51.53 208 VAL A N 1
ATOM 1798 C CA . VAL A 1 208 ? -85.314 -45.544 130.947 1.00 51.53 208 VAL A CA 1
ATOM 1799 C C . VAL A 1 208 ? -86.592 -46.237 131.459 1.00 51.53 208 VAL A C 1
ATOM 1801 O O . VAL A 1 208 ? -87.679 -45.907 131.009 1.00 51.53 208 VAL A O 1
ATOM 1804 N N . LYS A 1 209 ? -86.522 -47.131 132.458 1.00 48.41 209 LYS A N 1
ATOM 1805 C CA . LYS A 1 209 ? -87.701 -47.887 132.944 1.00 48.41 209 LYS A CA 1
ATOM 1806 C C . LYS A 1 209 ? -88.374 -47.362 134.225 1.00 48.41 209 LYS A C 1
ATOM 1808 O O . LYS A 1 209 ? -89.383 -47.923 134.625 1.00 48.41 209 LYS A O 1
ATOM 1813 N N . ASP A 1 210 ? -87.879 -46.279 134.833 1.00 46.72 210 ASP A N 1
ATOM 1814 C CA . ASP A 1 210 ? -88.373 -45.781 136.139 1.00 46.72 210 ASP A CA 1
ATOM 1815 C C . ASP A 1 210 ? -89.034 -44.381 136.085 1.00 46.72 210 ASP A C 1
ATOM 1817 O O . ASP A 1 210 ? -89.453 -43.834 137.106 1.00 46.72 210 ASP A O 1
ATOM 1821 N N . LEU A 1 211 ? -89.159 -43.784 134.890 1.00 49.41 211 LEU A N 1
ATOM 1822 C CA . LEU A 1 211 ? -89.662 -42.411 134.687 1.00 49.41 211 LEU A CA 1
ATOM 1823 C C . LEU A 1 211 ? -91.085 -42.326 134.104 1.00 49.41 211 LEU A C 1
ATOM 1825 O O . LEU A 1 211 ? -91.532 -41.244 133.738 1.00 49.41 211 LEU A O 1
ATOM 1829 N N . GLU A 1 212 ? -91.828 -43.434 134.085 1.00 44.59 212 GLU A N 1
ATOM 1830 C CA . GLU A 1 212 ? -93.161 -43.521 133.460 1.00 44.59 212 GLU A CA 1
ATOM 1831 C C . GLU A 1 212 ? -94.352 -43.348 134.436 1.00 44.59 212 GLU A C 1
ATOM 1833 O O . GLU A 1 212 ? -95.504 -43.424 134.023 1.00 44.59 212 GLU A O 1
ATOM 1838 N N . LEU A 1 213 ? -94.131 -43.091 135.739 1.00 46.44 213 LEU A N 1
ATOM 1839 C CA . LEU A 1 213 ? -95.220 -43.099 136.747 1.00 46.44 213 LEU A CA 1
ATOM 1840 C C . LEU A 1 213 ? -95.295 -41.906 137.719 1.00 46.44 213 LEU A C 1
ATOM 1842 O O . LEU A 1 213 ? -96.048 -41.959 138.692 1.00 46.44 213 LEU A O 1
ATOM 1846 N N . LYS A 1 214 ? -94.582 -40.798 137.482 1.00 43.12 214 LYS A N 1
ATOM 1847 C CA . LYS A 1 214 ? -94.662 -39.606 138.363 1.00 43.12 214 LYS A CA 1
ATOM 1848 C C . LYS A 1 214 ? -95.049 -38.307 137.653 1.00 43.12 214 LYS A C 1
ATOM 1850 O O . LYS A 1 214 ? -94.877 -37.226 138.204 1.00 43.12 214 LYS A O 1
ATOM 1855 N N . GLU A 1 215 ? -95.694 -38.425 136.495 1.00 39.91 215 GLU A N 1
ATOM 1856 C CA . GLU A 1 215 ? -96.348 -37.332 135.759 1.00 39.91 215 GLU A CA 1
ATOM 1857 C C . GLU A 1 215 ? -97.854 -37.230 136.094 1.00 39.91 215 GLU A C 1
ATOM 1859 O O . GLU A 1 215 ? -98.713 -37.113 135.227 1.00 39.91 215 GLU A O 1
ATOM 1864 N N . LYS A 1 216 ? -98.213 -37.308 137.382 1.00 35.97 216 LYS A N 1
ATOM 1865 C CA . LYS A 1 216 ? -99.574 -37.021 137.881 1.00 35.97 216 LYS A CA 1
ATOM 1866 C C . LYS A 1 216 ? -99.523 -36.493 139.314 1.00 35.97 216 LYS A C 1
ATOM 1868 O O . LYS A 1 216 ? -99.761 -37.232 140.265 1.00 35.97 216 LYS A O 1
ATOM 1873 N N . LYS A 1 217 ? -99.190 -35.209 139.443 1.00 40.62 217 LYS A N 1
ATOM 1874 C CA . LYS A 1 217 ? -99.583 -34.266 140.513 1.00 40.62 217 LYS A CA 1
ATOM 1875 C C . LYS A 1 217 ? -98.871 -32.954 140.199 1.00 40.62 217 LYS A C 1
ATOM 1877 O O . LYS A 1 217 ? -97.678 -32.814 140.422 1.00 40.62 217 LYS A O 1
ATOM 1882 N N . PHE A 1 218 ? -99.521 -32.127 139.387 1.00 30.50 218 PHE A N 1
ATOM 1883 C CA . PHE A 1 218 ? -100.123 -30.886 139.876 1.00 30.50 218 PHE A CA 1
ATOM 1884 C C . PHE A 1 218 ? -99.127 -30.095 140.729 1.00 30.50 218 PHE A C 1
ATOM 1886 O O . PHE A 1 218 ? -98.825 -30.450 141.860 1.00 30.50 218 PHE A O 1
ATOM 1893 N N . VAL A 1 219 ? -98.524 -29.064 140.149 1.00 40.91 219 VAL A N 1
ATOM 1894 C CA . VAL A 1 219 ? -99.219 -27.771 140.045 1.00 40.91 219 VAL A CA 1
ATOM 1895 C C . VAL A 1 219 ? -99.711 -27.389 141.433 1.00 40.91 219 VAL A C 1
ATOM 1897 O O . VAL A 1 219 ? -100.887 -27.497 141.755 1.00 40.91 219 VAL A O 1
ATOM 1900 N N . GLU A 1 220 ? -98.776 -26.924 142.247 1.00 33.34 220 GLU A N 1
ATOM 1901 C CA . GLU A 1 220 ? -99.067 -25.827 143.145 1.00 33.34 220 GLU A CA 1
ATOM 1902 C C . GLU A 1 220 ? -97.777 -25.078 143.463 1.00 33.34 220 GLU A C 1
ATOM 1904 O O . GLU A 1 220 ? -96.915 -25.574 144.179 1.00 33.34 220 GLU A O 1
ATOM 1909 N N . ARG A 1 221 ? -97.715 -23.855 142.929 1.00 33.50 221 ARG A N 1
ATOM 1910 C CA . ARG A 1 221 ? -96.754 -22.787 143.232 1.00 33.50 221 ARG A CA 1
ATOM 1911 C C . ARG A 1 221 ? -95.342 -22.996 142.679 1.00 33.50 221 ARG A C 1
ATOM 1913 O O . ARG A 1 221 ? -94.615 -23.875 143.100 1.00 33.50 221 ARG A O 1
ATOM 1920 N N . VAL A 1 222 ? -94.899 -22.259 141.659 1.00 40.47 222 VAL A N 1
ATOM 1921 C CA . VAL A 1 222 ? -95.000 -20.803 141.393 1.00 40.47 222 VAL A CA 1
ATOM 1922 C C . VAL A 1 222 ? -94.380 -19.961 142.509 1.00 40.47 222 VAL A C 1
ATOM 1924 O O . VAL A 1 222 ? -95.029 -19.724 143.528 1.00 40.47 222 VAL A O 1
ATOM 1927 N N . LYS A 1 223 ? -93.149 -19.508 142.214 1.00 36.06 223 LYS A N 1
ATOM 1928 C CA . LYS A 1 223 ? -92.438 -18.235 142.500 1.00 36.06 223 LYS A CA 1
ATOM 1929 C C . LYS A 1 223 ? -90.952 -18.598 142.685 1.00 36.06 223 LYS A C 1
ATOM 1931 O O . LYS A 1 223 ? -90.649 -19.347 143.599 1.00 36.06 223 LYS A O 1
ATOM 1936 N N . ASP A 1 224 ? -89.999 -18.264 141.818 1.00 32.28 224 ASP A N 1
ATOM 1937 C CA . ASP A 1 224 ? -89.828 -17.054 141.016 1.00 32.28 224 ASP A CA 1
ATOM 1938 C C . ASP A 1 224 ? -89.137 -17.316 139.664 1.00 32.28 224 ASP A C 1
ATOM 1940 O O . ASP A 1 224 ? -88.421 -18.296 139.458 1.00 32.28 224 ASP A O 1
ATOM 1944 N N . LEU A 1 225 ? -89.413 -16.399 138.739 1.00 51.69 225 LEU A N 1
ATOM 1945 C CA . LEU A 1 225 ? -88.751 -16.174 137.458 1.00 51.69 225 LEU A CA 1
ATOM 1946 C C . LEU A 1 225 ? -87.292 -15.748 137.673 1.00 51.69 225 LEU A C 1
ATOM 1948 O O . LEU A 1 225 ? -87.118 -14.663 138.210 1.00 51.69 225 LEU A O 1
ATOM 1952 N N . ASP A 1 226 ? -86.288 -16.515 137.207 1.00 40.78 226 ASP A N 1
ATOM 1953 C CA . ASP A 1 226 ? -84.944 -15.934 136.965 1.00 40.78 226 ASP A CA 1
ATOM 1954 C C . ASP A 1 226 ? -83.907 -16.742 136.139 1.00 40.78 226 ASP A C 1
ATOM 1956 O O . ASP A 1 226 ? -82.706 -16.600 136.347 1.00 40.78 226 ASP A O 1
ATOM 1960 N N . SER A 1 227 ? -84.278 -17.591 135.166 1.00 45.56 227 SER A N 1
ATOM 1961 C CA . SER A 1 227 ? -83.227 -18.265 134.356 1.00 45.56 227 SER A CA 1
ATOM 1962 C C . SER A 1 227 ? -83.619 -18.735 132.949 1.00 45.56 227 SER A C 1
ATOM 1964 O O . SER A 1 227 ? -83.242 -19.818 132.507 1.00 45.56 227 SER A O 1
ATOM 1966 N N . LYS A 1 228 ? -84.360 -17.913 132.191 1.00 47.97 228 LYS A N 1
ATOM 1967 C CA . LYS A 1 228 ? -84.640 -18.174 130.757 1.00 47.97 228 LYS A CA 1
ATOM 1968 C C . LYS A 1 228 ? -84.174 -17.072 129.795 1.00 47.97 228 LYS A C 1
ATOM 1970 O O . LYS A 1 228 ? -84.659 -16.998 128.672 1.00 47.97 228 LYS A O 1
ATOM 1975 N N . GLU A 1 229 ? -83.173 -16.292 130.200 1.00 47.31 229 GLU A N 1
ATOM 1976 C CA . GLU A 1 229 ? -82.346 -15.467 129.297 1.00 47.31 229 GLU A CA 1
ATOM 1977 C C . GLU A 1 229 ? -81.148 -16.277 128.729 1.00 47.31 229 GLU A C 1
ATOM 1979 O O . GLU A 1 229 ? -80.520 -15.898 127.746 1.00 47.31 229 GLU A O 1
ATOM 1984 N N . GLU A 1 230 ? -80.873 -17.475 129.262 1.00 44.91 230 GLU A N 1
ATOM 1985 C CA . GLU A 1 230 ? -79.662 -18.259 128.955 1.00 44.91 230 GLU A CA 1
ATOM 1986 C C . GLU A 1 230 ? -79.850 -19.354 127.879 1.00 44.91 230 GLU A C 1
ATOM 1988 O O . GLU A 1 230 ? -79.116 -20.339 127.817 1.00 44.91 230 GLU A O 1
ATOM 1993 N N . GLN A 1 231 ? -80.835 -19.197 126.986 1.00 50.84 231 GLN A N 1
ATOM 1994 C CA . GLN A 1 231 ? -81.055 -20.116 125.852 1.00 50.84 231 GLN A CA 1
ATOM 1995 C C . GLN A 1 231 ? -81.166 -19.435 124.476 1.00 50.84 231 GLN A C 1
ATOM 1997 O O . GLN A 1 231 ? -81.400 -20.115 123.479 1.00 50.84 231 GLN A O 1
ATOM 2002 N N . ARG A 1 232 ? -80.893 -18.124 124.365 1.00 48.66 232 ARG A N 1
ATOM 2003 C CA . ARG A 1 232 ? -80.792 -17.430 123.059 1.00 48.66 232 ARG A CA 1
ATOM 2004 C C . ARG A 1 232 ? -79.360 -17.224 122.541 1.00 48.66 232 ARG A C 1
ATOM 2006 O O . ARG A 1 232 ? -79.190 -16.960 121.354 1.00 48.66 232 ARG A O 1
ATOM 2013 N N . VAL A 1 233 ? -78.333 -17.423 123.372 1.00 53.03 233 VAL A N 1
ATOM 2014 C CA . VAL A 1 233 ? -76.924 -17.185 122.989 1.00 53.03 233 VAL A CA 1
ATOM 2015 C C . VAL A 1 233 ? -76.329 -18.320 122.132 1.00 53.03 233 VAL A C 1
ATOM 2017 O O . VAL A 1 233 ? -75.587 -18.052 121.193 1.00 53.03 233 VAL A O 1
ATOM 2020 N N . LYS A 1 234 ? -76.733 -19.585 122.324 1.00 53.66 234 LYS A N 1
ATOM 2021 C CA . LYS A 1 234 ? -76.111 -20.734 121.623 1.00 53.66 234 LYS A CA 1
ATOM 2022 C C . LYS A 1 234 ? -76.471 -20.900 120.134 1.00 53.66 234 LYS A C 1
ATOM 2024 O O . LYS A 1 234 ? -75.812 -21.669 119.444 1.00 53.66 234 LYS A O 1
ATOM 2029 N N . VAL A 1 235 ? -77.475 -20.191 119.606 1.00 56.44 235 VAL A N 1
ATOM 2030 C CA . VAL A 1 235 ? -77.872 -20.293 118.179 1.00 56.44 235 VAL A CA 1
ATOM 2031 C C . VAL A 1 235 ? -77.187 -19.234 117.299 1.00 56.44 235 VAL A C 1
ATOM 2033 O O . VAL A 1 235 ? -77.025 -19.446 116.097 1.00 56.44 235 VAL A O 1
ATOM 2036 N N . HIS A 1 236 ? -76.732 -18.114 117.869 1.00 51.19 236 HIS A N 1
ATOM 2037 C CA . HIS A 1 236 ? -76.071 -17.053 117.098 1.00 51.19 236 HIS A CA 1
ATOM 2038 C C . HIS A 1 236 ? -74.552 -17.244 116.955 1.00 51.19 236 HIS A C 1
ATOM 2040 O O . HIS A 1 236 ? -73.995 -16.791 115.960 1.00 51.19 236 HIS A O 1
ATOM 2046 N N . GLU A 1 237 ? -73.901 -18.000 117.840 1.00 46.88 237 GLU A N 1
ATOM 2047 C CA . GLU A 1 237 ? -72.454 -18.273 117.767 1.00 46.88 237 GLU A CA 1
ATOM 2048 C C . GLU A 1 237 ? -72.086 -19.253 116.630 1.00 46.88 237 GLU A C 1
ATOM 2050 O O . GLU A 1 237 ? -71.121 -19.039 115.898 1.00 46.88 237 GLU A O 1
ATOM 2055 N N . GLY A 1 238 ? -72.926 -20.264 116.366 1.00 58.06 238 GLY A N 1
ATOM 2056 C CA . GLY A 1 238 ? -72.721 -21.202 115.250 1.00 58.06 238 GLY A CA 1
ATOM 2057 C C . GLY A 1 238 ? -72.935 -20.590 113.857 1.00 58.06 238 GLY A C 1
ATOM 2058 O O . GLY A 1 238 ? -72.331 -21.032 112.884 1.00 58.06 238 GLY A O 1
ATOM 2059 N N . ARG A 1 239 ? -73.760 -19.539 113.746 1.00 56.81 239 ARG A N 1
ATOM 2060 C CA . ARG A 1 239 ? -74.020 -18.829 112.478 1.00 56.81 239 ARG A CA 1
ATOM 2061 C C . ARG A 1 239 ? -72.951 -17.785 112.147 1.00 56.81 239 ARG A C 1
ATOM 2063 O O . ARG A 1 239 ? -72.732 -17.516 110.970 1.00 56.81 239 ARG A O 1
ATOM 2070 N N . VAL A 1 240 ? -72.288 -17.221 113.159 1.00 58.59 240 VAL A N 1
ATOM 2071 C CA . VAL A 1 240 ? -71.181 -16.266 112.982 1.00 58.59 240 VAL A CA 1
ATOM 2072 C C . VAL A 1 240 ? -69.918 -16.984 112.497 1.00 58.59 240 VAL A C 1
ATOM 2074 O O . VAL A 1 240 ? -69.305 -16.521 111.543 1.00 58.59 240 VAL A O 1
ATOM 2077 N N . ASN A 1 241 ? -69.600 -18.169 113.029 1.00 61.25 241 ASN A N 1
ATOM 2078 C CA . ASN A 1 241 ? -68.419 -18.931 112.596 1.00 61.25 241 ASN A CA 1
ATOM 2079 C C . ASN A 1 241 ? -68.536 -19.481 111.155 1.00 61.25 241 ASN A C 1
ATOM 2081 O O . ASN A 1 241 ? -67.544 -19.515 110.427 1.00 61.25 241 ASN A O 1
ATOM 2085 N N . ASP A 1 242 ? -69.742 -19.853 110.704 1.00 63.50 242 ASP A N 1
ATOM 2086 C CA . ASP A 1 242 ? -69.977 -20.305 109.319 1.00 63.50 242 ASP A CA 1
ATOM 2087 C C . ASP A 1 242 ? -69.933 -19.142 108.300 1.00 63.50 242 ASP A C 1
ATOM 2089 O O . ASP A 1 242 ? -69.521 -19.320 107.150 1.00 63.50 242 ASP A O 1
ATOM 2093 N N . LEU A 1 243 ? -70.311 -17.926 108.724 1.00 65.44 243 LEU A N 1
ATOM 2094 C CA . LEU A 1 243 ? -70.168 -16.703 107.922 1.00 65.44 243 LEU A CA 1
ATOM 2095 C C . LEU A 1 243 ? -68.714 -16.209 107.878 1.00 65.44 243 LEU A C 1
ATOM 2097 O O . LEU A 1 243 ? -68.259 -15.809 106.811 1.00 65.44 243 LEU A O 1
ATOM 2101 N N . GLU A 1 244 ? -67.961 -16.326 108.973 1.00 65.50 244 GLU A N 1
ATOM 2102 C CA . GLU A 1 244 ? -66.546 -15.930 109.041 1.00 65.50 244 GLU A CA 1
ATOM 2103 C C . GLU A 1 244 ? -65.635 -16.848 108.190 1.00 65.50 244 GLU A C 1
ATOM 2105 O O . GLU A 1 244 ? -64.656 -16.402 107.590 1.00 65.50 244 GLU A O 1
ATOM 2110 N N . LEU A 1 245 ? -65.967 -18.142 108.063 1.00 68.88 245 LEU A N 1
ATOM 2111 C CA . LEU A 1 245 ? -65.286 -19.061 107.136 1.00 68.88 245 LEU A CA 1
ATOM 2112 C C . LEU A 1 245 ? -65.599 -18.755 105.662 1.00 68.88 245 LEU A C 1
ATOM 2114 O O . LEU A 1 245 ? -64.700 -18.813 104.820 1.00 68.88 245 LEU A O 1
ATOM 2118 N N . LYS A 1 246 ? -66.845 -18.381 105.339 1.00 67.56 246 LYS A N 1
ATOM 2119 C CA . LYS A 1 246 ? -67.225 -17.952 103.980 1.00 67.56 246 LYS A CA 1
ATOM 2120 C C . LYS A 1 246 ? -66.611 -16.603 103.613 1.00 67.56 246 LYS A C 1
ATOM 2122 O O . LYS A 1 246 ? -66.180 -16.440 102.475 1.00 67.56 246 LYS A O 1
ATOM 2127 N N . GLU A 1 247 ? -66.514 -15.670 104.556 1.00 65.75 247 GLU A N 1
ATOM 2128 C CA . GLU A 1 247 ? -65.829 -14.389 104.365 1.00 65.75 247 GLU A CA 1
ATOM 2129 C C . GLU A 1 247 ? -64.338 -14.599 104.068 1.00 65.75 247 GLU A C 1
ATOM 2131 O O . GLU A 1 247 ? -63.839 -14.064 103.078 1.00 65.75 247 GLU A O 1
ATOM 2136 N N . ARG A 1 248 ? -63.653 -15.483 104.812 1.00 70.06 248 ARG A N 1
ATOM 2137 C CA . ARG A 1 248 ? -62.262 -15.874 104.510 1.00 70.06 248 ARG A CA 1
ATOM 2138 C C . ARG A 1 248 ? -62.104 -16.497 103.113 1.00 70.06 248 ARG A C 1
ATOM 2140 O O . ARG A 1 248 ? -61.203 -16.092 102.385 1.00 70.06 248 ARG A O 1
ATOM 2147 N N . GLN A 1 249 ? -63.006 -17.387 102.686 1.00 69.00 249 GLN A N 1
ATOM 2148 C CA . GLN A 1 249 ? -62.982 -17.956 101.324 1.00 69.00 249 GLN A CA 1
ATOM 2149 C C . GLN A 1 249 ? -63.257 -16.923 100.217 1.00 69.00 249 GLN A C 1
ATOM 2151 O O . GLN A 1 249 ? -62.702 -17.023 99.120 1.00 69.00 249 GLN A O 1
ATOM 2156 N N . PHE A 1 250 ? -64.124 -15.936 100.464 1.00 68.62 250 PHE A N 1
ATOM 2157 C CA . PHE A 1 250 ? -64.369 -14.853 99.508 1.00 68.62 250 PHE A CA 1
ATOM 2158 C C . PHE A 1 250 ? -63.167 -13.917 99.395 1.00 68.62 250 PHE A C 1
ATOM 2160 O O . PHE A 1 250 ? -62.821 -13.529 98.280 1.00 68.62 250 PHE A O 1
ATOM 2167 N N . VAL A 1 251 ? -62.499 -13.602 100.508 1.00 73.94 251 VAL A N 1
ATOM 2168 C CA . VAL A 1 251 ? -61.266 -12.803 100.501 1.00 73.94 251 VAL A CA 1
ATOM 2169 C C . VAL A 1 251 ? -60.169 -13.511 99.703 1.00 73.94 251 VAL A C 1
ATOM 2171 O O . VAL A 1 251 ? -59.567 -12.882 98.836 1.00 73.94 251 VAL A O 1
ATOM 2174 N N . GLU A 1 252 ? -59.979 -14.818 99.899 1.00 73.00 252 GLU A N 1
ATOM 2175 C CA . GLU A 1 252 ? -58.994 -15.612 99.149 1.00 73.00 252 GLU A CA 1
ATOM 2176 C C . GLU A 1 252 ? -59.283 -15.626 97.637 1.00 73.00 252 GLU A C 1
ATOM 2178 O O . GLU A 1 252 ? -58.392 -15.333 96.838 1.00 73.00 252 GLU A O 1
ATOM 2183 N N . ARG A 1 253 ? -60.544 -15.842 97.223 1.00 69.00 253 ARG A N 1
ATOM 2184 C CA . ARG A 1 253 ? -60.940 -15.770 95.800 1.00 69.00 253 ARG A CA 1
ATOM 2185 C C . ARG A 1 253 ? -60.761 -14.383 95.196 1.00 69.00 253 ARG A C 1
ATOM 2187 O O . ARG A 1 253 ? -60.388 -14.263 94.032 1.00 69.00 253 ARG A O 1
ATOM 2194 N N . VAL A 1 254 ? -61.052 -13.326 95.952 1.00 74.06 254 VAL A N 1
ATOM 2195 C CA . VAL A 1 254 ? -60.852 -11.946 95.488 1.00 74.06 254 VAL A CA 1
ATOM 2196 C C . VAL A 1 254 ? -59.362 -11.661 95.302 1.00 74.06 254 VAL A C 1
ATOM 2198 O O . VAL A 1 254 ? -58.985 -11.002 94.333 1.00 74.06 254 VAL A O 1
ATOM 2201 N N . GLN A 1 255 ? -58.511 -12.185 96.184 1.00 72.50 255 GLN A N 1
ATOM 2202 C CA . GLN A 1 255 ? -57.062 -12.050 96.078 1.00 72.50 255 GLN A CA 1
ATOM 2203 C C . GLN A 1 255 ? -56.509 -12.824 94.870 1.00 72.50 255 GLN A C 1
ATOM 2205 O O . GLN A 1 255 ? -55.719 -12.269 94.109 1.00 72.50 255 GLN A O 1
ATOM 2210 N N . GLU A 1 256 ? -57.002 -14.038 94.614 1.00 75.00 256 GLU A N 1
ATOM 2211 C CA . GLU A 1 256 ? -56.632 -14.844 93.444 1.00 75.00 256 GLU A CA 1
ATOM 2212 C C . GLU A 1 256 ? -57.079 -14.206 92.117 1.00 75.00 256 GLU A C 1
ATOM 2214 O O . GLU A 1 256 ? -56.287 -14.096 91.178 1.00 75.00 256 GLU A O 1
ATOM 2219 N N . LEU A 1 257 ? -58.310 -13.685 92.045 1.00 73.38 257 LEU A N 1
ATOM 2220 C CA . LEU A 1 257 ? -58.797 -12.941 90.875 1.00 73.38 257 LEU A CA 1
ATOM 2221 C C . LEU A 1 257 ? -57.992 -11.659 90.625 1.00 73.38 257 LEU A C 1
ATOM 2223 O O . LEU A 1 257 ? -57.790 -11.262 89.475 1.00 73.38 257 LEU A O 1
ATOM 2227 N N . LYS A 1 258 ? -57.502 -11.011 91.688 1.00 70.88 258 LYS A N 1
ATOM 2228 C CA . LYS A 1 258 ? -56.636 -9.833 91.579 1.00 70.88 258 LYS A CA 1
ATOM 2229 C C . LYS A 1 258 ? -55.271 -10.201 90.992 1.00 70.88 258 LYS A C 1
ATOM 2231 O O . LYS A 1 258 ? -54.823 -9.529 90.066 1.00 70.88 258 LYS A O 1
ATOM 2236 N N . SER A 1 259 ? -54.674 -11.306 91.440 1.00 76.56 259 SER A N 1
ATOM 2237 C CA . SER A 1 259 ? -53.432 -11.835 90.865 1.00 76.56 259 SER A CA 1
ATOM 2238 C C . SER A 1 259 ? -53.600 -12.295 89.411 1.00 76.56 259 SER A C 1
ATOM 2240 O O . SER A 1 259 ? -52.726 -12.037 88.586 1.00 76.56 259 SER A O 1
ATOM 2242 N N . GLN A 1 260 ? -54.737 -12.900 89.046 1.00 74.19 260 GLN A N 1
ATOM 2243 C CA . GLN A 1 260 ? -55.032 -13.234 87.646 1.00 74.19 260 GLN A CA 1
ATOM 2244 C C . GLN A 1 260 ? -55.164 -11.985 86.767 1.00 74.19 260 GLN A C 1
ATOM 2246 O O . GLN A 1 260 ? -54.620 -11.949 85.664 1.00 74.19 260 GLN A O 1
ATOM 2251 N N . LYS A 1 261 ? -55.850 -10.941 87.251 1.00 77.44 261 LYS A N 1
ATOM 2252 C CA . LYS A 1 261 ? -55.983 -9.666 86.535 1.00 77.44 261 LYS A CA 1
ATOM 2253 C C . LYS A 1 261 ? -54.620 -9.017 86.272 1.00 77.44 261 LYS A C 1
ATOM 2255 O O . LYS A 1 261 ? -54.377 -8.560 85.159 1.00 77.44 261 LYS A O 1
ATOM 2260 N N . GLU A 1 262 ? -53.732 -9.014 87.265 1.00 75.81 262 GLU A N 1
ATOM 2261 C CA . GLU A 1 262 ? -52.355 -8.524 87.112 1.00 75.81 262 GLU A CA 1
ATOM 2262 C C . GLU A 1 262 ? -51.558 -9.369 86.099 1.00 75.81 262 GLU A C 1
ATOM 2264 O O . GLU A 1 262 ? -50.860 -8.813 85.249 1.00 75.81 262 GLU A O 1
ATOM 2269 N N . GLY A 1 263 ? -51.728 -10.697 86.105 1.00 82.19 263 GLY A N 1
ATOM 2270 C CA . GLY A 1 263 ? -51.122 -11.600 85.118 1.00 82.19 263 GLY A CA 1
ATOM 2271 C C . GLY A 1 263 ? -51.566 -11.325 83.675 1.00 82.19 263 GLY A C 1
ATOM 2272 O O . GLY A 1 263 ? -50.725 -11.235 82.777 1.00 82.19 263 GLY A O 1
ATOM 2273 N N . TYR A 1 264 ? -52.868 -11.118 83.444 1.00 77.44 264 TYR A N 1
ATOM 2274 C CA . TYR A 1 264 ? -53.394 -10.751 82.123 1.00 77.44 264 TYR A CA 1
ATOM 2275 C C . TYR A 1 264 ? -52.919 -9.371 81.659 1.00 77.44 264 TYR A C 1
ATOM 2277 O O . TYR A 1 264 ? -52.695 -9.167 80.467 1.00 77.44 264 TYR A O 1
ATOM 2285 N N . GLU A 1 265 ? -52.718 -8.424 82.575 1.00 80.44 265 GLU A N 1
ATOM 2286 C CA . GLU A 1 265 ? -52.215 -7.097 82.221 1.00 80.44 265 GLU A CA 1
ATOM 2287 C C . GLU A 1 265 ? -50.750 -7.135 81.752 1.00 80.44 265 GLU A C 1
ATOM 2289 O O . GLU A 1 265 ? -50.381 -6.432 80.808 1.00 80.44 265 GLU A O 1
ATOM 2294 N N . ILE A 1 266 ? -49.922 -7.990 82.363 1.00 82.62 266 ILE A N 1
ATOM 2295 C CA . ILE A 1 266 ? -48.539 -8.225 81.921 1.00 82.62 266 ILE A CA 1
ATOM 2296 C C . ILE A 1 266 ? -48.527 -8.894 80.540 1.00 82.62 266 ILE A C 1
ATOM 2298 O O . ILE A 1 266 ? -47.814 -8.433 79.648 1.00 82.62 266 ILE A O 1
ATOM 2302 N N . GLN A 1 267 ? -49.355 -9.924 80.328 1.00 81.69 267 GLN A N 1
ATOM 2303 C CA . GLN A 1 267 ? -49.482 -10.584 79.021 1.00 81.69 267 GLN A CA 1
ATOM 2304 C C . GLN A 1 267 ? -49.973 -9.629 77.930 1.00 81.69 267 GLN A C 1
ATOM 2306 O O . GLN A 1 267 ? -49.492 -9.684 76.800 1.00 81.69 267 GLN A O 1
ATOM 2311 N N . TRP A 1 268 ? -50.896 -8.722 78.258 1.00 79.19 268 TRP A N 1
ATOM 2312 C CA . TRP A 1 268 ? -51.393 -7.751 77.290 1.00 79.19 268 TRP A CA 1
ATOM 2313 C C . TRP A 1 268 ? -50.322 -6.735 76.879 1.00 79.19 268 TRP A C 1
ATOM 2315 O O . TRP A 1 268 ? -50.199 -6.409 75.699 1.00 79.19 268 TRP A O 1
ATOM 2325 N N . LYS A 1 269 ? -49.487 -6.282 77.822 1.00 81.81 269 LYS A N 1
ATOM 2326 C CA . LYS A 1 269 ? -48.340 -5.412 77.515 1.00 81.81 269 LYS A CA 1
ATOM 2327 C C . LYS A 1 269 ? -47.307 -6.113 76.621 1.00 81.81 269 LYS A C 1
ATOM 2329 O O . LYS A 1 269 ? -46.778 -5.467 75.722 1.00 81.81 269 LYS A O 1
ATOM 2334 N N . ASP A 1 270 ? -47.071 -7.412 76.819 1.00 84.75 270 ASP A N 1
ATOM 2335 C CA . ASP A 1 270 ? -46.169 -8.217 75.975 1.00 84.75 270 ASP A CA 1
ATOM 2336 C C . ASP A 1 270 ? -46.737 -8.491 74.568 1.00 84.75 270 ASP A C 1
ATOM 2338 O O . ASP A 1 270 ? -46.013 -8.483 73.574 1.00 84.75 270 ASP A O 1
ATOM 2342 N N . LEU A 1 271 ? -48.051 -8.696 74.446 1.00 79.62 271 LEU A N 1
ATOM 2343 C CA . LEU A 1 271 ? -48.705 -8.811 73.138 1.00 79.62 271 LEU A CA 1
ATOM 2344 C C . LEU A 1 271 ? -48.648 -7.494 72.360 1.00 79.62 271 LEU A C 1
ATOM 2346 O O . LEU A 1 271 ? -48.370 -7.504 71.163 1.00 79.62 271 LEU A O 1
ATOM 2350 N N . LYS A 1 272 ? -48.846 -6.366 73.047 1.00 79.81 272 LYS A N 1
ATOM 2351 C CA . LYS A 1 272 ? -48.795 -5.038 72.434 1.00 79.81 272 LYS A CA 1
ATOM 2352 C C . LYS A 1 272 ? -47.395 -4.673 71.930 1.00 79.81 272 LYS A C 1
ATOM 2354 O O . LYS A 1 272 ? -47.265 -4.122 70.843 1.00 79.81 272 LYS A O 1
ATOM 2359 N N . SER A 1 273 ? -46.340 -5.018 72.670 1.00 79.62 273 SER A N 1
ATOM 2360 C CA . SER A 1 273 ? -44.962 -4.800 72.204 1.00 79.62 273 SER A CA 1
ATOM 2361 C C . SER A 1 273 ? -44.603 -5.690 71.007 1.00 79.62 273 SER A C 1
ATOM 2363 O O . SER A 1 273 ? -43.931 -5.231 70.083 1.00 79.62 273 SER A O 1
ATOM 2365 N N . LYS A 1 274 ? -45.086 -6.940 70.971 1.00 81.19 274 LYS A N 1
ATOM 2366 C CA . LYS A 1 274 ? -44.931 -7.831 69.806 1.00 81.19 274 LYS A CA 1
ATOM 2367 C C . LYS A 1 274 ? -45.647 -7.299 68.568 1.00 81.19 274 LYS A C 1
ATOM 2369 O O . LYS A 1 274 ? -45.090 -7.381 67.477 1.00 81.19 274 LYS A O 1
ATOM 2374 N N . GLU A 1 275 ? -46.851 -6.754 68.721 1.00 80.31 275 GLU A N 1
ATOM 2375 C CA . GLU A 1 275 ? -47.600 -6.121 67.628 1.00 80.31 275 GLU A CA 1
ATOM 2376 C C . GLU A 1 275 ? -46.812 -4.954 67.008 1.00 80.31 275 GLU A C 1
ATOM 2378 O O . GLU A 1 275 ? -46.618 -4.919 65.792 1.00 80.31 275 GLU A O 1
ATOM 2383 N N . GLU A 1 276 ? -46.253 -4.068 67.839 1.00 83.75 276 GLU A N 1
ATOM 2384 C CA . GLU A 1 276 ? -45.400 -2.959 67.384 1.00 83.75 276 GLU A CA 1
ATOM 2385 C C . GLU A 1 276 ? -44.124 -3.454 66.669 1.00 83.75 276 GLU A C 1
ATOM 2387 O O . GLU A 1 276 ? -43.707 -2.886 65.653 1.00 83.75 276 GLU A O 1
ATOM 2392 N N . GLU A 1 277 ? -43.513 -4.546 67.145 1.00 86.31 277 GLU A N 1
ATOM 2393 C CA . GLU A 1 277 ? -42.357 -5.167 66.486 1.00 86.31 277 GLU A CA 1
ATOM 2394 C C . GLU A 1 277 ? -42.723 -5.754 65.113 1.00 86.31 277 GLU A C 1
ATOM 2396 O O . GLU A 1 277 ? -41.992 -5.557 64.133 1.00 86.31 277 GLU A O 1
ATOM 2401 N N . PHE A 1 278 ? -43.859 -6.453 65.014 1.00 76.44 278 PHE A N 1
ATOM 2402 C CA . PHE A 1 278 ? -44.354 -6.993 63.748 1.00 76.44 278 PHE A CA 1
ATOM 2403 C C . PHE A 1 278 ? -44.660 -5.885 62.747 1.00 76.44 278 PHE A C 1
ATOM 2405 O O . PHE A 1 278 ? -44.282 -6.010 61.582 1.00 76.44 278 PHE A O 1
ATOM 2412 N N . GLU A 1 279 ? -45.251 -4.777 63.188 1.00 83.50 279 GLU A N 1
ATOM 2413 C CA . GLU A 1 279 ? -45.512 -3.637 62.315 1.00 83.50 279 GLU A CA 1
ATOM 2414 C C . GLU A 1 279 ? -44.209 -2.996 61.804 1.00 83.50 279 GLU A C 1
ATOM 2416 O O . GLU A 1 279 ? -44.083 -2.672 60.617 1.00 83.50 279 GLU A O 1
ATOM 2421 N N . GLY A 1 280 ? -43.189 -2.892 62.664 1.00 83.25 280 GLY A N 1
ATOM 2422 C CA . GLY A 1 280 ? -41.844 -2.468 62.269 1.00 83.25 280 GLY A CA 1
ATOM 2423 C C . GLY A 1 280 ? -41.199 -3.404 61.238 1.00 83.25 280 GLY A C 1
ATOM 2424 O O . GLY A 1 280 ? -40.607 -2.942 60.256 1.00 83.25 280 GLY A O 1
ATOM 2425 N N . ARG A 1 281 ? -41.346 -4.725 61.411 1.00 84.69 281 ARG A N 1
ATOM 2426 C CA . ARG A 1 281 ? -40.881 -5.729 60.437 1.00 84.69 281 ARG A CA 1
ATOM 2427 C C . ARG A 1 281 ? -41.641 -5.632 59.114 1.00 84.69 281 ARG A C 1
ATOM 2429 O O . ARG A 1 281 ? -41.006 -5.728 58.066 1.00 84.69 281 ARG A O 1
ATOM 2436 N N . MET A 1 282 ? -42.951 -5.389 59.149 1.00 78.06 282 MET A N 1
ATOM 2437 C CA . MET A 1 282 ? -43.797 -5.272 57.958 1.00 78.06 282 MET A CA 1
ATOM 2438 C C . MET A 1 282 ? -43.382 -4.079 57.090 1.00 78.06 282 MET A C 1
ATOM 2440 O O . MET A 1 282 ? -43.141 -4.240 55.896 1.00 78.06 282 MET A O 1
ATOM 2444 N N . LYS A 1 283 ? -43.180 -2.905 57.708 1.00 84.69 283 LYS A N 1
ATOM 2445 C CA . LYS A 1 283 ? -42.703 -1.689 57.017 1.00 84.69 283 LYS A CA 1
ATOM 2446 C C . LYS A 1 283 ? -41.324 -1.889 56.385 1.00 84.69 283 LYS A C 1
ATOM 2448 O O . LYS A 1 283 ? -41.057 -1.407 55.286 1.00 84.69 283 LYS A O 1
ATOM 2453 N N . LYS A 1 284 ? -40.441 -2.629 57.062 1.00 83.88 284 LYS A N 1
ATOM 2454 C CA . LYS A 1 284 ? -39.118 -2.975 56.528 1.00 83.88 284 LYS A CA 1
ATOM 2455 C C . LYS A 1 284 ? -39.207 -3.933 55.338 1.00 83.88 284 LYS A C 1
ATOM 2457 O O . LYS A 1 284 ? -38.457 -3.765 54.380 1.00 83.88 284 LYS A O 1
ATOM 2462 N N . LEU A 1 285 ? -40.111 -4.911 55.391 1.00 80.44 285 LEU A N 1
ATOM 2463 C CA . LEU A 1 285 ? -40.343 -5.842 54.287 1.00 80.44 285 LEU A CA 1
ATOM 2464 C C . LEU A 1 285 ? -40.862 -5.100 53.048 1.00 80.44 285 LEU A C 1
ATOM 2466 O O . LEU A 1 285 ? -40.341 -5.292 51.958 1.00 80.44 285 LEU A O 1
ATOM 2470 N N . GLU A 1 286 ? -41.802 -4.175 53.241 1.00 82.75 286 GLU A N 1
ATOM 2471 C CA . GLU A 1 286 ? -42.370 -3.359 52.165 1.00 82.75 286 GLU A CA 1
ATOM 2472 C C . GLU A 1 286 ? -41.323 -2.445 51.497 1.00 82.75 286 GLU A C 1
ATOM 2474 O O . GLU A 1 286 ? -41.340 -2.233 50.285 1.00 82.75 286 GLU A O 1
ATOM 2479 N N . SER A 1 287 ? -40.374 -1.914 52.275 1.00 81.94 287 SER A N 1
ATOM 2480 C CA . SER A 1 287 ? -39.240 -1.165 51.722 1.00 81.94 287 SER A CA 1
ATOM 2481 C C . SER A 1 287 ? -38.288 -2.059 50.922 1.00 81.94 287 SER A C 1
ATOM 2483 O O . SER A 1 287 ? -37.745 -1.605 49.918 1.00 81.94 287 SER A O 1
ATOM 2485 N N . ASN A 1 288 ? -38.072 -3.303 51.356 1.00 81.31 288 ASN A N 1
ATOM 2486 C CA . ASN A 1 288 ? -37.223 -4.251 50.637 1.00 81.31 288 ASN A CA 1
ATOM 2487 C C . ASN A 1 288 ? -37.857 -4.686 49.310 1.00 81.31 288 ASN A C 1
ATOM 2489 O O . ASN A 1 288 ? -37.137 -4.773 48.320 1.00 81.31 288 ASN A O 1
ATOM 2493 N N . ASP A 1 289 ? -39.172 -4.910 49.269 1.00 83.12 289 ASP A N 1
ATOM 2494 C CA . ASP A 1 289 ? -39.891 -5.238 48.028 1.00 83.12 289 ASP A CA 1
ATOM 2495 C C . ASP A 1 289 ? -39.741 -4.124 46.983 1.00 83.12 289 ASP A C 1
ATOM 2497 O O . ASP A 1 289 ? -39.407 -4.395 45.831 1.00 83.12 289 ASP A O 1
ATOM 2501 N N . LYS A 1 290 ? -39.860 -2.853 47.395 1.00 84.56 290 LYS A N 1
ATOM 2502 C CA . LYS A 1 290 ? -39.619 -1.699 46.506 1.00 84.56 290 LYS A CA 1
ATOM 2503 C C . LYS A 1 290 ? -38.183 -1.675 45.969 1.00 84.56 290 LYS A C 1
ATOM 2505 O O . LYS A 1 290 ? -37.964 -1.373 44.798 1.00 84.56 290 LYS A O 1
ATOM 2510 N N . GLU A 1 291 ? -37.204 -2.026 46.802 1.00 84.62 291 GLU A N 1
ATOM 2511 C CA . GLU A 1 291 ? -35.799 -2.134 46.391 1.00 84.62 291 GLU A CA 1
ATOM 2512 C C . GLU A 1 291 ? -35.571 -3.292 45.399 1.00 84.62 291 GLU A C 1
ATOM 2514 O O . GLU A 1 291 ? -34.764 -3.173 44.473 1.00 84.62 291 GLU A O 1
ATOM 2519 N N . PHE A 1 292 ? -36.278 -4.413 45.571 1.00 78.69 292 PHE A N 1
ATOM 2520 C CA . PHE A 1 292 ? -36.233 -5.548 44.647 1.00 78.69 292 PHE A CA 1
ATOM 2521 C C . PHE A 1 292 ? -36.835 -5.199 43.284 1.00 78.69 292 PHE A C 1
ATOM 2523 O O . PHE A 1 292 ? -36.188 -5.469 42.271 1.00 78.69 292 PHE A O 1
ATOM 2530 N N . ASP A 1 293 ? -37.981 -4.517 43.252 1.00 81.06 293 ASP A N 1
ATOM 2531 C CA . ASP A 1 293 ? -38.601 -4.017 42.016 1.00 81.06 293 ASP A CA 1
ATOM 2532 C C . ASP A 1 293 ? -37.659 -3.085 41.235 1.00 81.06 293 ASP A C 1
ATOM 2534 O O . ASP A 1 293 ? -37.571 -3.124 40.003 1.00 81.06 293 ASP A O 1
ATOM 2538 N N . GLU A 1 294 ? -36.927 -2.217 41.939 1.00 84.62 294 GLU A N 1
ATOM 2539 C CA . GLU A 1 294 ? -35.935 -1.340 41.314 1.00 84.62 294 GLU A CA 1
ATOM 2540 C C . GLU A 1 294 ? -34.746 -2.127 40.749 1.00 84.62 294 GLU A C 1
ATOM 2542 O O . GLU A 1 294 ? -34.306 -1.862 39.625 1.00 84.62 294 GLU A O 1
ATOM 2547 N N . ARG A 1 295 ? -34.247 -3.132 41.480 1.00 81.88 295 ARG A N 1
ATOM 2548 C CA . ARG A 1 295 ? -33.168 -4.014 41.001 1.00 81.88 295 ARG A CA 1
ATOM 2549 C C . ARG A 1 295 ? -33.594 -4.834 39.787 1.00 81.88 295 ARG A C 1
ATOM 2551 O O . ARG A 1 295 ? -32.792 -4.997 38.868 1.00 81.88 295 ARG A O 1
ATOM 2558 N N . GLU A 1 296 ? -34.836 -5.306 39.748 1.00 82.06 296 GLU A N 1
ATOM 2559 C CA . GLU A 1 296 ? -35.383 -6.049 38.612 1.00 82.06 296 GLU A CA 1
ATOM 2560 C C . GLU A 1 296 ? -35.429 -5.180 37.347 1.00 82.06 296 GLU A C 1
ATOM 2562 O O . GLU A 1 296 ? -34.945 -5.594 36.293 1.00 82.06 296 GLU A O 1
ATOM 2567 N N . LYS A 1 297 ? -35.872 -3.920 37.456 1.00 83.88 297 LYS A N 1
ATOM 2568 C CA . LYS A 1 297 ? -35.840 -2.961 36.333 1.00 83.88 297 LYS A CA 1
ATOM 2569 C C . LYS A 1 297 ? -34.422 -2.703 35.816 1.00 83.88 297 LYS A C 1
ATOM 2571 O O . LYS A 1 297 ? -34.215 -2.566 34.607 1.00 83.88 297 LYS A O 1
ATOM 2576 N N . VAL A 1 298 ? -33.434 -2.632 36.712 1.00 84.38 298 VAL A N 1
ATOM 2577 C CA . VAL A 1 298 ? -32.019 -2.479 36.331 1.00 84.38 298 VAL A CA 1
ATOM 2578 C C . VAL A 1 298 ? -31.511 -3.723 35.599 1.00 84.38 298 VAL A C 1
ATOM 2580 O O . VAL A 1 298 ? -30.838 -3.586 34.574 1.00 84.38 298 VAL A O 1
ATOM 2583 N N . LEU A 1 299 ? -31.856 -4.920 36.078 1.00 80.12 299 LEU A N 1
ATOM 2584 C CA . LEU A 1 299 ? -31.501 -6.182 35.424 1.00 80.12 299 LEU A CA 1
ATOM 2585 C C . LEU A 1 299 ? -32.120 -6.293 34.027 1.00 80.12 299 LEU A C 1
ATOM 2587 O O . LEU A 1 299 ? -31.417 -6.642 33.079 1.00 80.12 299 LEU A O 1
ATOM 2591 N N . ASP A 1 300 ? -33.381 -5.900 33.873 1.00 86.00 300 ASP A N 1
ATOM 2592 C CA . ASP A 1 300 ? -34.091 -5.925 32.592 1.00 86.00 300 ASP A CA 1
ATOM 2593 C C . ASP A 1 300 ? -33.446 -4.972 31.558 1.00 86.00 300 ASP A C 1
ATOM 2595 O O . ASP A 1 300 ? -33.306 -5.280 30.367 1.00 86.00 300 ASP A O 1
ATOM 2599 N N . SER A 1 301 ? -32.954 -3.817 32.022 1.00 85.00 301 SER A N 1
ATOM 2600 C CA . SER A 1 301 ? -32.168 -2.882 31.207 1.00 85.00 301 SER A CA 1
ATOM 2601 C C . SER A 1 301 ? -30.796 -3.454 30.817 1.00 85.00 301 SER A C 1
ATOM 2603 O O . SER A 1 301 ? -30.395 -3.375 29.650 1.00 85.00 301 SER A O 1
ATOM 2605 N N . MET A 1 302 ? -30.092 -4.098 31.757 1.00 81.19 302 MET A N 1
ATOM 2606 C CA . MET A 1 302 ? -28.821 -4.777 31.474 1.00 81.19 302 MET A CA 1
ATOM 2607 C C . MET A 1 302 ? -28.991 -5.914 30.463 1.00 81.19 302 MET A C 1
ATOM 2609 O O . MET A 1 302 ? -28.173 -6.047 29.551 1.00 81.19 302 MET A O 1
ATOM 2613 N N . GLU A 1 303 ? -30.060 -6.706 30.561 1.00 82.56 303 GLU A N 1
ATOM 2614 C CA . GLU A 1 303 ? -30.336 -7.796 29.622 1.00 82.56 303 GLU A CA 1
ATOM 2615 C C . GLU A 1 303 ? -30.544 -7.267 28.194 1.00 82.56 303 GLU A C 1
ATOM 2617 O O . GLU A 1 303 ? -29.986 -7.804 27.228 1.00 82.56 303 GLU A O 1
ATOM 2622 N N . LYS A 1 304 ? -31.290 -6.164 28.044 1.00 86.56 304 LYS A N 1
ATOM 2623 C CA . LYS A 1 304 ? -31.458 -5.471 26.755 1.00 86.56 304 LYS A CA 1
ATOM 2624 C C . LYS A 1 304 ? -30.116 -4.990 26.201 1.00 86.56 304 LYS A C 1
ATOM 2626 O O . LYS A 1 304 ? -29.847 -5.161 25.007 1.00 86.56 304 LYS A O 1
ATOM 2631 N N . GLN A 1 305 ? -29.249 -4.450 27.056 1.00 85.38 305 GLN A N 1
ATOM 2632 C CA . GLN A 1 305 ? -27.921 -3.987 26.661 1.00 85.38 305 GLN A CA 1
ATOM 2633 C C . GLN A 1 305 ? -27.015 -5.146 26.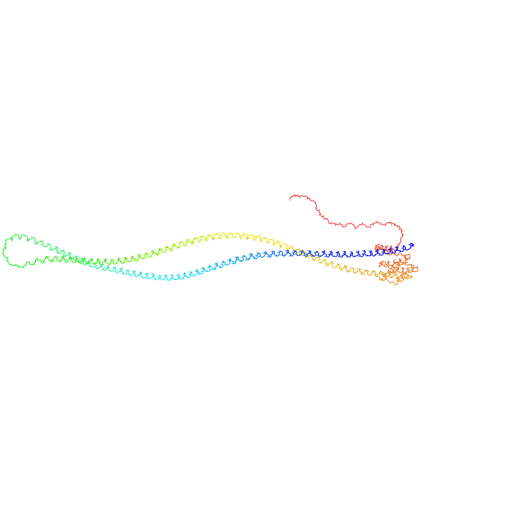208 1.00 85.38 305 GLN A C 1
ATOM 2635 O O . GLN A 1 305 ? -26.363 -5.047 25.164 1.00 85.38 305 GLN A O 1
ATOM 2640 N N . PHE A 1 306 ? -27.032 -6.276 26.921 1.00 81.69 306 PHE A N 1
ATOM 2641 C CA . PHE A 1 306 ? -26.299 -7.486 26.539 1.00 81.69 306 PHE A CA 1
ATOM 2642 C C . PHE A 1 306 ? -26.801 -8.083 25.221 1.00 81.69 306 PHE A C 1
ATOM 2644 O O . PHE A 1 306 ? -25.991 -8.475 24.377 1.00 81.69 306 PHE A O 1
ATOM 2651 N N . LYS A 1 307 ? -28.121 -8.097 24.984 1.00 85.81 307 LYS A N 1
ATOM 2652 C CA . LYS A 1 307 ? -28.696 -8.516 23.693 1.00 85.81 307 LYS A CA 1
ATOM 2653 C C . LYS A 1 307 ? -28.181 -7.654 22.539 1.00 85.81 307 LYS A C 1
ATOM 2655 O O . LYS A 1 307 ? -27.864 -8.187 21.474 1.00 85.81 307 LYS A O 1
ATOM 2660 N N . LEU A 1 308 ? -28.065 -6.341 22.742 1.00 83.94 308 LEU A N 1
ATOM 2661 C CA . LEU A 1 308 ? -27.536 -5.424 21.731 1.00 83.94 308 LEU A CA 1
ATOM 2662 C C . LEU A 1 308 ? -26.037 -5.659 21.476 1.00 83.94 308 LEU A C 1
ATOM 2664 O O . LEU A 1 308 ? -25.613 -5.743 20.324 1.00 83.94 308 LEU A O 1
ATOM 2668 N N . GLN A 1 309 ? -25.243 -5.839 22.537 1.00 78.44 309 GLN A N 1
ATOM 2669 C CA . GLN A 1 309 ? -23.817 -6.160 22.417 1.00 78.44 309 GLN A CA 1
ATOM 2670 C C . GLN A 1 309 ? -23.577 -7.481 21.684 1.00 78.44 309 GLN A C 1
ATOM 2672 O O . GLN A 1 309 ? -22.709 -7.544 20.814 1.00 78.44 309 GLN A O 1
ATOM 2677 N N . LYS A 1 310 ? -24.374 -8.514 21.976 1.00 86.88 310 LYS A N 1
ATOM 2678 C CA . LYS A 1 310 ? -24.291 -9.807 21.289 1.00 86.88 310 LYS A CA 1
ATOM 2679 C C . LYS A 1 310 ? -24.536 -9.666 19.784 1.00 86.88 310 LYS A C 1
ATOM 2681 O O . LYS A 1 310 ? -23.751 -10.176 18.995 1.00 86.88 310 LYS A O 1
ATOM 2686 N N . LYS A 1 311 ? -25.554 -8.898 19.377 1.00 86.31 311 LYS A N 1
ATOM 2687 C CA . LYS A 1 311 ? -25.811 -8.611 17.952 1.00 86.31 311 LYS A CA 1
ATOM 2688 C C . LYS A 1 311 ? -24.645 -7.876 17.280 1.00 86.31 311 LYS A C 1
ATOM 2690 O O . LYS A 1 311 ? -24.305 -8.188 16.140 1.00 86.31 311 LYS A O 1
ATOM 2695 N N . ASN A 1 312 ? -24.017 -6.927 17.975 1.00 83.69 312 ASN A N 1
ATOM 2696 C CA . ASN A 1 312 ? -22.837 -6.230 17.453 1.00 83.69 312 ASN A CA 1
ATOM 2697 C C . ASN A 1 312 ? -21.633 -7.167 17.292 1.00 83.69 312 ASN A C 1
ATOM 2699 O O . ASN A 1 312 ? -20.920 -7.066 16.294 1.00 83.69 312 ASN A O 1
ATOM 2703 N N . LEU A 1 313 ? -21.421 -8.088 18.237 1.00 82.56 313 LEU A N 1
ATOM 2704 C CA . LEU A 1 313 ? -20.375 -9.107 18.135 1.00 82.56 313 LEU A CA 1
ATOM 2705 C C . LEU A 1 313 ? -20.613 -10.044 16.945 1.00 82.56 313 LEU A C 1
ATOM 2707 O O . LEU A 1 313 ? -19.693 -10.233 16.153 1.00 82.56 313 LEU A O 1
ATOM 2711 N N . ASP A 1 314 ? -21.843 -10.526 16.745 1.00 85.75 314 ASP A N 1
ATOM 2712 C CA . ASP A 1 314 ? -22.199 -11.353 15.580 1.00 85.75 314 ASP A CA 1
ATOM 2713 C C . ASP A 1 314 ? -21.936 -10.612 14.254 1.00 85.75 314 ASP A C 1
ATOM 2715 O O . ASP A 1 314 ? -21.476 -11.197 13.269 1.00 85.75 314 ASP A O 1
ATOM 2719 N N . SER A 1 315 ? -22.213 -9.303 14.210 1.00 85.25 315 SER A N 1
ATOM 2720 C CA . SER A 1 315 ? -21.929 -8.469 13.038 1.00 85.25 315 SER A CA 1
ATOM 2721 C C . SER A 1 315 ? -20.425 -8.317 12.791 1.00 85.25 315 SER A C 1
ATOM 2723 O O . SER A 1 315 ? -19.972 -8.457 11.652 1.00 85.25 315 SER A O 1
ATOM 2725 N N . MET A 1 316 ? -19.637 -8.066 13.842 1.00 79.06 316 MET A N 1
ATOM 2726 C CA . MET A 1 316 ? -18.176 -7.998 13.741 1.00 79.06 316 MET A CA 1
ATOM 2727 C C . MET A 1 316 ? -17.579 -9.334 13.296 1.00 79.06 316 MET A C 1
ATOM 2729 O O . MET A 1 316 ? -16.709 -9.350 12.429 1.00 79.06 316 MET A O 1
ATOM 2733 N N . GLU A 1 317 ? -18.070 -10.460 13.815 1.00 84.50 317 GLU A N 1
ATOM 2734 C CA . GLU A 1 317 ? -17.599 -11.790 13.426 1.00 84.50 317 GLU A CA 1
ATOM 2735 C C . GLU A 1 317 ? -17.813 -12.048 11.925 1.00 84.50 317 GLU A C 1
ATOM 2737 O O . GLU A 1 317 ? -16.909 -12.521 11.229 1.00 84.50 317 GLU A O 1
ATOM 2742 N N . LYS A 1 318 ? -18.983 -11.677 11.387 1.00 87.00 318 LYS A N 1
ATOM 2743 C CA . LYS A 1 318 ? -19.258 -11.758 9.942 1.00 87.00 318 LYS A CA 1
ATOM 2744 C C . LYS A 1 318 ? -18.302 -10.883 9.132 1.00 87.00 318 LYS A C 1
ATOM 2746 O O . LYS A 1 318 ? -17.803 -11.325 8.095 1.00 87.00 318 LYS A O 1
ATOM 2751 N N . GLN A 1 319 ? -18.015 -9.674 9.611 1.00 86.56 319 GLN A N 1
ATOM 2752 C CA . GLN A 1 319 ? -17.084 -8.760 8.954 1.00 86.56 319 GLN A CA 1
ATOM 2753 C C . GLN A 1 319 ? -15.650 -9.315 8.952 1.00 86.56 319 GLN A C 1
ATOM 2755 O O . GLN A 1 319 ? -14.977 -9.275 7.922 1.00 86.56 319 GLN A O 1
ATOM 2760 N N . PHE A 1 320 ? -15.203 -9.912 10.062 1.00 82.19 320 PHE A N 1
ATOM 2761 C CA . PHE A 1 320 ? -13.908 -10.592 10.143 1.00 82.19 320 PHE A CA 1
ATOM 2762 C C . PHE A 1 320 ? -13.823 -11.797 9.204 1.00 82.19 320 PHE A C 1
ATOM 2764 O O . PHE A 1 320 ? -12.802 -11.967 8.540 1.00 82.19 320 PHE A O 1
ATOM 2771 N N . LYS A 1 321 ? -14.892 -12.596 9.075 1.00 86.25 321 LYS A N 1
ATOM 2772 C CA . LYS A 1 321 ? -14.941 -13.717 8.117 1.00 86.25 321 LYS A CA 1
ATOM 2773 C C . LYS A 1 321 ? -14.790 -13.247 6.669 1.00 86.25 321 LYS A C 1
ATOM 2775 O O . LYS A 1 321 ? -14.046 -13.861 5.909 1.00 86.25 321 LYS A O 1
ATOM 2780 N N . LEU A 1 322 ? -15.458 -12.157 6.290 1.00 87.19 322 LEU A N 1
ATOM 2781 C CA . LEU A 1 322 ? -15.308 -11.542 4.965 1.00 87.19 322 LEU A CA 1
ATOM 2782 C C . LEU A 1 322 ? -13.886 -11.025 4.737 1.00 87.19 322 LEU A C 1
ATOM 2784 O O . LEU A 1 322 ? -13.286 -11.310 3.705 1.00 87.19 322 LEU A O 1
ATOM 2788 N N . ARG A 1 323 ? -13.327 -10.312 5.720 1.00 82.50 323 ARG A N 1
ATOM 2789 C CA . ARG A 1 323 ? -11.973 -9.757 5.629 1.00 82.50 323 ARG A CA 1
ATOM 2790 C C . ARG A 1 323 ? -10.904 -10.844 5.546 1.00 82.50 323 ARG A C 1
ATOM 2792 O O . ARG A 1 323 ? -9.931 -10.670 4.825 1.00 82.50 323 ARG A O 1
ATOM 2799 N N . LYS A 1 324 ? -11.102 -11.970 6.237 1.00 88.88 324 LYS A N 1
ATOM 2800 C CA . LYS A 1 324 ? -10.231 -13.142 6.123 1.00 88.88 324 LYS A CA 1
ATOM 2801 C C . LYS A 1 324 ? -10.239 -13.701 4.698 1.00 88.88 324 LYS A C 1
ATOM 2803 O O . LYS A 1 324 ? -9.176 -13.827 4.115 1.00 88.88 324 LYS A O 1
ATOM 2808 N N . LYS A 1 325 ? -11.419 -13.907 4.100 1.00 86.88 325 LYS A N 1
ATOM 2809 C CA . LYS A 1 325 ? -11.524 -14.369 2.701 1.00 86.88 325 LYS A CA 1
ATOM 2810 C C . LYS A 1 325 ? -10.848 -13.422 1.702 1.00 86.88 325 LYS A C 1
ATOM 2812 O O . LYS A 1 325 ? -10.221 -13.881 0.755 1.00 86.88 325 LYS A O 1
ATOM 2817 N N . ASP A 1 326 ? -10.979 -12.109 1.899 1.00 89.38 326 ASP A N 1
ATOM 2818 C CA . ASP A 1 326 ? -10.294 -11.113 1.062 1.00 89.38 326 ASP A CA 1
ATOM 2819 C C . ASP A 1 326 ? -8.766 -11.224 1.186 1.00 89.38 326 ASP A C 1
ATOM 2821 O O . ASP A 1 326 ? -8.063 -11.192 0.176 1.00 89.38 326 ASP A O 1
ATOM 2825 N N . LEU A 1 327 ? -8.249 -11.417 2.404 1.00 84.62 327 LEU A N 1
ATOM 2826 C CA . LEU A 1 327 ? -6.822 -11.653 2.632 1.00 84.62 327 LEU A CA 1
ATOM 2827 C C . LEU A 1 327 ? -6.338 -12.948 1.976 1.00 84.62 327 LEU A C 1
ATOM 2829 O O . LEU A 1 327 ? -5.338 -12.894 1.266 1.00 84.62 327 LEU A O 1
ATOM 2833 N N . ASP A 1 328 ? -7.076 -14.049 2.125 1.00 85.75 328 ASP A N 1
ATOM 2834 C CA . ASP A 1 328 ? -6.740 -15.336 1.501 1.00 85.75 328 ASP A CA 1
ATOM 2835 C C . ASP A 1 328 ? -6.636 -15.180 -0.036 1.00 85.75 328 ASP A C 1
ATOM 2837 O O . ASP A 1 328 ? -5.674 -15.621 -0.662 1.00 85.75 328 ASP A O 1
ATOM 2841 N N . SER A 1 329 ? -7.562 -14.437 -0.661 1.00 86.44 329 SER A N 1
ATOM 2842 C CA . SER A 1 329 ? -7.514 -14.169 -2.111 1.00 86.44 329 SER A CA 1
ATOM 2843 C C . SER A 1 329 ? -6.332 -13.286 -2.543 1.00 86.44 329 SER A C 1
ATOM 2845 O O . SER A 1 329 ? -5.789 -13.426 -3.643 1.00 86.44 329 SER A O 1
ATOM 2847 N N . LYS A 1 330 ? -5.913 -12.350 -1.681 1.00 85.75 330 LYS A N 1
ATOM 2848 C CA . LYS A 1 330 ? -4.735 -11.506 -1.922 1.00 85.75 330 LYS A CA 1
ATOM 2849 C C . LYS A 1 330 ? -3.450 -12.312 -1.789 1.00 85.75 330 LYS A C 1
ATOM 2851 O O . LYS A 1 330 ? -2.526 -12.065 -2.560 1.00 85.75 330 LYS A O 1
ATOM 2856 N N . GLU A 1 331 ? -3.406 -13.255 -0.856 1.00 86.06 331 GLU A N 1
ATOM 2857 C CA . GLU A 1 331 ? -2.286 -14.173 -0.664 1.00 86.06 331 GLU A CA 1
ATOM 2858 C C . GLU A 1 331 ? -2.077 -15.055 -1.902 1.00 86.06 331 GLU A C 1
ATOM 2860 O O . GLU A 1 331 ? -0.976 -15.055 -2.451 1.00 86.06 331 GLU A O 1
ATOM 2865 N N . GLU A 1 332 ? -3.134 -15.672 -2.444 1.00 86.88 332 GLU A N 1
ATOM 2866 C CA . GLU A 1 332 ? -3.049 -16.444 -3.699 1.00 86.88 332 GLU A CA 1
ATOM 2867 C C . GLU A 1 332 ? -2.537 -15.598 -4.876 1.00 86.88 332 GLU A C 1
ATOM 2869 O O . GLU A 1 332 ? -1.722 -16.045 -5.688 1.00 86.88 332 GLU A O 1
ATOM 2874 N N . LYS A 1 333 ? -2.973 -14.336 -4.968 1.00 88.19 333 LYS A N 1
ATOM 2875 C CA . LYS A 1 333 ? -2.505 -13.422 -6.017 1.00 88.19 333 LYS A CA 1
ATOM 2876 C C . LYS A 1 333 ? -1.031 -13.049 -5.849 1.00 88.19 333 LYS A C 1
ATOM 2878 O O . LYS A 1 333 ? -0.334 -12.867 -6.848 1.00 88.19 333 LYS A O 1
ATOM 2883 N N . ILE A 1 334 ? -0.558 -12.891 -4.613 1.00 86.88 334 ILE A N 1
ATOM 2884 C CA . ILE A 1 334 ? 0.860 -12.649 -4.324 1.00 86.88 334 ILE A CA 1
ATOM 2885 C C . ILE A 1 334 ? 1.679 -13.885 -4.701 1.00 86.88 334 ILE A C 1
ATOM 2887 O O . ILE A 1 334 ? 2.677 -13.728 -5.400 1.00 86.88 334 ILE A O 1
ATOM 2891 N N . ASP A 1 335 ? 1.229 -15.085 -4.336 1.00 87.44 335 ASP A N 1
ATOM 2892 C CA . ASP A 1 335 ? 1.891 -16.346 -4.693 1.00 87.44 335 ASP A CA 1
ATOM 2893 C C . ASP A 1 335 ? 2.030 -16.513 -6.218 1.00 87.44 335 ASP A C 1
ATOM 2895 O O . ASP A 1 335 ? 3.110 -16.822 -6.726 1.00 87.44 335 ASP A O 1
ATOM 2899 N N . GLY A 1 336 ? 0.978 -16.186 -6.977 1.00 88.19 336 GLY A N 1
ATOM 2900 C CA . GLY A 1 336 ? 1.039 -16.151 -8.442 1.00 88.19 336 GLY A CA 1
ATOM 2901 C C . GLY A 1 336 ? 2.105 -15.186 -8.979 1.00 88.19 336 GLY A C 1
ATOM 2902 O O . GLY A 1 336 ? 2.896 -15.553 -9.848 1.00 88.19 336 GLY A O 1
ATOM 2903 N N . ARG A 1 337 ? 2.191 -13.970 -8.423 1.00 86.44 337 ARG A N 1
ATOM 2904 C CA . ARG A 1 337 ? 3.203 -12.977 -8.831 1.00 86.44 337 ARG A CA 1
ATOM 2905 C C . ARG A 1 337 ? 4.625 -13.391 -8.463 1.00 86.44 337 ARG A C 1
ATOM 2907 O O . ARG A 1 337 ? 5.547 -13.066 -9.204 1.00 86.44 337 ARG A O 1
ATOM 2914 N N . VAL A 1 338 ? 4.815 -14.085 -7.342 1.00 85.81 338 VAL A N 1
ATOM 2915 C CA . VAL A 1 338 ? 6.127 -14.621 -6.948 1.00 85.81 338 VAL A CA 1
ATOM 2916 C C . VAL A 1 338 ? 6.588 -15.668 -7.961 1.00 85.81 338 VAL A C 1
ATOM 2918 O O . VAL A 1 338 ? 7.694 -15.559 -8.479 1.00 85.81 338 VAL A O 1
ATOM 2921 N N . LYS A 1 339 ? 5.711 -16.598 -8.357 1.00 88.00 339 LYS A N 1
ATOM 2922 C CA . LYS A 1 339 ? 6.022 -17.598 -9.397 1.00 88.00 339 LYS A CA 1
ATOM 2923 C C . LYS A 1 339 ? 6.384 -16.966 -10.747 1.00 88.00 339 LYS A C 1
ATOM 2925 O O . LYS A 1 339 ? 7.279 -17.451 -11.440 1.00 88.00 339 LYS A O 1
ATOM 2930 N N . GLU A 1 340 ? 5.712 -15.880 -11.134 1.00 86.69 340 GLU A N 1
ATOM 2931 C CA . GLU A 1 340 ? 6.055 -15.119 -12.345 1.00 86.69 340 GLU A CA 1
ATOM 2932 C C . GLU A 1 340 ? 7.438 -14.459 -12.248 1.00 86.69 340 GLU A C 1
ATOM 2934 O O . GLU A 1 340 ? 8.204 -14.494 -13.216 1.00 86.69 340 GLU A O 1
ATOM 2939 N N . LEU A 1 341 ? 7.768 -13.874 -11.092 1.00 84.19 341 LEU A N 1
ATOM 2940 C CA . LEU A 1 341 ? 9.077 -13.268 -10.840 1.00 84.19 341 LEU A CA 1
ATOM 2941 C C . LEU A 1 341 ? 10.197 -14.307 -10.876 1.00 84.19 341 LEU A C 1
ATOM 2943 O O . LEU A 1 341 ? 11.181 -14.073 -11.572 1.00 84.19 341 LEU A O 1
ATOM 2947 N N . ASP A 1 342 ? 10.011 -15.471 -10.255 1.00 84.81 342 ASP A N 1
ATOM 2948 C CA . ASP A 1 342 ? 10.974 -16.578 -10.318 1.00 84.81 342 ASP A CA 1
ATOM 2949 C C . ASP A 1 342 ? 11.224 -17.027 -11.768 1.00 84.81 342 ASP A C 1
ATOM 2951 O O . ASP A 1 342 ? 12.354 -17.315 -12.175 1.00 84.81 342 ASP A O 1
ATOM 2955 N N . SER A 1 343 ? 10.172 -17.064 -12.596 1.00 86.88 343 SER A N 1
ATOM 2956 C CA . SER A 1 343 ? 10.323 -17.383 -14.018 1.00 86.88 343 SER A CA 1
ATOM 2957 C C . SER A 1 343 ? 11.078 -16.297 -14.787 1.00 86.88 343 SER A C 1
ATOM 2959 O O . SER A 1 343 ? 11.832 -16.629 -15.706 1.00 86.88 343 SER A O 1
ATOM 2961 N N . MET A 1 344 ? 10.870 -15.019 -14.461 1.00 86.25 344 MET A N 1
ATOM 2962 C CA . MET A 1 344 ? 11.615 -13.913 -15.066 1.00 86.25 344 MET A CA 1
ATOM 2963 C C . MET A 1 344 ? 13.081 -13.917 -14.630 1.00 86.25 344 MET A C 1
ATOM 2965 O O . MET A 1 344 ? 13.955 -13.729 -15.473 1.00 86.25 344 MET A O 1
ATOM 2969 N N . GLU A 1 345 ? 13.359 -14.192 -13.357 1.00 86.81 345 GLU A N 1
ATOM 2970 C CA . GLU A 1 345 ? 14.717 -14.302 -12.824 1.00 86.81 345 GLU A CA 1
ATOM 2971 C C . GLU A 1 345 ? 15.507 -15.393 -13.553 1.00 86.81 345 GLU A C 1
ATOM 2973 O O . GLU A 1 345 ? 16.598 -15.121 -14.052 1.00 86.81 345 GLU A O 1
ATOM 2978 N N . LYS A 1 346 ? 14.924 -16.588 -13.734 1.00 88.69 346 LYS A N 1
ATOM 2979 C CA . LYS A 1 346 ? 15.560 -17.663 -14.518 1.00 88.69 346 LYS A CA 1
ATOM 2980 C C . LYS A 1 346 ? 15.929 -17.222 -15.935 1.00 88.69 346 LYS A C 1
ATOM 2982 O O . LYS A 1 346 ? 17.054 -17.457 -16.366 1.00 88.69 346 LYS A O 1
ATOM 2987 N N . LYS A 1 347 ? 15.023 -16.530 -16.636 1.00 89.62 347 LYS A N 1
ATOM 2988 C CA . LYS A 1 347 ? 15.292 -16.009 -17.990 1.00 89.62 347 LYS A CA 1
ATOM 2989 C C . LYS A 1 347 ? 16.423 -14.979 -18.000 1.00 89.62 347 LYS A C 1
ATOM 2991 O O . LYS A 1 347 ? 17.235 -14.981 -18.920 1.00 89.62 347 LYS A O 1
ATOM 2996 N N . ILE A 1 348 ? 16.490 -14.103 -16.996 1.00 88.50 348 ILE A N 1
ATOM 2997 C CA . ILE A 1 348 ? 17.572 -13.115 -16.870 1.00 88.50 348 ILE A CA 1
ATOM 2998 C C . ILE A 1 348 ? 18.912 -13.820 -16.631 1.00 88.50 348 ILE A C 1
ATOM 3000 O O . ILE A 1 348 ? 19.911 -13.451 -17.247 1.00 88.50 348 ILE A O 1
ATOM 3004 N N . VAL A 1 349 ? 18.939 -14.850 -15.781 1.00 89.12 349 VAL A N 1
ATOM 3005 C CA . VAL A 1 349 ? 20.149 -15.644 -15.516 1.00 89.12 349 VAL A CA 1
ATOM 3006 C C . VAL A 1 349 ? 20.643 -16.339 -16.787 1.00 89.12 349 VAL A C 1
ATOM 3008 O O . VAL A 1 349 ? 21.832 -16.255 -17.097 1.00 89.12 349 VAL A O 1
ATOM 3011 N N . GLU A 1 350 ? 19.750 -16.959 -17.560 1.00 89.81 350 GLU A N 1
ATOM 3012 C CA . GLU A 1 350 ? 20.087 -17.563 -18.860 1.00 89.81 350 GLU A CA 1
ATOM 3013 C C . GLU A 1 350 ? 20.652 -16.517 -19.837 1.00 89.81 350 GLU A C 1
ATOM 3015 O O . GLU A 1 350 ? 21.721 -16.713 -20.416 1.00 89.81 350 GLU A O 1
ATOM 3020 N N . GLN A 1 351 ? 20.009 -15.349 -19.952 1.00 88.12 351 GLN A N 1
ATOM 3021 C CA . GLN A 1 351 ? 20.504 -14.254 -20.795 1.00 88.12 351 GLN A CA 1
ATOM 3022 C C . GLN A 1 351 ? 21.883 -13.737 -20.360 1.00 88.12 351 GLN A C 1
ATOM 3024 O O . GLN A 1 351 ? 22.714 -13.406 -21.210 1.00 88.12 351 GLN A O 1
ATOM 3029 N N . MET A 1 352 ? 22.154 -13.665 -19.054 1.00 83.19 352 MET A N 1
ATOM 3030 C CA . MET A 1 352 ? 23.472 -13.280 -18.544 1.00 83.19 352 MET A CA 1
ATOM 3031 C C . MET A 1 352 ? 24.545 -14.308 -18.904 1.00 83.19 352 MET A C 1
ATOM 3033 O O . MET A 1 352 ? 25.651 -13.916 -19.281 1.00 83.19 352 MET A O 1
ATOM 3037 N N . GLN A 1 353 ? 24.236 -15.605 -18.829 1.00 86.75 353 GLN A N 1
ATOM 3038 C CA . GLN A 1 353 ? 25.164 -16.660 -19.246 1.00 86.75 353 GLN A CA 1
ATOM 3039 C C . GLN A 1 353 ? 25.481 -16.565 -20.745 1.00 86.75 353 GLN A C 1
ATOM 3041 O O . GLN A 1 353 ? 26.655 -16.597 -21.128 1.00 86.75 353 GLN A O 1
ATOM 3046 N N . ASP A 1 354 ? 24.464 -16.340 -21.579 1.00 86.81 354 ASP A N 1
ATOM 3047 C CA . ASP A 1 354 ? 24.635 -16.143 -23.020 1.00 86.81 354 ASP A CA 1
ATOM 3048 C C . ASP A 1 354 ? 25.502 -14.918 -23.337 1.00 86.81 354 ASP A C 1
ATOM 3050 O O . ASP A 1 354 ? 26.425 -15.000 -24.153 1.00 86.81 354 ASP A O 1
ATOM 3054 N N . LEU A 1 355 ? 25.257 -13.781 -22.679 1.00 86.19 355 LEU A N 1
ATOM 3055 C CA . LEU A 1 355 ? 26.072 -12.574 -22.850 1.00 86.19 355 LEU A CA 1
ATOM 3056 C C . LEU A 1 355 ? 27.519 -12.792 -22.410 1.00 86.19 355 LEU A C 1
ATOM 3058 O O . LEU A 1 355 ? 28.439 -12.339 -23.090 1.00 86.19 355 LEU A O 1
ATOM 3062 N N . ASN A 1 356 ? 27.733 -13.520 -21.316 1.00 85.69 356 ASN A N 1
ATOM 3063 C CA . ASN A 1 356 ? 29.074 -13.836 -20.842 1.00 85.69 356 ASN A CA 1
ATOM 3064 C C . ASN A 1 356 ? 29.829 -14.731 -21.840 1.00 85.69 356 ASN A C 1
ATOM 3066 O O . ASN A 1 356 ? 31.012 -14.517 -22.100 1.00 85.69 356 ASN A O 1
ATOM 3070 N N . SER A 1 357 ? 29.137 -15.685 -22.471 1.00 86.44 357 SER A N 1
ATOM 3071 C CA . SER A 1 357 ? 29.725 -16.515 -23.528 1.00 86.44 357 SER A CA 1
ATOM 3072 C C . SER A 1 357 ? 30.116 -15.697 -24.770 1.00 86.44 357 SER A C 1
ATOM 3074 O O . SER A 1 357 ? 31.202 -15.894 -25.322 1.00 86.44 357 SER A O 1
ATOM 3076 N N . LYS A 1 358 ? 29.281 -14.724 -25.174 1.00 87.62 358 LYS A N 1
ATOM 3077 C CA . LYS A 1 358 ? 29.582 -13.792 -26.275 1.00 87.62 358 LYS A CA 1
ATOM 3078 C C . LYS A 1 358 ? 30.783 -12.913 -25.949 1.00 87.62 358 LYS A C 1
ATOM 3080 O O . LYS A 1 358 ? 31.699 -12.839 -26.759 1.00 87.62 358 LYS A O 1
ATOM 3085 N N . LYS A 1 359 ? 30.828 -12.343 -24.742 1.00 87.12 359 LYS A N 1
ATOM 3086 C CA . LYS A 1 359 ? 31.962 -11.541 -24.265 1.00 87.12 359 LYS A CA 1
ATOM 3087 C C . LYS A 1 359 ? 33.284 -12.307 -24.373 1.00 87.12 359 LYS A C 1
ATOM 3089 O O . LYS A 1 359 ? 34.249 -11.772 -24.906 1.00 87.12 359 LYS A O 1
ATOM 3094 N N . ASN A 1 360 ? 33.321 -13.562 -23.925 1.00 84.44 360 ASN A N 1
ATOM 3095 C CA . ASN A 1 360 ? 34.537 -14.380 -24.000 1.00 84.44 360 ASN A CA 1
ATOM 3096 C C . ASN A 1 360 ? 34.972 -14.639 -25.452 1.00 84.44 360 ASN A C 1
ATOM 3098 O O . ASN A 1 360 ? 36.162 -14.587 -25.763 1.00 84.44 360 ASN A O 1
ATOM 3102 N N . ARG A 1 361 ? 34.014 -14.879 -26.359 1.00 87.69 361 ARG A N 1
ATOM 3103 C CA . ARG A 1 361 ? 34.296 -15.036 -27.793 1.00 87.69 361 ARG A CA 1
ATOM 3104 C C . ARG A 1 361 ? 34.847 -13.744 -28.403 1.00 87.69 361 ARG A C 1
ATOM 3106 O O . ARG A 1 361 ? 35.788 -13.804 -29.193 1.00 87.69 361 ARG A O 1
ATOM 3113 N N . ASP A 1 362 ? 34.291 -12.594 -28.036 1.00 85.62 362 ASP A N 1
ATOM 3114 C CA . ASP A 1 362 ? 34.761 -11.292 -28.514 1.00 85.62 362 ASP A CA 1
ATOM 3115 C C . ASP A 1 362 ? 36.169 -10.980 -27.973 1.00 85.62 362 ASP A C 1
ATOM 3117 O O . ASP A 1 362 ? 37.030 -10.528 -28.727 1.00 85.62 362 ASP A O 1
ATOM 3121 N N . GLU A 1 363 ? 36.463 -11.316 -26.711 1.00 86.75 363 GLU A N 1
ATOM 3122 C CA . GLU A 1 363 ? 37.816 -11.214 -26.141 1.00 86.75 363 GLU A CA 1
ATOM 3123 C C . GLU A 1 363 ? 38.842 -12.078 -26.900 1.00 86.75 363 GLU A C 1
ATOM 3125 O O . GLU A 1 363 ? 39.969 -11.637 -27.145 1.00 86.75 363 GLU A O 1
ATOM 3130 N N . GLU A 1 364 ? 38.476 -13.293 -27.320 1.00 86.81 364 GLU A N 1
ATOM 3131 C CA . GLU A 1 364 ? 39.334 -14.126 -28.174 1.00 86.81 364 GLU A CA 1
ATOM 3132 C C . GLU A 1 364 ? 39.540 -13.522 -29.570 1.00 86.81 364 GLU A C 1
ATOM 3134 O O . GLU A 1 364 ? 40.656 -13.560 -30.102 1.00 86.81 364 GLU A O 1
ATOM 3139 N N . GLN A 1 365 ? 38.498 -12.930 -30.165 1.00 84.25 365 GLN A N 1
ATOM 3140 C CA . GLN A 1 365 ? 38.618 -12.241 -31.453 1.00 84.25 365 GLN A CA 1
ATOM 3141 C C . GLN A 1 365 ? 39.553 -11.033 -31.365 1.00 84.25 365 GLN A C 1
ATOM 3143 O O . GLN A 1 365 ? 40.397 -10.860 -32.247 1.00 84.25 365 GLN A O 1
ATOM 3148 N N . VAL A 1 366 ? 39.462 -10.243 -30.292 1.00 86.19 366 VAL A N 1
ATOM 3149 C CA . VAL A 1 366 ? 40.361 -9.107 -30.044 1.00 86.19 366 VAL A CA 1
ATOM 3150 C C . VAL A 1 366 ? 41.810 -9.581 -29.938 1.00 86.19 366 VAL A C 1
ATOM 3152 O O . VAL A 1 366 ? 42.662 -9.081 -30.672 1.00 86.19 366 VAL A O 1
ATOM 3155 N N . LYS A 1 367 ? 42.094 -10.620 -29.139 1.00 88.25 367 LYS A N 1
ATOM 3156 C CA . LYS A 1 367 ? 43.449 -11.201 -29.033 1.00 88.25 367 LYS A CA 1
ATOM 3157 C C . LYS A 1 367 ? 43.987 -11.671 -30.389 1.00 88.25 367 LYS A C 1
ATOM 3159 O O . LYS A 1 367 ? 45.168 -11.494 -30.701 1.00 88.25 367 LYS A O 1
ATOM 3164 N N . LYS A 1 368 ? 43.127 -12.259 -31.228 1.00 87.94 368 LYS A N 1
ATOM 3165 C CA . LYS A 1 368 ? 43.501 -12.678 -32.585 1.00 87.94 368 LYS A CA 1
ATOM 3166 C C . LYS A 1 368 ? 43.830 -11.478 -33.475 1.00 87.94 368 LYS A C 1
ATOM 3168 O O . LYS A 1 368 ? 44.863 -11.506 -34.145 1.00 87.94 368 LYS A O 1
ATOM 3173 N N . LEU A 1 369 ? 43.010 -10.429 -33.466 1.00 85.81 369 LEU A N 1
ATOM 3174 C CA . LEU A 1 369 ? 43.257 -9.202 -34.231 1.00 85.81 369 LEU A CA 1
ATOM 3175 C C . LEU A 1 369 ? 44.541 -8.492 -33.783 1.00 85.81 369 LEU A C 1
ATOM 3177 O O . LEU A 1 369 ? 45.330 -8.078 -34.628 1.00 85.81 369 LEU A O 1
ATOM 3181 N N . GLU A 1 370 ? 44.818 -8.435 -32.480 1.00 83.62 370 GLU A N 1
ATOM 3182 C CA . GLU A 1 370 ? 46.072 -7.887 -31.947 1.00 83.62 370 GLU A CA 1
ATOM 3183 C C . GLU A 1 370 ? 47.300 -8.643 -32.474 1.00 83.62 370 GLU A C 1
ATOM 3185 O O . GLU A 1 370 ? 48.301 -8.035 -32.862 1.00 83.62 370 GLU A O 1
ATOM 3190 N N . SER A 1 371 ? 47.228 -9.977 -32.544 1.00 85.25 371 SER A N 1
ATOM 3191 C CA . SER A 1 371 ? 48.313 -10.787 -33.112 1.00 85.25 371 SER A CA 1
ATOM 3192 C C . SER A 1 371 ? 48.522 -10.519 -34.610 1.00 85.25 371 SER A C 1
ATOM 3194 O O . SER A 1 371 ? 49.660 -10.478 -35.086 1.00 85.25 371 SER A O 1
ATOM 3196 N N . GLN A 1 372 ? 47.435 -10.281 -35.353 1.00 87.00 372 GLN A N 1
ATOM 3197 C CA . GLN A 1 372 ? 47.490 -9.932 -36.771 1.00 87.00 372 GLN A CA 1
ATOM 3198 C C . GLN A 1 372 ? 48.067 -8.531 -36.990 1.00 87.00 372 GLN A C 1
ATOM 3200 O O . GLN A 1 372 ? 48.885 -8.363 -37.894 1.00 87.00 372 GLN A O 1
ATOM 3205 N N . LEU A 1 373 ? 47.713 -7.556 -36.148 1.00 83.88 373 LEU A N 1
ATOM 3206 C CA . LEU A 1 373 ? 48.292 -6.212 -36.187 1.00 83.88 373 LEU A CA 1
ATOM 3207 C C . LEU A 1 373 ? 49.801 -6.243 -35.956 1.00 83.88 373 LEU A C 1
ATOM 3209 O O . LEU A 1 373 ? 50.542 -5.700 -36.770 1.00 83.88 373 LEU A O 1
ATOM 3213 N N . LYS A 1 374 ? 50.276 -6.969 -34.935 1.00 86.88 374 LYS A N 1
ATOM 3214 C CA . LYS A 1 374 ? 51.722 -7.137 -34.691 1.00 86.88 374 LYS A CA 1
ATOM 3215 C C . LYS A 1 374 ? 52.450 -7.735 -35.898 1.00 86.88 374 LYS A C 1
ATOM 3217 O O . LYS A 1 374 ? 53.567 -7.334 -36.223 1.00 86.88 374 LYS A O 1
ATOM 3222 N N . LYS A 1 375 ? 51.816 -8.687 -36.591 1.00 86.81 375 LYS A N 1
ATOM 3223 C CA . LYS A 1 375 ? 52.371 -9.265 -37.821 1.00 86.81 375 LYS A CA 1
ATOM 3224 C C . LYS A 1 375 ? 52.422 -8.237 -38.952 1.00 86.81 375 LYS A C 1
ATOM 3226 O O . LYS A 1 375 ? 53.457 -8.130 -39.606 1.00 86.81 375 LYS A O 1
ATOM 3231 N N . LEU A 1 376 ? 51.355 -7.472 -39.169 1.00 84.81 376 LEU A N 1
ATOM 3232 C CA . LEU A 1 376 ? 51.327 -6.418 -40.188 1.00 84.81 376 LEU A CA 1
ATOM 3233 C C . LEU A 1 376 ? 52.368 -5.332 -39.906 1.00 84.81 376 LEU A C 1
ATOM 3235 O O . LEU A 1 376 ? 53.093 -4.948 -40.816 1.00 84.81 376 LEU A O 1
ATOM 3239 N N . GLU A 1 377 ? 52.526 -4.906 -38.653 1.00 83.69 377 GLU A N 1
ATOM 3240 C CA . GLU A 1 377 ? 53.570 -3.953 -38.259 1.00 83.69 377 GLU A CA 1
ATOM 3241 C C . GLU A 1 377 ? 54.974 -4.458 -38.608 1.00 83.69 377 GLU A C 1
ATOM 3243 O O . GLU A 1 377 ? 55.801 -3.697 -39.110 1.00 83.69 377 GLU A O 1
ATOM 3248 N N . SER A 1 378 ? 55.254 -5.749 -38.389 1.00 83.19 378 SER A N 1
ATOM 3249 C CA . SER A 1 378 ? 56.545 -6.333 -38.774 1.00 83.19 378 SER A CA 1
ATOM 3250 C C . SER A 1 378 ? 56.762 -6.324 -40.292 1.00 83.19 378 SER A C 1
ATOM 3252 O O . SER A 1 378 ? 57.859 -6.012 -40.751 1.00 83.19 378 SER A O 1
ATOM 3254 N N . GLN A 1 379 ? 55.707 -6.584 -41.072 1.00 85.31 379 GLN A N 1
ATOM 3255 C CA . GLN A 1 379 ? 55.763 -6.543 -42.534 1.00 85.31 379 GLN A CA 1
ATOM 3256 C C . GLN A 1 379 ? 55.955 -5.119 -43.061 1.00 85.31 379 GLN A C 1
ATOM 3258 O O . GLN A 1 379 ? 56.709 -4.919 -44.009 1.00 85.31 379 GLN A O 1
ATOM 3263 N N . VAL A 1 380 ? 55.310 -4.128 -42.441 1.00 84.31 380 VAL A N 1
ATOM 3264 C CA . VAL A 1 380 ? 55.487 -2.713 -42.794 1.00 84.31 380 VAL A CA 1
ATOM 3265 C C . VAL A 1 380 ? 56.933 -2.285 -42.555 1.00 84.31 380 VAL A C 1
ATOM 3267 O O . VAL A 1 380 ? 57.551 -1.743 -43.466 1.00 84.31 380 VAL A O 1
ATOM 3270 N N . LYS A 1 381 ? 57.516 -2.627 -41.399 1.00 84.19 381 LYS A N 1
ATOM 3271 C CA . LYS A 1 381 ? 58.936 -2.355 -41.113 1.00 84.19 381 LYS A CA 1
ATOM 3272 C C . LYS A 1 381 ? 59.869 -3.014 -42.134 1.00 84.19 381 LYS A C 1
ATOM 3274 O O . LYS A 1 381 ? 60.838 -2.404 -42.580 1.00 84.19 381 LYS A O 1
ATOM 3279 N N . GLU A 1 382 ? 59.576 -4.248 -42.549 1.00 84.12 382 GLU A N 1
ATOM 3280 C CA . GLU A 1 382 ? 60.348 -4.929 -43.595 1.00 84.12 382 GLU A CA 1
ATOM 3281 C C . GLU A 1 382 ? 60.235 -4.208 -44.952 1.00 84.12 382 GLU A C 1
ATOM 3283 O O . GLU A 1 382 ? 61.233 -4.027 -45.651 1.00 84.12 382 GLU A O 1
ATOM 3288 N N . LEU A 1 383 ? 59.044 -3.741 -45.330 1.00 81.94 383 LEU A N 1
ATOM 3289 C CA . LEU A 1 383 ? 58.855 -2.982 -46.568 1.00 81.94 383 LEU A CA 1
ATOM 3290 C C . LEU A 1 383 ? 59.555 -1.620 -46.534 1.00 81.94 383 LEU A C 1
ATOM 3292 O O . LEU A 1 383 ? 60.166 -1.248 -47.534 1.00 81.94 383 LEU A O 1
ATOM 3296 N N . GLU A 1 384 ? 59.541 -0.917 -45.402 1.00 81.00 384 GLU A N 1
ATOM 3297 C CA . GLU A 1 384 ? 60.281 0.339 -45.219 1.00 81.00 384 GLU A CA 1
ATOM 3298 C C . GLU A 1 384 ? 61.789 0.133 -45.424 1.00 81.00 384 GLU A C 1
ATOM 3300 O O . GLU A 1 384 ? 62.435 0.888 -46.153 1.00 81.00 384 GLU A O 1
ATOM 3305 N N . THR A 1 385 ? 62.361 -0.937 -44.859 1.00 83.12 385 THR A N 1
ATOM 3306 C CA . THR A 1 385 ? 63.784 -1.257 -45.080 1.00 83.12 385 THR A CA 1
ATOM 3307 C C . THR A 1 385 ? 64.100 -1.567 -46.543 1.00 83.12 385 THR A C 1
ATOM 3309 O O . THR A 1 385 ? 65.101 -1.075 -47.068 1.00 83.12 385 THR A O 1
ATOM 3312 N N . LYS A 1 386 ? 63.230 -2.312 -47.237 1.00 83.31 386 LYS A N 1
ATOM 3313 C CA . LYS A 1 386 ? 63.373 -2.572 -48.679 1.00 83.31 386 LYS A CA 1
ATOM 3314 C C . LYS A 1 386 ? 63.255 -1.291 -49.501 1.00 83.31 386 LYS A C 1
ATOM 3316 O O . LYS A 1 386 ? 64.024 -1.106 -50.438 1.00 83.31 386 LYS A O 1
ATOM 3321 N N . GLN A 1 387 ? 62.327 -0.400 -49.162 1.00 82.56 387 GLN A N 1
ATOM 3322 C CA . GLN A 1 387 ? 62.171 0.889 -49.834 1.00 82.56 387 GLN A CA 1
ATOM 3323 C C . GLN A 1 387 ? 63.443 1.738 -49.719 1.00 82.56 387 GLN A C 1
ATOM 3325 O O . GLN A 1 387 ? 63.890 2.298 -50.720 1.00 82.56 387 GLN A O 1
ATOM 3330 N N . ASN A 1 388 ? 64.055 1.785 -48.534 1.00 80.12 388 ASN A N 1
ATOM 3331 C CA . ASN A 1 388 ? 65.319 2.490 -48.326 1.00 80.12 388 ASN A CA 1
ATOM 3332 C C . ASN A 1 388 ? 66.457 1.867 -49.152 1.00 80.12 388 ASN A C 1
ATOM 3334 O O . ASN A 1 388 ? 67.156 2.589 -49.852 1.00 80.12 388 ASN A O 1
ATOM 3338 N N . GLN A 1 389 ? 66.563 0.533 -49.198 1.00 79.88 389 GLN A N 1
ATOM 3339 C CA . GLN A 1 389 ? 67.527 -0.147 -50.078 1.00 79.88 389 GLN A CA 1
ATOM 3340 C C . GLN A 1 389 ? 67.304 0.168 -51.564 1.00 79.88 389 GLN A C 1
ATOM 3342 O O . GLN A 1 389 ? 68.260 0.367 -52.312 1.00 79.88 389 GLN A O 1
ATOM 3347 N N . PHE A 1 390 ? 66.049 0.217 -52.024 1.00 76.12 390 PHE A N 1
ATOM 3348 C CA . PHE A 1 390 ? 65.742 0.608 -53.401 1.00 76.12 390 PHE A CA 1
ATOM 3349 C C . PHE A 1 390 ? 66.160 2.046 -53.693 1.00 76.12 390 PHE A C 1
ATOM 3351 O O . PHE A 1 390 ? 66.674 2.314 -54.778 1.00 76.12 390 PHE A O 1
ATOM 3358 N N . LYS A 1 391 ? 65.972 2.957 -52.735 1.00 80.69 391 LYS A N 1
ATOM 3359 C CA . LYS A 1 391 ? 66.413 4.345 -52.860 1.00 80.69 391 LYS A CA 1
ATOM 3360 C C . LYS A 1 391 ? 67.936 4.435 -53.005 1.00 80.69 391 LYS A C 1
ATOM 3362 O O . LYS A 1 391 ? 68.401 5.042 -53.967 1.00 80.69 391 LYS A O 1
ATOM 3367 N N . ASP A 1 392 ? 68.686 3.742 -52.152 1.00 76.62 392 ASP A N 1
ATOM 3368 C CA . ASP A 1 392 ? 70.154 3.693 -52.223 1.00 76.62 392 ASP A CA 1
ATOM 3369 C C . ASP A 1 392 ? 70.634 3.095 -53.558 1.00 76.62 392 ASP A C 1
ATOM 3371 O O . ASP A 1 392 ? 71.572 3.583 -54.189 1.00 76.62 392 ASP A O 1
ATOM 3375 N N . ASN A 1 393 ? 69.953 2.055 -54.048 1.00 78.81 393 ASN A N 1
ATOM 3376 C CA . ASN A 1 393 ? 70.248 1.459 -55.351 1.00 78.81 393 ASN A CA 1
ATOM 3377 C C . ASN A 1 393 ? 70.001 2.434 -56.510 1.00 78.81 393 ASN A C 1
ATOM 3379 O O . ASN A 1 393 ? 70.790 2.464 -57.455 1.00 78.81 393 ASN A O 1
ATOM 3383 N N . ILE A 1 394 ? 68.939 3.242 -56.453 1.00 80.75 394 ILE A N 1
ATOM 3384 C CA . ILE A 1 394 ? 68.668 4.279 -57.458 1.00 80.75 394 ILE A CA 1
ATOM 3385 C C . ILE A 1 394 ? 69.786 5.330 -57.455 1.00 80.75 394 ILE A C 1
ATOM 3387 O O . ILE A 1 394 ? 70.273 5.691 -58.528 1.00 80.75 394 ILE A O 1
ATOM 3391 N N . GLU A 1 395 ? 70.233 5.780 -56.280 1.00 78.81 395 GLU A N 1
ATOM 3392 C CA . GLU A 1 395 ? 71.347 6.732 -56.148 1.00 78.81 395 GLU A CA 1
ATOM 3393 C C . GLU A 1 395 ? 72.657 6.149 -56.714 1.00 78.81 395 GLU A C 1
ATOM 3395 O O . GLU A 1 395 ? 73.358 6.809 -57.487 1.00 78.81 395 GLU A O 1
ATOM 3400 N N . ASN A 1 396 ? 72.940 4.870 -56.448 1.00 76.88 396 ASN A N 1
ATOM 3401 C CA . ASN A 1 396 ? 74.092 4.165 -57.019 1.00 76.88 396 ASN A CA 1
ATOM 3402 C C . ASN A 1 396 ? 74.023 4.049 -58.554 1.00 76.88 396 ASN A C 1
ATOM 3404 O O . ASN A 1 396 ? 75.026 4.259 -59.240 1.00 76.88 396 ASN A O 1
ATOM 3408 N N . VAL A 1 397 ? 72.848 3.755 -59.122 1.00 76.81 397 VAL A N 1
ATOM 3409 C CA . VAL A 1 397 ? 72.651 3.699 -60.584 1.00 76.81 397 VAL A CA 1
ATOM 3410 C C . VAL A 1 397 ? 72.832 5.077 -61.222 1.00 76.81 397 VAL A C 1
ATOM 3412 O O . VAL A 1 397 ? 73.444 5.186 -62.287 1.00 76.81 397 VAL A O 1
ATOM 3415 N N . GLN A 1 398 ? 72.352 6.144 -60.578 1.00 76.50 398 GLN A N 1
ATOM 3416 C CA . GLN A 1 398 ? 72.589 7.515 -61.040 1.00 76.50 398 GLN A CA 1
ATOM 3417 C C . GLN A 1 398 ? 74.086 7.849 -61.057 1.00 76.50 398 GLN A C 1
ATOM 3419 O O . GLN A 1 398 ? 74.576 8.435 -62.026 1.00 76.50 398 GLN A O 1
ATOM 3424 N N . LEU A 1 399 ? 74.828 7.427 -60.030 1.00 77.38 399 LEU A N 1
ATOM 3425 C CA . LEU A 1 399 ? 76.274 7.617 -59.948 1.00 77.38 399 LEU A CA 1
ATOM 3426 C C . LEU A 1 399 ? 77.013 6.850 -61.058 1.00 77.38 399 LEU A C 1
ATOM 3428 O O . LEU A 1 399 ? 77.862 7.431 -61.736 1.00 77.38 399 LEU A O 1
ATOM 3432 N N . LEU A 1 400 ? 76.634 5.594 -61.321 1.00 74.88 400 LEU A N 1
ATOM 3433 C CA . LEU A 1 400 ? 77.169 4.806 -62.441 1.00 74.88 400 LEU A CA 1
ATOM 3434 C C . LEU A 1 400 ? 76.895 5.465 -63.799 1.00 74.88 400 LEU A C 1
ATOM 3436 O O . LEU A 1 400 ? 77.801 5.567 -64.623 1.00 74.88 400 LEU A O 1
ATOM 3440 N N . ASN A 1 401 ? 75.680 5.964 -64.029 1.00 78.19 401 ASN A N 1
ATOM 3441 C CA . ASN A 1 401 ? 75.326 6.645 -65.277 1.00 78.19 401 ASN A CA 1
ATOM 3442 C C . ASN A 1 401 ? 76.175 7.915 -65.492 1.00 78.19 401 ASN A C 1
ATOM 3444 O O . ASN A 1 401 ? 76.655 8.181 -66.592 1.00 78.19 401 ASN A O 1
ATOM 3448 N N . ASN A 1 402 ? 76.443 8.671 -64.423 1.00 79.50 402 ASN A N 1
ATOM 3449 C CA . ASN A 1 402 ? 77.334 9.831 -64.487 1.00 79.50 402 ASN A CA 1
ATOM 3450 C C . ASN A 1 402 ? 78.786 9.448 -64.827 1.00 79.50 402 ASN A C 1
ATOM 3452 O O . ASN A 1 402 ? 79.449 10.180 -65.566 1.00 79.50 402 ASN A O 1
ATOM 3456 N N . LEU A 1 403 ? 79.283 8.308 -64.331 1.00 77.62 403 LEU A N 1
ATOM 3457 C CA . LEU A 1 403 ? 80.608 7.795 -64.696 1.00 77.62 403 LEU A CA 1
ATOM 3458 C C . LEU A 1 403 ? 80.676 7.379 -66.172 1.00 77.62 403 LEU A C 1
ATOM 3460 O O . LEU A 1 403 ? 81.637 7.734 -66.853 1.00 77.62 403 LEU A O 1
ATOM 3464 N N . VAL A 1 404 ? 79.647 6.700 -66.687 1.00 76.00 404 VAL A N 1
ATOM 3465 C CA . VAL A 1 404 ? 79.569 6.309 -68.107 1.00 76.00 404 VAL A CA 1
ATOM 3466 C C . VAL A 1 404 ? 79.576 7.537 -69.020 1.00 76.00 404 VAL A C 1
ATOM 3468 O O . VAL A 1 404 ? 80.369 7.591 -69.955 1.00 76.00 404 VAL A O 1
ATOM 3471 N N . LYS A 1 405 ? 78.789 8.573 -68.702 1.00 75.69 405 LYS A N 1
ATOM 3472 C CA . LYS A 1 405 ? 78.788 9.838 -69.462 1.00 75.69 405 LYS A CA 1
ATOM 3473 C C . LYS A 1 405 ? 80.161 10.512 -69.501 1.00 75.69 405 LYS A C 1
ATOM 3475 O O . LYS A 1 405 ? 80.547 11.068 -70.526 1.00 75.69 405 LYS A O 1
ATOM 3480 N N . ARG A 1 406 ? 80.922 10.467 -68.398 1.00 76.94 406 ARG A N 1
ATOM 3481 C CA . ARG A 1 406 ? 82.309 10.968 -68.387 1.00 76.94 406 ARG A CA 1
ATOM 3482 C C . ARG A 1 406 ? 83.213 10.151 -69.306 1.00 76.94 406 ARG A C 1
ATOM 3484 O O . ARG A 1 406 ? 84.048 10.736 -69.985 1.00 76.94 406 ARG A O 1
ATOM 3491 N N . GLN A 1 407 ? 83.052 8.830 -69.336 1.00 75.69 407 GLN A N 1
ATOM 3492 C CA . GLN A 1 407 ? 83.820 7.968 -70.231 1.00 75.69 407 GLN A CA 1
ATOM 3493 C C . GLN A 1 407 ? 83.514 8.270 -71.706 1.00 75.69 407 GLN A C 1
ATOM 3495 O O . GLN A 1 407 ? 84.446 8.397 -72.493 1.00 75.69 407 GLN A O 1
ATOM 3500 N N . GLU A 1 408 ? 82.242 8.444 -72.077 1.00 77.31 408 GLU A N 1
ATOM 3501 C CA . GLU A 1 408 ? 81.848 8.827 -73.444 1.00 77.31 408 GLU A CA 1
ATOM 3502 C C . GLU A 1 408 ? 82.468 10.162 -73.872 1.00 77.31 408 GLU A C 1
ATOM 3504 O O . GLU A 1 408 ? 82.985 10.269 -74.984 1.00 77.31 408 GLU A O 1
ATOM 3509 N N . LEU A 1 409 ? 82.490 11.153 -72.972 1.00 81.88 409 LEU A N 1
ATOM 3510 C CA . LEU A 1 409 ? 83.147 12.436 -73.224 1.00 81.88 409 LEU A CA 1
ATOM 3511 C C . LEU A 1 409 ? 84.653 12.266 -73.482 1.00 81.88 409 LEU A C 1
ATOM 3513 O O . LEU A 1 409 ? 85.176 12.844 -74.431 1.00 81.88 409 LEU A O 1
ATOM 3517 N N . ILE A 1 410 ? 85.339 11.459 -72.664 1.00 80.19 410 ILE A N 1
ATOM 3518 C CA . ILE A 1 410 ? 86.773 11.175 -72.836 1.00 80.19 410 ILE A CA 1
ATOM 3519 C C . ILE A 1 410 ? 87.027 10.482 -74.181 1.00 80.19 410 ILE A C 1
ATOM 3521 O O . ILE A 1 410 ? 87.952 10.869 -74.888 1.00 80.19 410 ILE A O 1
ATOM 3525 N N . CYS A 1 411 ? 86.204 9.498 -74.564 1.00 76.69 411 CYS A N 1
ATOM 3526 C CA . CYS A 1 411 ? 86.322 8.839 -75.867 1.00 76.69 411 CYS A CA 1
ATOM 3527 C C . CYS A 1 411 ? 86.192 9.847 -77.016 1.00 76.69 411 CYS A C 1
ATOM 3529 O O . CYS A 1 411 ? 87.069 9.871 -77.869 1.00 76.69 411 CYS A O 1
ATOM 3531 N N . SER A 1 412 ? 85.174 10.720 -76.994 1.00 78.81 412 SER A N 1
ATOM 3532 C CA . SER A 1 412 ? 84.976 11.755 -78.024 1.00 78.81 412 SER A CA 1
ATOM 3533 C C . SER A 1 412 ? 86.183 12.686 -78.152 1.00 78.81 412 SER A C 1
ATOM 3535 O O . SER A 1 412 ? 86.642 12.949 -79.257 1.00 78.81 412 SER A O 1
ATOM 3537 N N . GLN A 1 413 ? 86.732 13.150 -77.025 1.00 81.88 413 GLN A N 1
ATOM 3538 C CA . GLN A 1 413 ? 87.916 14.015 -77.029 1.00 81.88 413 GLN A CA 1
ATOM 3539 C C . GLN A 1 413 ? 89.140 13.308 -77.620 1.00 81.88 413 GLN A C 1
ATOM 3541 O O . GLN A 1 413 ? 89.915 13.915 -78.355 1.00 81.88 413 GLN A O 1
ATOM 3546 N N . VAL A 1 414 ? 89.321 12.022 -77.311 1.00 80.50 414 VAL A N 1
ATOM 3547 C CA . VAL A 1 414 ? 90.407 11.220 -77.882 1.00 80.50 414 VAL A CA 1
ATOM 3548 C C . VAL A 1 414 ? 90.204 11.021 -79.387 1.00 80.50 414 VAL A C 1
ATOM 3550 O O . VAL A 1 414 ? 91.173 11.170 -80.129 1.00 80.50 414 VAL A O 1
ATOM 3553 N N . SER A 1 415 ? 88.979 10.765 -79.863 1.00 78.75 415 SER A N 1
ATOM 3554 C CA . SER A 1 415 ? 88.677 10.679 -81.302 1.00 78.75 415 SER A CA 1
ATOM 3555 C C . SER A 1 415 ? 89.056 11.963 -82.036 1.00 78.75 415 SER A C 1
ATOM 3557 O O . SER A 1 415 ? 89.713 11.895 -83.073 1.00 78.75 415 SER A O 1
ATOM 3559 N N . ASP A 1 416 ? 88.696 13.124 -81.481 1.00 79.75 416 ASP A N 1
ATOM 3560 C CA . ASP A 1 416 ? 88.985 14.435 -82.075 1.00 79.75 416 ASP A CA 1
ATOM 3561 C C . ASP A 1 416 ? 90.501 14.677 -82.191 1.00 79.75 416 ASP A C 1
ATOM 3563 O O . ASP A 1 416 ? 91.007 15.115 -83.230 1.00 79.75 416 ASP A O 1
ATOM 3567 N N . VAL A 1 417 ? 91.262 14.331 -81.144 1.00 80.38 417 VAL A N 1
ATOM 3568 C CA . VAL A 1 417 ? 92.734 14.416 -81.148 1.00 80.38 417 VAL A CA 1
ATOM 3569 C C . VAL A 1 417 ? 93.344 13.471 -82.186 1.00 80.38 417 VAL A C 1
ATOM 3571 O O . VAL A 1 417 ? 94.298 13.835 -82.875 1.00 80.38 417 VAL A O 1
ATOM 3574 N N . LEU A 1 418 ? 92.798 12.262 -82.338 1.00 77.75 418 LEU A N 1
ATOM 3575 C CA . LEU A 1 418 ? 93.283 11.315 -83.339 1.00 77.75 418 LEU A CA 1
ATOM 3576 C C . LEU A 1 418 ? 92.959 11.770 -84.766 1.00 77.75 418 LEU A C 1
ATOM 3578 O O . LEU A 1 418 ? 93.823 11.653 -85.626 1.00 77.75 418 LEU A O 1
ATOM 3582 N N . GLN A 1 419 ? 91.782 12.344 -85.025 1.00 75.12 419 GLN A N 1
ATOM 3583 C CA . GLN A 1 419 ? 91.410 12.855 -86.353 1.00 75.12 419 GLN A CA 1
ATOM 3584 C C . GLN A 1 419 ? 92.218 14.086 -86.783 1.00 75.12 419 GLN A C 1
ATOM 3586 O O . GLN A 1 419 ? 92.450 14.289 -87.973 1.00 75.12 419 GLN A O 1
ATOM 3591 N N . THR A 1 420 ? 92.652 14.909 -85.828 1.00 77.88 420 THR A N 1
ATOM 3592 C CA . THR A 1 420 ? 93.470 16.104 -86.094 1.00 77.88 420 THR A CA 1
ATOM 3593 C C . THR A 1 420 ? 94.967 15.803 -86.198 1.00 77.88 420 THR A C 1
ATOM 3595 O O . THR A 1 420 ? 95.739 16.653 -86.647 1.00 77.88 420 THR A O 1
ATOM 3598 N N . SER A 1 421 ? 95.395 14.594 -85.825 1.00 79.06 421 SER A N 1
ATOM 3599 C CA . SER A 1 421 ? 96.786 14.164 -85.938 1.00 79.06 421 SER A CA 1
ATOM 3600 C C . SER A 1 421 ? 97.159 13.839 -87.394 1.00 79.06 421 SER A C 1
ATOM 3602 O O . SER A 1 421 ? 96.460 13.070 -88.053 1.00 79.06 421 SER A O 1
ATOM 3604 N N . PRO A 1 422 ? 98.304 14.331 -87.904 1.00 74.00 422 PRO A N 1
ATOM 3605 C CA . PRO A 1 422 ? 98.771 14.007 -89.253 1.00 74.00 422 PRO A CA 1
ATOM 3606 C C . PRO A 1 422 ? 99.224 12.545 -89.401 1.00 74.00 422 PRO A C 1
ATOM 3608 O O . PRO A 1 422 ? 99.301 12.039 -90.518 1.00 74.00 422 PRO A O 1
ATOM 3611 N N . ASN A 1 423 ? 99.529 11.853 -88.294 1.00 77.50 423 ASN A N 1
ATOM 3612 C CA . ASN A 1 423 ? 99.804 10.415 -88.292 1.00 77.50 423 ASN A CA 1
ATOM 3613 C C . ASN A 1 423 ? 99.213 9.753 -87.028 1.00 77.50 423 ASN A C 1
ATOM 3615 O O . ASN A 1 423 ? 99.930 9.534 -86.043 1.00 77.50 423 ASN A O 1
ATOM 3619 N N . PRO A 1 424 ? 97.901 9.442 -87.034 1.00 79.06 424 PRO A N 1
ATOM 3620 C CA . PRO A 1 424 ? 97.177 8.949 -85.859 1.00 79.06 424 PRO A CA 1
ATOM 3621 C C . PRO A 1 424 ? 97.708 7.598 -85.371 1.00 79.06 424 PRO A C 1
ATOM 3623 O O . PRO A 1 424 ? 97.900 7.392 -84.174 1.00 79.06 424 PRO A O 1
ATOM 3626 N N . ALA A 1 425 ? 98.027 6.699 -86.306 1.00 78.75 425 ALA A N 1
ATOM 3627 C CA . ALA A 1 425 ? 98.563 5.379 -86.000 1.00 78.75 425 ALA A CA 1
ATOM 3628 C C . ALA A 1 425 ? 99.959 5.454 -85.366 1.00 78.75 425 ALA A C 1
ATOM 3630 O O . ALA A 1 425 ? 100.252 4.720 -84.429 1.00 78.75 425 ALA A O 1
ATOM 3631 N N . LYS A 1 426 ? 100.821 6.373 -85.815 1.00 82.19 426 LYS A N 1
ATOM 3632 C CA . LYS A 1 426 ? 102.133 6.572 -85.186 1.00 82.19 426 LYS A CA 1
ATOM 3633 C C . LYS A 1 426 ? 102.008 7.169 -83.784 1.00 82.19 426 LYS A C 1
ATOM 3635 O O . LYS A 1 426 ? 102.660 6.685 -82.865 1.00 82.19 426 LYS A O 1
ATOM 3640 N N . LEU A 1 427 ? 101.132 8.160 -83.609 1.00 81.31 427 LEU A N 1
ATOM 3641 C CA . LEU A 1 427 ? 100.874 8.792 -82.314 1.00 81.31 427 LEU A CA 1
ATOM 3642 C C . LEU A 1 427 ? 100.394 7.769 -81.276 1.00 81.31 427 LEU A C 1
ATOM 3644 O O . LEU A 1 427 ? 100.932 7.708 -80.172 1.00 81.31 427 LEU A O 1
ATOM 3648 N N . VAL A 1 428 ? 99.418 6.933 -81.637 1.00 81.62 428 VAL A N 1
ATOM 3649 C CA . VAL A 1 428 ? 98.928 5.864 -80.759 1.00 81.62 428 VAL A CA 1
ATOM 3650 C C . VAL A 1 428 ? 100.029 4.838 -80.493 1.00 81.62 428 VAL A C 1
ATOM 3652 O O . VAL A 1 428 ? 100.217 4.460 -79.341 1.00 81.62 428 VAL A O 1
ATOM 3655 N N . LEU A 1 429 ? 100.807 4.431 -81.500 1.00 79.12 429 LEU A N 1
ATOM 3656 C CA . LEU A 1 429 ? 101.898 3.467 -81.330 1.00 79.12 429 LEU A CA 1
ATOM 3657 C C . LEU A 1 429 ? 102.969 3.969 -80.352 1.00 79.12 429 LEU A C 1
ATOM 3659 O O . LEU A 1 429 ? 103.359 3.234 -79.446 1.00 79.12 429 LEU A O 1
ATOM 3663 N N . ASP A 1 430 ? 103.410 5.217 -80.498 1.00 80.56 430 ASP A N 1
ATOM 3664 C CA . ASP A 1 430 ? 104.425 5.829 -79.633 1.00 80.56 430 ASP A CA 1
ATOM 3665 C C . ASP A 1 430 ? 103.909 6.031 -78.208 1.00 80.56 430 ASP A C 1
ATOM 3667 O O . ASP A 1 430 ? 104.621 5.766 -77.237 1.00 80.56 430 ASP A O 1
ATOM 3671 N N . THR A 1 431 ? 102.638 6.411 -78.074 1.00 79.19 431 THR A N 1
ATOM 3672 C CA . THR A 1 431 ? 101.992 6.559 -76.767 1.00 79.19 431 THR A CA 1
ATOM 3673 C C . THR A 1 431 ? 101.881 5.204 -76.060 1.00 79.19 431 THR A C 1
ATOM 3675 O O . THR A 1 431 ? 102.201 5.092 -74.879 1.00 79.19 431 THR A O 1
ATOM 3678 N N . ILE A 1 432 ? 101.503 4.143 -76.783 1.00 78.00 432 ILE A N 1
ATOM 3679 C CA . ILE A 1 432 ? 101.391 2.784 -76.234 1.00 78.00 432 ILE A CA 1
ATOM 3680 C C . ILE A 1 432 ? 102.755 2.220 -75.831 1.00 78.00 432 ILE A C 1
ATOM 3682 O O . ILE A 1 432 ? 102.853 1.575 -74.787 1.00 78.00 432 ILE A O 1
ATOM 3686 N N . LYS A 1 433 ? 103.804 2.484 -76.618 1.00 75.56 433 LYS A N 1
ATOM 3687 C CA . LYS A 1 433 ? 105.188 2.111 -76.283 1.00 75.56 433 LYS A CA 1
ATOM 3688 C C . LYS A 1 433 ? 105.670 2.739 -74.977 1.00 75.56 433 LYS A C 1
ATOM 3690 O O . LYS A 1 433 ? 106.463 2.124 -74.269 1.00 75.56 433 LYS A O 1
ATOM 3695 N N . GLY A 1 434 ? 105.200 3.948 -74.667 1.00 68.62 434 GLY A N 1
ATOM 3696 C CA . GLY A 1 434 ? 105.543 4.668 -73.442 1.00 68.62 434 GLY A CA 1
ATOM 3697 C C . GLY A 1 434 ? 104.894 4.111 -72.170 1.00 68.62 434 GLY A C 1
ATOM 3698 O O . GLY A 1 434 ? 105.364 4.419 -71.076 1.00 68.62 434 GLY A O 1
ATOM 3699 N N . PHE A 1 435 ? 103.847 3.286 -72.280 1.00 71.75 435 PHE A N 1
ATOM 3700 C CA . PHE A 1 435 ? 103.125 2.765 -71.118 1.00 71.75 435 PHE A CA 1
ATOM 3701 C C . PHE A 1 435 ? 103.739 1.473 -70.564 1.00 71.75 435 PHE A C 1
ATOM 3703 O O . PHE A 1 435 ? 103.976 0.504 -71.289 1.00 71.75 435 PHE A O 1
ATOM 3710 N N . ARG A 1 436 ? 103.927 1.413 -69.239 1.00 59.12 436 ARG A N 1
ATOM 3711 C CA . ARG A 1 436 ? 104.296 0.176 -68.528 1.00 59.12 436 ARG A CA 1
ATOM 3712 C C . ARG A 1 436 ? 103.050 -0.703 -68.285 1.00 59.12 436 ARG A C 1
ATOM 3714 O O . ARG A 1 436 ? 101.911 -0.271 -68.466 1.00 59.12 436 ARG A O 1
ATOM 3721 N N . PRO A 1 437 ? 103.214 -1.983 -67.897 1.00 56.75 437 PRO A N 1
ATOM 3722 C CA . PRO A 1 437 ? 102.083 -2.848 -67.570 1.00 56.75 437 PRO A CA 1
ATOM 3723 C C . PRO A 1 437 ? 101.515 -2.518 -66.176 1.00 56.75 437 PRO A C 1
ATOM 3725 O O . PRO A 1 437 ? 101.777 -3.226 -65.208 1.00 56.75 437 PRO A O 1
ATOM 3728 N N . SER A 1 438 ? 100.735 -1.442 -66.059 1.00 59.31 438 SER A N 1
ATOM 3729 C CA . SER A 1 438 ? 99.836 -1.211 -64.918 1.00 59.31 438 SER A CA 1
ATOM 3730 C C . SER A 1 438 ? 98.366 -1.264 -65.354 1.00 59.31 438 SER A C 1
ATOM 3732 O O . SER A 1 438 ? 98.035 -1.107 -66.533 1.00 59.31 438 SER A O 1
ATOM 3734 N N . GLN A 1 439 ? 97.456 -1.500 -64.405 1.00 56.03 439 GLN A N 1
ATOM 3735 C CA . GLN A 1 439 ? 96.030 -1.695 -64.695 1.00 56.03 439 GLN A CA 1
ATOM 3736 C C . GLN A 1 439 ? 95.325 -0.418 -65.183 1.00 56.03 439 GLN A C 1
ATOM 3738 O O . GLN A 1 439 ? 94.347 -0.503 -6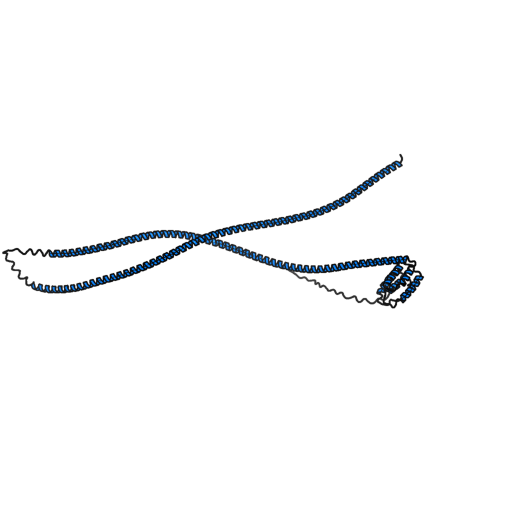5.920 1.00 56.03 439 GLN A O 1
ATOM 3743 N N . GLN A 1 440 ? 95.840 0.761 -64.829 1.00 56.91 440 GLN A N 1
ATOM 3744 C CA . GLN A 1 440 ? 95.268 2.052 -65.220 1.00 56.91 440 GLN A CA 1
ATOM 3745 C C . GLN A 1 440 ? 95.720 2.467 -66.630 1.00 56.91 440 GLN A C 1
ATOM 3747 O O . GLN A 1 440 ? 94.907 2.905 -67.441 1.00 56.91 440 GLN A O 1
ATOM 3752 N N . GLU A 1 441 ? 96.985 2.210 -66.974 1.00 64.81 441 GLU A N 1
ATOM 3753 C CA . GLU A 1 441 ? 97.539 2.433 -68.319 1.00 64.81 441 GLU A CA 1
ATOM 3754 C C . GLU A 1 441 ? 96.980 1.443 -69.351 1.00 64.81 441 GLU A C 1
ATOM 3756 O O . GLU A 1 441 ? 96.925 1.730 -70.545 1.00 64.81 441 GLU A O 1
ATOM 3761 N N . ARG A 1 442 ? 96.518 0.275 -68.899 1.00 67.62 442 ARG A N 1
ATOM 3762 C CA . ARG A 1 442 ? 95.827 -0.718 -69.723 1.00 67.62 442 ARG A CA 1
ATOM 3763 C C . ARG A 1 442 ? 94.476 -0.214 -70.247 1.00 67.62 442 ARG A C 1
ATOM 3765 O O . ARG A 1 442 ? 94.199 -0.358 -71.435 1.00 67.62 442 ARG A O 1
ATOM 3772 N N . THR A 1 443 ? 93.650 0.395 -69.395 1.00 65.69 443 THR A N 1
ATOM 3773 C CA . THR A 1 443 ? 92.349 0.958 -69.803 1.00 65.69 443 THR A CA 1
ATOM 3774 C C . THR A 1 443 ? 92.540 2.083 -70.818 1.00 65.69 443 THR A C 1
ATOM 3776 O O . THR A 1 443 ? 91.840 2.126 -71.825 1.00 65.69 443 THR A O 1
ATOM 3779 N N . THR A 1 444 ? 93.548 2.934 -70.603 1.00 70.19 444 THR A N 1
ATOM 3780 C CA . THR A 1 444 ? 93.927 4.005 -71.534 1.00 70.19 444 THR A CA 1
ATOM 3781 C C . THR A 1 444 ? 94.464 3.453 -72.854 1.00 70.19 444 THR A C 1
ATOM 3783 O O . THR A 1 444 ? 94.046 3.902 -73.916 1.00 70.19 444 THR A O 1
ATOM 3786 N N . ARG A 1 445 ? 95.332 2.433 -72.818 1.00 73.69 445 ARG A N 1
ATOM 3787 C CA . ARG A 1 445 ? 95.848 1.745 -74.014 1.00 73.69 445 ARG A CA 1
ATOM 3788 C C . ARG A 1 445 ? 94.723 1.153 -74.855 1.00 73.69 445 ARG A C 1
ATOM 3790 O O . ARG A 1 445 ? 94.695 1.370 -76.058 1.00 73.69 445 ARG A O 1
ATOM 3797 N N . ASN A 1 446 ? 93.786 0.448 -74.227 1.00 73.56 446 ASN A N 1
ATOM 3798 C CA . ASN A 1 446 ? 92.645 -0.129 -74.931 1.00 73.56 446 ASN A CA 1
ATOM 3799 C C . ASN A 1 446 ? 91.722 0.940 -75.507 1.00 73.56 446 ASN A C 1
ATOM 3801 O O . ASN A 1 446 ? 91.296 0.802 -76.645 1.00 73.56 446 ASN A O 1
ATOM 3805 N N . LEU A 1 447 ? 91.466 2.022 -74.768 1.00 77.81 447 LEU A N 1
ATOM 3806 C CA . LEU A 1 447 ? 90.682 3.149 -75.270 1.00 77.81 447 LEU A CA 1
ATOM 3807 C C . LEU A 1 447 ? 91.348 3.790 -76.499 1.00 77.81 447 LEU A C 1
ATOM 3809 O O . LEU A 1 447 ? 90.673 4.034 -77.490 1.00 77.81 447 LEU A O 1
ATOM 3813 N N . LEU A 1 448 ? 92.670 3.988 -76.477 1.00 77.44 448 LEU A N 1
ATOM 3814 C CA . LEU A 1 448 ? 93.426 4.543 -77.607 1.00 77.44 448 LEU A CA 1
ATOM 3815 C C . LEU A 1 448 ? 93.445 3.614 -78.831 1.00 77.44 448 LEU A C 1
ATOM 3817 O O . LEU A 1 448 ? 93.294 4.089 -79.953 1.00 77.44 448 LEU A O 1
ATOM 3821 N N . VAL A 1 449 ? 93.613 2.301 -78.633 1.00 75.50 449 VAL A N 1
ATOM 3822 C CA . VAL A 1 449 ? 93.547 1.305 -79.721 1.00 75.50 449 VAL A CA 1
ATOM 3823 C C . VAL A 1 449 ? 92.137 1.237 -80.316 1.00 75.50 449 VAL A C 1
ATOM 3825 O O . VAL A 1 449 ? 91.988 1.181 -81.533 1.00 75.50 449 VAL A O 1
ATOM 3828 N N . ASP A 1 450 ? 91.101 1.293 -79.481 1.00 75.56 450 ASP A N 1
ATOM 3829 C CA . ASP A 1 450 ? 89.704 1.218 -79.925 1.00 75.56 450 ASP A CA 1
ATOM 3830 C C . ASP A 1 450 ? 89.296 2.435 -80.730 1.00 75.56 450 ASP A C 1
ATOM 3832 O O . ASP A 1 450 ? 88.630 2.312 -81.759 1.00 75.56 450 ASP A O 1
ATOM 3836 N N . GLU A 1 451 ? 89.712 3.607 -80.271 1.00 78.62 451 GLU A N 1
ATOM 3837 C CA . GLU A 1 451 ? 89.393 4.853 -80.942 1.00 78.62 451 GLU A CA 1
ATOM 3838 C C . GLU A 1 451 ? 90.200 5.019 -82.239 1.00 78.62 451 GLU A C 1
ATOM 3840 O O . GLU A 1 451 ? 89.667 5.501 -83.241 1.00 78.62 451 GLU A O 1
ATOM 3845 N N . LEU A 1 452 ? 91.433 4.498 -82.294 1.00 76.50 452 LEU A N 1
ATOM 3846 C CA . LEU A 1 452 ? 92.190 4.373 -83.544 1.00 76.50 452 LEU A CA 1
ATOM 3847 C C . LEU A 1 452 ? 91.480 3.459 -84.555 1.00 76.50 452 LEU A C 1
ATOM 3849 O O . LEU A 1 452 ? 91.393 3.789 -85.736 1.00 76.50 452 LEU A O 1
ATOM 3853 N N . ASN A 1 453 ? 90.946 2.327 -84.092 1.00 74.69 453 ASN A N 1
ATOM 3854 C CA . ASN A 1 453 ? 90.231 1.385 -84.949 1.00 74.69 453 ASN A CA 1
ATOM 3855 C C . ASN A 1 453 ? 88.930 1.994 -85.509 1.00 74.69 453 ASN A C 1
ATOM 3857 O O . ASN A 1 453 ? 88.615 1.821 -86.684 1.00 74.69 453 ASN A O 1
ATOM 3861 N N . LYS A 1 454 ? 88.186 2.764 -84.701 1.00 73.62 454 LYS A N 1
ATOM 3862 C CA . LYS A 1 454 ? 86.964 3.461 -85.151 1.00 73.62 454 LYS A CA 1
ATOM 3863 C C . LYS A 1 454 ? 87.238 4.592 -86.139 1.00 73.62 454 LYS A C 1
ATOM 3865 O O . LYS A 1 454 ? 86.434 4.820 -87.037 1.00 73.62 454 LYS A O 1
ATOM 3870 N N . THR A 1 455 ? 88.348 5.309 -85.976 1.00 63.81 455 THR A N 1
ATOM 3871 C CA . THR A 1 455 ? 88.715 6.437 -86.847 1.00 63.81 455 THR A CA 1
ATOM 3872 C C . THR A 1 455 ? 89.287 5.996 -88.204 1.00 63.81 455 THR A C 1
ATOM 3874 O O . THR A 1 455 ? 89.528 6.850 -89.051 1.00 63.81 455 THR A O 1
ATOM 3877 N N . SER A 1 456 ? 89.439 4.680 -88.451 1.00 58.94 456 SER A N 1
ATOM 3878 C CA . SER A 1 456 ? 89.787 4.059 -89.746 1.00 58.94 456 SER A CA 1
ATOM 3879 C C . SER A 1 456 ? 90.944 4.752 -90.484 1.00 58.94 456 SER A C 1
ATOM 3881 O O . SER A 1 456 ? 90.914 4.940 -91.704 1.00 58.94 456 SER A O 1
ATOM 3883 N N . SER A 1 457 ? 91.966 5.167 -89.735 1.00 62.28 457 SER A N 1
ATOM 3884 C CA . SER A 1 457 ? 93.116 5.882 -90.291 1.00 62.28 457 SER A CA 1
ATOM 3885 C C . SER A 1 457 ? 94.008 4.963 -91.140 1.00 62.28 457 SER A C 1
ATOM 3887 O O . SER A 1 457 ? 94.285 3.826 -90.760 1.00 62.28 457 SER A O 1
ATOM 3889 N N . VAL A 1 458 ? 94.477 5.451 -92.296 1.00 64.75 458 VAL A N 1
ATOM 3890 C CA . VAL A 1 458 ? 95.386 4.701 -93.179 1.00 64.75 458 VAL A CA 1
ATOM 3891 C C . VAL A 1 458 ? 96.753 4.572 -92.506 1.00 64.75 458 VAL A C 1
ATOM 3893 O O . VAL A 1 458 ? 97.462 5.559 -92.312 1.00 64.75 458 VAL A O 1
ATOM 3896 N N . ILE A 1 459 ? 97.137 3.345 -92.163 1.00 74.12 459 ILE A N 1
ATOM 3897 C CA . ILE A 1 459 ? 98.397 3.063 -91.469 1.00 74.12 459 ILE A CA 1
ATOM 3898 C C . ILE A 1 459 ? 99.518 2.927 -92.498 1.00 74.12 459 ILE A C 1
ATOM 3900 O O . ILE A 1 459 ? 99.506 2.012 -93.326 1.00 74.12 459 ILE A O 1
ATOM 3904 N N . SER A 1 460 ? 100.500 3.830 -92.449 1.00 73.06 460 SER A N 1
ATOM 3905 C CA . SER A 1 460 ? 101.633 3.794 -93.376 1.00 73.06 460 SER A CA 1
ATOM 3906 C C . SER A 1 460 ? 102.527 2.569 -93.145 1.00 73.06 460 SER A C 1
ATOM 3908 O O . SER A 1 460 ? 102.631 2.041 -92.035 1.00 73.06 460 SER A O 1
ATOM 3910 N N . PHE A 1 461 ? 103.214 2.125 -94.202 1.00 73.50 461 PHE A N 1
ATOM 3911 C CA . PHE A 1 461 ? 104.081 0.943 -94.166 1.00 73.50 461 PHE A CA 1
ATOM 3912 C C . PHE A 1 461 ? 105.163 1.027 -93.073 1.00 73.50 461 PHE A C 1
ATOM 3914 O O . PHE A 1 461 ? 105.396 0.050 -92.367 1.00 73.50 461 PHE A O 1
ATOM 3921 N N . GLN A 1 462 ? 105.753 2.210 -92.857 1.00 73.88 462 GLN A N 1
ATOM 3922 C CA . GLN A 1 462 ? 106.778 2.410 -91.821 1.00 73.88 462 GLN A CA 1
ATOM 3923 C C . GLN A 1 462 ? 106.227 2.188 -90.404 1.00 73.88 462 GLN A C 1
ATOM 3925 O O . GLN A 1 462 ? 106.883 1.570 -89.568 1.00 73.88 462 GLN A O 1
ATOM 3930 N N . VAL A 1 463 ? 105.003 2.656 -90.140 1.00 78.44 463 VAL A N 1
ATOM 3931 C CA . VAL A 1 463 ? 104.344 2.477 -88.838 1.00 78.44 463 VAL A CA 1
ATOM 3932 C C . VAL A 1 463 ? 103.972 1.010 -88.628 1.00 78.44 463 VAL A C 1
ATOM 3934 O O . VAL A 1 463 ? 104.096 0.507 -87.513 1.00 78.44 463 VAL A O 1
ATOM 3937 N N . LYS A 1 464 ? 103.588 0.289 -89.694 1.00 76.19 464 LYS A N 1
ATOM 3938 C CA . LYS A 1 464 ? 103.333 -1.159 -89.630 1.00 76.19 464 LYS A CA 1
ATOM 3939 C C . LYS A 1 464 ? 104.594 -1.949 -89.289 1.00 76.19 464 LYS A C 1
ATOM 3941 O O . LYS A 1 464 ? 104.535 -2.792 -88.400 1.00 76.19 464 LYS A O 1
ATOM 3946 N N . GLU A 1 465 ? 105.735 -1.670 -89.918 1.00 77.31 465 GLU A N 1
ATOM 3947 C CA . GLU A 1 465 ? 107.000 -2.347 -89.576 1.00 77.31 465 GLU A CA 1
ATOM 3948 C C . GLU A 1 465 ? 107.403 -2.114 -88.116 1.00 77.31 465 GLU A C 1
ATOM 3950 O O . GLU A 1 465 ? 107.866 -3.019 -87.416 1.00 77.31 465 GLU A O 1
ATOM 3955 N N . GLU A 1 466 ? 107.194 -0.897 -87.628 1.00 78.88 466 GLU A N 1
ATOM 3956 C CA . GLU A 1 466 ? 107.485 -0.546 -86.248 1.00 78.88 466 GLU A CA 1
ATOM 3957 C C . GLU A 1 466 ? 106.514 -1.202 -85.254 1.00 78.88 466 GLU A C 1
ATOM 3959 O O . GLU A 1 466 ? 106.933 -1.667 -84.189 1.00 78.88 466 GLU A O 1
ATOM 3964 N N . ALA A 1 467 ? 105.236 -1.301 -85.621 1.00 77.81 467 ALA A N 1
ATOM 3965 C CA . ALA A 1 467 ? 104.232 -2.040 -84.870 1.00 77.81 467 ALA A CA 1
ATOM 3966 C C . ALA A 1 467 ? 104.526 -3.548 -84.861 1.00 77.81 467 ALA A C 1
ATOM 3968 O O . ALA A 1 467 ? 104.331 -4.180 -83.829 1.00 77.81 467 ALA A O 1
ATOM 3969 N N . VAL A 1 468 ? 105.063 -4.124 -85.945 1.00 78.56 468 VAL A N 1
ATOM 3970 C CA . VAL A 1 468 ? 105.515 -5.530 -86.002 1.00 78.56 468 VAL A CA 1
ATOM 3971 C C . VAL A 1 468 ? 106.680 -5.778 -85.046 1.00 78.56 468 VAL A C 1
ATOM 3973 O O . VAL A 1 468 ? 106.669 -6.772 -84.315 1.00 78.56 468 VAL A O 1
ATOM 3976 N N . LYS A 1 469 ? 107.675 -4.879 -85.008 1.00 81.25 469 LYS A N 1
ATOM 3977 C CA . LYS A 1 469 ? 108.790 -4.976 -84.049 1.00 81.25 469 LYS A CA 1
ATOM 3978 C C . LYS A 1 469 ? 108.277 -4.933 -82.614 1.00 81.25 469 LYS A C 1
ATOM 3980 O O . LYS A 1 469 ? 108.574 -5.830 -81.830 1.00 81.25 469 LYS A O 1
ATOM 3985 N N . PHE A 1 470 ? 107.429 -3.953 -82.309 1.00 80.06 470 PHE A N 1
ATOM 3986 C CA . PHE A 1 470 ? 106.832 -3.817 -80.985 1.00 80.06 470 PHE A CA 1
ATOM 3987 C C . PHE A 1 470 ? 105.927 -5.003 -80.623 1.00 80.06 470 PHE A C 1
ATOM 3989 O O . PHE A 1 470 ? 105.993 -5.501 -79.507 1.00 80.06 470 PHE A O 1
ATOM 3996 N N . ALA A 1 471 ? 105.132 -5.527 -81.560 1.00 75.06 471 ALA A N 1
ATOM 3997 C CA . ALA A 1 471 ? 104.318 -6.724 -81.350 1.00 75.06 471 ALA A CA 1
ATOM 3998 C C . ALA A 1 471 ? 105.182 -7.969 -81.101 1.00 75.06 471 ALA A C 1
ATOM 4000 O O . ALA A 1 471 ? 104.788 -8.852 -80.342 1.00 75.06 471 ALA A O 1
ATOM 4001 N N . SER A 1 472 ? 106.361 -8.052 -81.714 1.00 76.25 472 SER A N 1
ATOM 4002 C CA . SER A 1 472 ? 107.299 -9.156 -81.498 1.00 76.25 472 SER A CA 1
ATOM 4003 C C . SER A 1 472 ? 107.950 -9.078 -80.114 1.00 76.25 472 SER A C 1
ATOM 4005 O O . SER A 1 472 ? 108.013 -10.088 -79.416 1.00 76.25 472 SER A O 1
ATOM 4007 N N . GLU A 1 473 ? 108.349 -7.881 -79.673 1.00 75.81 473 GLU A N 1
ATOM 4008 C CA . GLU A 1 473 ? 108.834 -7.634 -78.306 1.00 75.81 473 GLU A CA 1
ATOM 4009 C C . GLU A 1 473 ? 107.741 -7.864 -77.258 1.00 75.81 473 GLU A C 1
ATOM 4011 O O . GLU A 1 473 ? 107.966 -8.541 -76.256 1.00 75.81 473 GLU A O 1
ATOM 4016 N N . TRP A 1 474 ? 106.531 -7.358 -77.500 1.00 74.75 474 TRP A N 1
ATOM 4017 C CA . TRP A 1 474 ? 105.383 -7.573 -76.624 1.00 74.75 474 TRP A CA 1
ATOM 4018 C C . TRP A 1 474 ? 105.077 -9.071 -76.515 1.00 74.75 474 TRP A C 1
ATOM 4020 O O . TRP A 1 474 ? 104.922 -9.582 -75.410 1.00 74.75 474 TRP A O 1
ATOM 4030 N N . LYS A 1 475 ? 105.105 -9.810 -77.631 1.00 69.75 475 LYS A N 1
ATOM 4031 C CA . LYS A 1 475 ? 104.959 -11.272 -77.645 1.00 69.75 475 LYS A CA 1
ATOM 4032 C C . LYS A 1 475 ? 106.052 -11.985 -76.848 1.00 69.75 475 LYS A C 1
ATOM 4034 O O . LYS A 1 475 ? 105.730 -12.910 -76.113 1.00 69.75 475 LYS A O 1
ATOM 4039 N N . ALA A 1 476 ? 107.312 -11.572 -76.967 1.00 70.44 476 ALA A N 1
ATOM 4040 C CA . ALA A 1 476 ? 108.414 -12.156 -76.199 1.00 70.44 476 ALA A CA 1
ATOM 4041 C C . ALA A 1 476 ? 108.284 -11.885 -74.688 1.00 70.44 476 ALA A C 1
ATOM 4043 O O . ALA A 1 476 ? 108.646 -12.730 -73.872 1.00 70.44 476 ALA A O 1
ATOM 4044 N N . ASN A 1 477 ? 107.708 -10.738 -74.319 1.00 69.62 477 ASN A N 1
ATOM 4045 C CA . ASN A 1 477 ? 107.434 -10.364 -72.932 1.00 69.62 477 ASN A CA 1
ATOM 4046 C C . ASN A 1 477 ? 106.180 -11.047 -72.343 1.00 69.62 477 ASN A C 1
ATOM 4048 O O . ASN A 1 477 ? 105.973 -10.998 -71.129 1.00 69.62 477 ASN A O 1
ATOM 4052 N N . LEU A 1 478 ? 105.356 -11.714 -73.162 1.00 67.31 478 LEU A N 1
ATOM 4053 C CA . LEU A 1 478 ? 104.257 -12.579 -72.717 1.00 67.31 478 LEU A CA 1
ATOM 4054 C C . LEU A 1 478 ? 104.821 -13.973 -72.357 1.00 67.31 478 LEU A C 1
ATOM 4056 O O . LEU A 1 478 ? 104.700 -14.919 -73.132 1.00 67.31 478 LEU A O 1
ATOM 4060 N N . GLY A 1 479 ? 105.491 -14.091 -71.203 1.00 58.75 479 GLY A N 1
ATOM 4061 C CA . GLY A 1 479 ? 106.013 -15.364 -70.663 1.00 58.75 479 GLY A CA 1
ATOM 4062 C C . GLY A 1 479 ? 104.932 -16.431 -70.379 1.00 58.75 479 GLY A C 1
ATOM 4063 O O . GLY A 1 479 ? 103.745 -16.157 -70.542 1.00 58.75 479 GLY A O 1
ATOM 4064 N N . GLU A 1 480 ? 105.346 -17.646 -69.968 1.00 54.59 480 GLU A N 1
ATOM 4065 C CA . GLU A 1 480 ? 104.527 -18.884 -69.905 1.00 54.59 480 GLU A CA 1
ATOM 4066 C C . GLU A 1 480 ? 103.031 -18.725 -69.516 1.00 54.59 480 GLU A C 1
ATOM 4068 O O . GLU A 1 480 ? 102.666 -17.950 -68.623 1.00 54.59 480 GLU A O 1
ATOM 4073 N N . PRO A 1 481 ? 102.129 -19.495 -70.162 1.00 52.75 481 PRO A N 1
ATOM 4074 C CA . PRO A 1 481 ? 100.754 -19.078 -70.389 1.00 52.75 481 PRO A CA 1
ATOM 4075 C C . PRO A 1 481 ? 99.819 -19.534 -69.265 1.00 52.75 481 PRO A C 1
ATOM 4077 O O . PRO A 1 481 ? 99.381 -20.679 -69.253 1.00 52.75 481 PRO A O 1
ATOM 4080 N N . ALA A 1 482 ? 99.435 -18.627 -68.362 1.00 50.97 482 ALA A N 1
ATOM 4081 C CA . ALA A 1 482 ? 98.186 -18.795 -67.596 1.00 50.97 482 ALA A CA 1
ATOM 4082 C C . ALA A 1 482 ? 97.659 -17.552 -66.862 1.00 50.97 482 ALA A C 1
ATOM 4084 O O . ALA A 1 482 ? 96.506 -17.573 -66.439 1.00 50.97 482 ALA A O 1
ATOM 4085 N N . LYS A 1 483 ? 98.444 -16.489 -66.639 1.00 54.66 483 LYS A N 1
ATOM 4086 C CA . LYS A 1 483 ? 98.064 -15.523 -65.587 1.00 54.66 483 LYS A CA 1
ATOM 4087 C C . LYS A 1 483 ? 97.289 -14.280 -66.014 1.00 54.66 483 LYS A C 1
ATOM 4089 O O . LYS A 1 483 ? 96.688 -13.672 -65.139 1.00 54.66 483 LYS A O 1
ATOM 4094 N N . ASP A 1 484 ? 97.211 -13.920 -67.297 1.00 62.66 484 ASP A N 1
ATOM 4095 C CA . ASP A 1 484 ? 96.441 -12.724 -67.670 1.00 62.66 484 ASP A CA 1
ATOM 4096 C C . ASP A 1 484 ? 95.845 -12.796 -69.087 1.00 62.66 484 ASP A C 1
ATOM 4098 O O . ASP A 1 484 ? 96.353 -12.213 -70.047 1.00 62.66 484 ASP A O 1
ATOM 4102 N N . CYS A 1 485 ? 94.730 -13.529 -69.229 1.00 65.56 485 CYS A N 1
ATOM 4103 C CA . CYS A 1 485 ? 93.974 -13.661 -70.491 1.00 65.56 485 CYS A CA 1
ATOM 4104 C C . CYS A 1 485 ? 93.624 -12.301 -71.110 1.00 65.56 485 CYS A C 1
ATOM 4106 O O . CYS A 1 485 ? 93.511 -12.154 -72.324 1.00 65.56 485 CYS A O 1
ATOM 4108 N N . LEU A 1 486 ? 93.474 -11.296 -70.256 1.00 66.50 486 LEU A N 1
ATOM 4109 C CA . LEU A 1 486 ? 93.198 -9.939 -70.648 1.00 66.50 486 LEU A CA 1
ATOM 4110 C C . LEU A 1 486 ? 94.395 -9.356 -71.440 1.00 66.50 486 LEU A C 1
ATOM 4112 O O . LEU A 1 486 ? 94.176 -8.721 -72.467 1.00 66.50 486 LEU A O 1
ATOM 4116 N N . GLN A 1 487 ? 95.660 -9.557 -71.046 1.00 69.00 487 GLN A N 1
ATOM 4117 C CA . GLN A 1 487 ? 96.814 -9.000 -71.795 1.00 69.00 487 GLN A CA 1
ATOM 4118 C C . GLN A 1 487 ? 96.982 -9.636 -73.181 1.00 69.00 487 GLN A C 1
ATOM 4120 O O . GLN A 1 487 ? 97.393 -8.970 -74.129 1.00 69.00 487 GLN A O 1
ATOM 4125 N N . VAL A 1 488 ? 96.601 -10.910 -73.306 1.00 69.94 488 VAL A N 1
ATOM 4126 C CA . VAL A 1 488 ? 96.563 -11.627 -74.586 1.00 69.94 488 VAL A CA 1
ATOM 4127 C C . VAL A 1 488 ? 95.518 -11.013 -75.527 1.00 69.94 488 VAL A C 1
ATOM 4129 O O . VAL A 1 488 ? 95.776 -10.867 -76.719 1.00 69.94 488 VAL A O 1
ATOM 4132 N N . LEU A 1 489 ? 94.360 -10.593 -75.003 1.00 69.12 489 LEU A N 1
ATOM 4133 C CA . LEU A 1 489 ? 93.331 -9.910 -75.793 1.00 69.12 489 LEU A CA 1
ATOM 4134 C C . LEU A 1 489 ? 93.758 -8.509 -76.242 1.00 69.12 489 LEU A C 1
ATOM 4136 O O . LEU A 1 489 ? 93.542 -8.171 -77.402 1.00 69.12 489 LEU A O 1
ATOM 4140 N N . ASP A 1 490 ? 94.401 -7.724 -75.375 1.00 72.44 490 ASP A N 1
ATOM 4141 C CA . ASP A 1 490 ? 94.923 -6.397 -75.745 1.00 72.44 490 ASP A CA 1
ATOM 4142 C C . ASP A 1 490 ? 95.979 -6.507 -76.852 1.00 72.44 490 ASP A C 1
ATOM 4144 O O . ASP A 1 490 ? 95.985 -5.713 -77.792 1.00 72.44 490 ASP A O 1
ATOM 4148 N N . TYR A 1 491 ? 96.830 -7.537 -76.778 1.00 75.44 491 TYR A N 1
ATOM 4149 C CA . TYR A 1 491 ? 97.797 -7.859 -77.823 1.00 75.44 491 TYR A CA 1
ATOM 4150 C C . TYR A 1 491 ? 97.112 -8.186 -79.158 1.00 75.44 491 TYR A C 1
ATOM 4152 O O . TYR A 1 491 ? 97.462 -7.611 -80.187 1.00 75.44 491 TYR A O 1
ATOM 4160 N N . PHE A 1 492 ? 96.098 -9.060 -79.160 1.00 73.50 492 PHE A N 1
ATOM 4161 C CA . PHE A 1 492 ? 95.352 -9.378 -80.383 1.00 73.50 492 PHE A CA 1
ATOM 4162 C C . PHE A 1 492 ? 94.621 -8.163 -80.957 1.00 73.50 492 PHE A C 1
ATOM 4164 O O . PHE A 1 492 ? 94.602 -7.981 -82.173 1.00 73.50 492 PHE A O 1
ATOM 4171 N N . LYS A 1 493 ? 94.062 -7.309 -80.097 1.00 72.56 493 LYS A N 1
ATOM 4172 C CA . LYS A 1 493 ? 93.377 -6.078 -80.503 1.00 72.56 493 LYS A CA 1
ATOM 4173 C C . LYS A 1 493 ? 94.337 -5.082 -81.149 1.00 72.56 493 LYS A C 1
ATOM 4175 O O . LYS A 1 493 ? 94.022 -4.514 -82.191 1.00 72.56 493 LYS A O 1
ATOM 4180 N N . PHE A 1 494 ? 95.531 -4.933 -80.579 1.00 78.44 494 PHE A N 1
ATOM 4181 C CA . PHE A 1 494 ? 96.614 -4.146 -81.158 1.00 78.44 494 PHE A CA 1
ATOM 4182 C C . PHE A 1 494 ? 97.051 -4.705 -82.525 1.00 78.44 494 PHE A C 1
ATOM 4184 O O . PHE A 1 494 ? 97.087 -3.967 -83.505 1.00 78.44 494 PHE A O 1
ATOM 4191 N N . VAL A 1 495 ? 97.294 -6.017 -82.631 1.00 74.69 495 VAL A N 1
ATOM 4192 C CA . VAL A 1 495 ? 97.683 -6.677 -83.895 1.00 74.69 495 VAL A CA 1
ATOM 4193 C C . VAL A 1 495 ? 96.618 -6.522 -84.985 1.00 74.69 495 VAL A C 1
ATOM 4195 O O . VAL A 1 495 ? 96.963 -6.294 -86.146 1.00 74.69 495 VAL A O 1
ATOM 4198 N N . ALA A 1 496 ? 95.339 -6.628 -84.618 1.00 71.31 496 ALA A N 1
ATOM 4199 C CA . ALA A 1 496 ? 94.221 -6.446 -85.537 1.00 71.31 496 ALA A CA 1
ATOM 4200 C C . ALA A 1 496 ? 94.106 -4.990 -86.012 1.00 71.31 496 ALA A C 1
ATOM 4202 O O . ALA A 1 496 ? 94.008 -4.756 -87.212 1.00 71.31 496 ALA A O 1
ATOM 4203 N N . THR A 1 497 ? 94.196 -4.023 -85.094 1.00 75.06 497 THR A N 1
ATOM 4204 C CA . THR A 1 497 ? 94.061 -2.589 -85.411 1.00 75.06 497 THR A CA 1
ATOM 4205 C C . THR A 1 497 ? 95.182 -2.094 -86.324 1.00 75.06 497 THR A C 1
ATOM 4207 O O . THR A 1 497 ? 94.934 -1.286 -87.207 1.00 75.06 497 THR A O 1
ATOM 4210 N N . TYR A 1 498 ? 96.410 -2.602 -86.159 1.00 76.50 498 TYR A N 1
ATOM 4211 C CA . TYR A 1 498 ? 97.540 -2.239 -87.025 1.00 76.50 498 TYR A CA 1
ATOM 4212 C C . TYR A 1 498 ? 97.639 -3.078 -88.312 1.00 76.50 498 TYR A C 1
ATOM 4214 O O . TYR A 1 498 ? 98.533 -2.845 -89.126 1.00 76.50 498 TYR A O 1
ATOM 4222 N N . GLU A 1 499 ? 96.723 -4.034 -88.514 1.00 71.19 499 GLU A N 1
ATOM 4223 C CA . GLU A 1 499 ? 96.676 -4.947 -89.667 1.00 71.19 499 GLU A CA 1
ATOM 4224 C C . GLU A 1 499 ? 97.985 -5.730 -89.895 1.00 71.19 499 GLU A C 1
ATOM 4226 O O . GLU A 1 499 ? 98.397 -5.989 -91.026 1.00 71.19 499 GLU A O 1
ATOM 4231 N N . ILE A 1 500 ? 98.663 -6.113 -88.812 1.00 72.38 500 ILE A N 1
ATOM 4232 C CA . ILE A 1 500 ? 99.981 -6.780 -88.844 1.00 72.38 500 ILE A CA 1
ATOM 4233 C C . ILE A 1 500 ? 99.898 -8.303 -88.638 1.00 72.38 500 ILE A C 1
ATOM 4235 O O . ILE A 1 500 ? 100.915 -8.987 -88.508 1.00 72.38 500 ILE A O 1
ATOM 4239 N N . GLY A 1 501 ? 98.685 -8.863 -88.642 1.00 60.41 501 GLY A N 1
ATOM 4240 C CA . GLY A 1 501 ? 98.425 -10.280 -88.361 1.00 60.41 501 GLY A CA 1
ATOM 4241 C C . GLY A 1 501 ? 99.071 -11.275 -89.336 1.00 60.41 501 GLY A C 1
ATOM 4242 O O . GLY A 1 501 ? 99.362 -12.399 -88.939 1.00 60.41 501 GLY A O 1
ATOM 4243 N N . SER A 1 502 ? 99.362 -10.879 -90.581 1.00 59.84 502 SER A N 1
ATOM 4244 C CA . SER A 1 502 ? 100.061 -11.727 -91.565 1.00 59.84 502 SER A CA 1
ATOM 4245 C C . SER A 1 502 ? 101.547 -11.938 -91.242 1.00 59.84 502 SER A C 1
ATOM 4247 O O . SER A 1 502 ? 102.117 -12.956 -91.630 1.00 59.84 502 SER A O 1
ATOM 4249 N N . HIS A 1 503 ? 102.167 -11.008 -90.508 1.00 53.06 503 HIS A N 1
ATOM 4250 C CA . HIS A 1 503 ? 103.582 -11.047 -90.118 1.00 53.06 503 HIS A CA 1
ATOM 4251 C C . HIS A 1 503 ? 103.801 -11.581 -88.695 1.00 53.06 503 HIS A C 1
ATOM 4253 O O . HIS A 1 503 ? 104.925 -11.906 -88.313 1.00 53.06 503 HIS A O 1
ATOM 4259 N N . CYS A 1 504 ? 102.730 -11.724 -87.916 1.00 54.31 504 CYS A N 1
ATOM 4260 C CA . CYS A 1 504 ? 102.756 -12.293 -86.577 1.00 54.31 504 CYS A CA 1
ATOM 4261 C C . CYS A 1 504 ? 102.009 -13.637 -86.580 1.00 54.31 504 CYS A C 1
ATOM 4263 O O . CYS A 1 504 ? 100.797 -13.674 -86.394 1.00 54.31 504 CYS A O 1
ATOM 4265 N N . GLN A 1 505 ? 102.715 -14.763 -86.763 1.00 52.25 505 GLN A N 1
ATOM 4266 C CA . GLN A 1 505 ? 102.099 -16.094 -86.634 1.00 52.25 505 GLN A CA 1
ATOM 4267 C C . GLN A 1 505 ? 101.400 -16.242 -85.276 1.00 52.25 505 GLN A C 1
ATOM 4269 O O . GLN A 1 505 ? 102.014 -15.998 -84.224 1.00 52.25 505 GLN A O 1
ATOM 4274 N N . VAL A 1 506 ? 100.126 -16.657 -85.338 1.00 45.25 506 VAL A N 1
ATOM 4275 C CA . VAL A 1 506 ? 99.236 -16.856 -84.190 1.00 45.25 506 VAL A CA 1
ATOM 4276 C C . VAL A 1 506 ? 99.924 -17.787 -83.197 1.00 45.25 506 VAL A C 1
ATOM 4278 O O . VAL A 1 506 ? 100.170 -18.951 -83.518 1.00 45.25 506 VAL A O 1
ATOM 4281 N N . PRO A 1 507 ? 100.268 -17.313 -81.996 1.00 49.41 507 PRO A N 1
ATOM 4282 C CA . PRO A 1 507 ? 100.816 -18.205 -80.998 1.00 49.41 507 PRO A CA 1
ATOM 4283 C C . PRO A 1 507 ? 99.751 -19.203 -80.523 1.00 49.41 507 PRO A C 1
ATOM 4285 O O . PRO A 1 507 ? 98.596 -18.854 -80.271 1.00 49.41 507 PRO A O 1
ATOM 4288 N N . GLN A 1 508 ? 100.150 -20.470 -80.432 1.00 50.41 508 GLN A N 1
ATOM 4289 C CA . GLN A 1 508 ? 99.308 -21.618 -80.100 1.00 50.41 508 GLN A CA 1
ATOM 4290 C C . GLN A 1 508 ? 99.008 -21.639 -78.588 1.00 50.41 508 GLN A C 1
ATOM 4292 O O . GLN A 1 508 ? 99.433 -22.525 -77.860 1.00 50.41 508 GLN A O 1
ATOM 4297 N N . PHE A 1 509 ? 98.301 -20.623 -78.091 1.00 50.81 509 PHE A N 1
ATOM 4298 C CA . PHE A 1 509 ? 98.072 -20.397 -76.657 1.00 50.81 509 PHE A CA 1
ATOM 4299 C C . PHE A 1 509 ? 96.811 -21.069 -76.092 1.00 50.81 509 PHE A C 1
ATOM 4301 O O . PHE A 1 509 ? 96.399 -20.742 -74.981 1.00 50.81 509 PHE A O 1
ATOM 4308 N N . LEU A 1 510 ? 96.175 -21.991 -76.830 1.00 45.91 510 LEU A N 1
ATOM 4309 C CA . LEU A 1 510 ? 94.881 -22.554 -76.429 1.00 45.91 510 LEU A CA 1
ATOM 4310 C C . LEU A 1 510 ? 94.804 -24.091 -76.494 1.00 45.91 510 LEU A C 1
ATOM 4312 O O . LEU A 1 510 ? 94.021 -24.638 -77.281 1.00 45.91 510 LEU A O 1
ATOM 4316 N N . SER A 1 511 ? 95.581 -24.788 -75.656 1.00 41.84 511 SER A N 1
ATOM 4317 C CA . SER A 1 511 ? 95.390 -26.218 -75.358 1.00 41.84 511 SER A CA 1
ATOM 4318 C C . SER A 1 511 ? 94.936 -26.417 -73.905 1.00 41.84 511 SER A C 1
ATOM 4320 O O . SER A 1 511 ? 95.738 -26.635 -73.002 1.00 41.84 511 SER A O 1
ATOM 4322 N N . GLY A 1 512 ? 93.630 -26.341 -73.666 1.00 40.66 512 GLY A N 1
ATOM 4323 C CA . GLY A 1 512 ? 93.042 -26.624 -72.358 1.00 40.66 512 GLY A CA 1
ATOM 4324 C C . GLY A 1 512 ? 91.520 -26.569 -72.412 1.00 40.66 512 GLY A C 1
ATOM 4325 O O . GLY A 1 512 ? 90.947 -25.649 -72.993 1.00 40.66 512 GLY A O 1
ATOM 4326 N N . LYS A 1 513 ? 90.848 -27.564 -71.823 1.00 43.91 513 LYS A N 1
ATOM 4327 C CA . LYS A 1 513 ? 89.380 -27.720 -71.878 1.00 43.91 513 LYS A CA 1
ATOM 4328 C C . LYS A 1 513 ? 88.595 -26.594 -71.174 1.00 43.91 513 LYS A C 1
ATOM 4330 O O . LYS A 1 513 ? 87.409 -26.445 -71.438 1.00 43.91 513 LYS A O 1
ATOM 4335 N N . GLU A 1 514 ? 89.244 -25.743 -70.377 1.00 45.84 514 GLU A N 1
ATOM 4336 C CA . GLU A 1 514 ? 88.638 -24.541 -69.773 1.00 45.84 514 GLU A CA 1
ATOM 4337 C C . GLU A 1 514 ? 88.446 -23.378 -70.777 1.00 45.84 514 GLU A C 1
ATOM 4339 O O . GLU A 1 514 ? 87.713 -22.430 -70.504 1.00 45.84 514 GLU A O 1
ATOM 4344 N N . GLN A 1 515 ? 89.060 -23.441 -71.966 1.00 48.59 515 GLN A N 1
ATOM 4345 C CA . GLN A 1 515 ? 89.062 -22.338 -72.937 1.00 48.59 515 GLN A CA 1
ATOM 4346 C C . GLN A 1 515 ? 88.045 -22.478 -74.078 1.00 48.59 515 GLN A C 1
ATOM 4348 O O . GLN A 1 515 ? 87.855 -21.517 -74.817 1.00 48.59 515 GLN A O 1
ATOM 4353 N N . GLU A 1 516 ? 87.327 -23.595 -74.242 1.00 46.91 516 GLU A N 1
ATOM 4354 C CA . GLU A 1 516 ? 86.290 -23.707 -75.293 1.00 46.91 516 GLU A CA 1
ATOM 4355 C C . GLU A 1 516 ? 85.063 -22.814 -75.028 1.00 46.91 516 GLU A C 1
ATOM 4357 O O . GLU A 1 516 ? 84.458 -22.304 -75.970 1.00 46.91 516 GLU A O 1
ATOM 4362 N N . LYS A 1 517 ? 84.758 -22.500 -73.760 1.00 48.31 517 LYS A N 1
ATOM 4363 C CA . LYS A 1 517 ? 83.717 -21.518 -73.391 1.00 48.31 517 LYS A CA 1
ATOM 4364 C C . LYS A 1 517 ? 84.141 -20.060 -73.617 1.0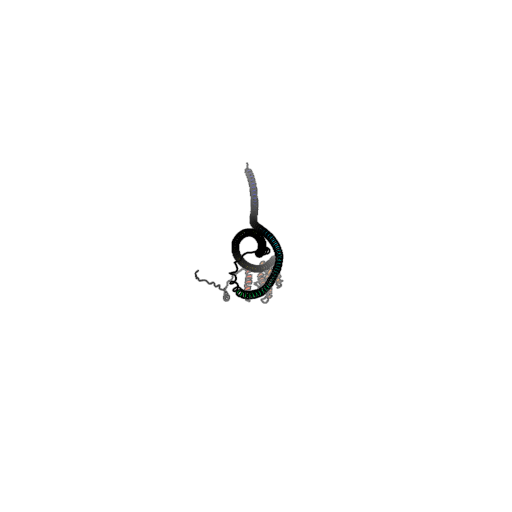0 48.31 517 LYS A C 1
ATOM 4366 O O . LYS A 1 517 ? 83.286 -19.203 -73.828 1.00 48.31 517 LYS A O 1
ATOM 4371 N N . GLN A 1 518 ? 85.444 -19.773 -73.584 1.00 45.91 518 GLN A N 1
ATOM 4372 C CA . GLN A 1 518 ? 86.003 -18.448 -73.884 1.00 45.91 518 GLN A CA 1
ATOM 4373 C C . GLN A 1 518 ? 86.359 -18.287 -75.370 1.00 45.91 518 GLN A C 1
ATOM 4375 O O . GLN A 1 518 ? 86.223 -17.183 -75.884 1.00 45.91 518 GLN A O 1
ATOM 4380 N N . LYS A 1 519 ? 86.675 -19.370 -76.098 1.00 41.06 519 LYS A N 1
ATOM 4381 C CA . LYS A 1 519 ? 86.821 -19.379 -77.566 1.00 41.06 519 LYS A CA 1
ATOM 4382 C C . LYS A 1 519 ? 85.556 -18.887 -78.266 1.00 41.06 519 LYS A C 1
ATOM 4384 O O . LYS A 1 519 ? 85.686 -18.090 -79.179 1.00 41.06 519 LYS A O 1
ATOM 4389 N N . GLY A 1 520 ? 84.361 -19.270 -77.803 1.00 46.31 520 GLY A N 1
ATOM 4390 C CA . GLY A 1 520 ? 83.098 -18.734 -78.338 1.00 46.31 520 GLY A CA 1
ATOM 4391 C C . GLY A 1 520 ? 83.000 -17.208 -78.214 1.00 46.31 520 GLY A C 1
ATOM 4392 O O . GLY A 1 520 ? 82.779 -16.524 -79.201 1.00 46.31 520 GLY A O 1
ATOM 4393 N N . LYS A 1 521 ? 83.309 -16.648 -77.035 1.00 46.00 521 LYS A N 1
ATOM 4394 C CA . LYS A 1 521 ? 83.292 -15.189 -76.809 1.00 46.00 521 LYS A CA 1
ATOM 4395 C C . LYS A 1 521 ? 84.406 -14.434 -77.546 1.00 46.00 521 LYS A C 1
ATOM 4397 O O . LYS A 1 521 ? 84.206 -13.286 -77.915 1.00 46.00 521 LYS A O 1
ATOM 4402 N N . ILE A 1 522 ? 85.569 -15.050 -77.757 1.00 41.59 522 ILE A N 1
ATOM 4403 C CA . ILE A 1 522 ? 86.714 -14.437 -78.455 1.00 41.59 522 ILE A CA 1
ATOM 4404 C C . ILE A 1 522 ? 86.534 -14.507 -79.982 1.00 41.59 522 ILE A C 1
ATOM 4406 O O . ILE A 1 522 ? 86.871 -13.554 -80.679 1.00 41.59 522 ILE A O 1
ATOM 4410 N N . VAL A 1 523 ? 85.943 -15.591 -80.499 1.00 43.12 523 VAL A N 1
ATOM 4411 C CA . VAL A 1 523 ? 85.583 -15.743 -81.918 1.00 43.12 523 VAL A CA 1
ATOM 4412 C C . VAL A 1 523 ? 84.406 -14.838 -82.285 1.00 43.12 523 VAL A C 1
ATOM 4414 O O . VAL A 1 523 ? 84.455 -14.231 -83.348 1.00 43.12 523 VAL A O 1
ATOM 4417 N N . ASP A 1 524 ? 83.414 -14.641 -81.413 1.00 41.19 524 ASP A N 1
ATOM 4418 C CA . ASP A 1 524 ? 82.293 -13.722 -81.676 1.00 41.19 524 ASP A CA 1
ATOM 4419 C C . ASP A 1 524 ? 82.731 -12.240 -81.695 1.00 41.19 524 ASP A C 1
ATOM 4421 O O . ASP A 1 524 ? 82.246 -11.462 -82.516 1.00 41.19 524 ASP A O 1
ATOM 4425 N N . ILE A 1 525 ? 83.716 -11.850 -80.870 1.00 41.84 525 ILE A N 1
ATOM 4426 C CA . ILE A 1 525 ? 84.315 -10.498 -80.889 1.00 41.84 525 ILE A CA 1
ATOM 4427 C C . ILE A 1 525 ? 85.190 -10.287 -82.140 1.00 41.84 525 ILE A C 1
ATOM 4429 O O . ILE A 1 525 ? 85.156 -9.207 -82.723 1.00 41.84 525 ILE A O 1
ATOM 4433 N N . ALA A 1 526 ? 85.925 -11.310 -82.592 1.00 38.31 526 ALA A N 1
ATOM 4434 C CA . ALA A 1 526 ? 86.733 -11.252 -83.818 1.00 38.31 526 ALA A CA 1
ATOM 4435 C C . ALA A 1 526 ? 85.898 -11.372 -85.114 1.00 38.31 526 ALA A C 1
ATOM 4437 O O . ALA A 1 526 ? 86.313 -10.891 -86.166 1.00 38.31 526 ALA A O 1
ATOM 4438 N N . SER A 1 527 ? 84.707 -11.979 -85.045 1.00 40.41 527 SER A N 1
ATOM 4439 C CA . SER A 1 527 ? 83.782 -12.130 -86.181 1.00 40.41 527 SER A CA 1
ATOM 4440 C C . SER A 1 527 ? 82.889 -10.903 -86.391 1.00 40.41 527 SER A C 1
ATOM 4442 O O . SER A 1 527 ? 82.380 -10.704 -87.488 1.00 40.41 527 SER A O 1
ATOM 4444 N N . SER A 1 528 ? 82.727 -10.044 -85.378 1.00 39.31 528 SER A N 1
ATOM 4445 C CA . SER A 1 528 ? 82.008 -8.769 -85.513 1.00 39.31 528 SER A CA 1
ATOM 4446 C C . SER A 1 528 ? 82.854 -7.658 -86.165 1.00 39.31 528 SER A C 1
ATOM 4448 O O . SER A 1 528 ? 82.327 -6.574 -86.409 1.00 39.31 528 SER A O 1
ATOM 4450 N N . SER A 1 529 ? 84.138 -7.914 -86.462 1.00 37.28 529 SER A N 1
ATOM 4451 C CA . SER A 1 529 ? 85.079 -6.962 -87.077 1.00 37.28 529 SER A CA 1
ATOM 4452 C C . SER A 1 529 ? 85.655 -7.393 -88.441 1.00 37.28 529 SER A C 1
ATOM 4454 O O . SER A 1 529 ? 86.519 -6.694 -88.961 1.00 37.28 529 SER A O 1
ATOM 4456 N N . MET A 1 530 ? 85.190 -8.489 -89.068 1.00 31.55 530 MET A N 1
ATOM 4457 C CA . MET A 1 530 ? 85.586 -8.885 -90.439 1.00 31.55 530 MET A CA 1
ATOM 4458 C C . MET A 1 530 ? 84.383 -9.347 -91.292 1.00 31.55 530 MET A C 1
ATOM 4460 O O . MET A 1 530 ? 83.592 -10.178 -90.859 1.00 31.55 530 MET A O 1
ATOM 4464 N N . SER A 1 531 ? 84.247 -8.826 -92.521 1.00 26.69 531 SER A N 1
ATOM 4465 C CA . SER A 1 531 ? 83.205 -9.197 -93.512 1.00 26.69 531 SER A CA 1
ATOM 4466 C C . SER A 1 531 ? 83.588 -10.437 -94.367 1.00 26.69 531 SER A C 1
ATOM 4468 O O . SER A 1 531 ? 84.770 -10.771 -94.433 1.00 26.69 531 SER A O 1
ATOM 4470 N N . PRO A 1 532 ? 82.633 -11.158 -95.009 1.00 38.72 532 PRO A N 1
ATOM 4471 C CA . PRO A 1 532 ? 82.660 -12.630 -95.078 1.00 38.72 532 PRO A CA 1
ATOM 4472 C C . PRO A 1 532 ? 83.013 -13.248 -96.448 1.00 38.72 532 PRO A C 1
ATOM 4474 O O . PRO A 1 532 ? 82.483 -12.807 -97.464 1.00 38.72 532 PRO A O 1
ATOM 4477 N N . VAL A 1 533 ? 83.745 -14.382 -96.474 1.00 25.64 533 VAL A N 1
ATOM 4478 C CA . VAL A 1 533 ? 83.679 -15.384 -97.570 1.00 25.64 533 VAL A CA 1
ATOM 4479 C C . VAL A 1 533 ? 83.808 -16.840 -97.066 1.00 25.64 533 VAL A C 1
ATOM 4481 O O . VAL A 1 533 ? 84.831 -17.275 -96.550 1.00 25.64 533 VAL A O 1
ATOM 4484 N N . ARG A 1 534 ? 82.705 -17.569 -97.281 1.00 28.27 534 ARG A N 1
ATOM 4485 C CA . ARG A 1 534 ? 82.447 -19.015 -97.474 1.00 28.27 534 ARG A CA 1
ATOM 4486 C C . ARG A 1 534 ? 83.650 -19.965 -97.673 1.00 28.27 534 ARG A C 1
ATOM 4488 O O . ARG A 1 534 ? 84.293 -19.856 -98.705 1.00 28.27 534 ARG A O 1
ATOM 4495 N N . VAL A 1 535 ? 83.744 -21.038 -96.861 1.00 26.28 535 VAL A N 1
ATOM 4496 C CA . VAL A 1 535 ? 84.070 -22.431 -97.288 1.00 26.28 535 VAL A CA 1
ATOM 4497 C C . VAL A 1 535 ? 83.384 -23.466 -96.361 1.00 26.28 535 VAL A C 1
ATOM 4499 O O . VAL A 1 535 ? 83.163 -23.222 -95.179 1.00 26.28 535 VAL A O 1
ATOM 4502 N N . GLN A 1 536 ? 82.988 -24.590 -96.967 1.00 27.05 536 GLN A N 1
ATOM 4503 C CA . GLN A 1 536 ? 82.185 -25.733 -96.506 1.00 27.05 536 GLN A CA 1
ATOM 4504 C C . GLN A 1 536 ? 82.626 -26.474 -95.222 1.00 27.05 536 GLN A C 1
ATOM 4506 O O . GLN A 1 536 ? 83.806 -26.607 -94.919 1.00 27.05 536 GLN A O 1
ATOM 4511 N N . LYS A 1 537 ? 81.623 -27.072 -94.550 1.00 33.72 537 LYS A N 1
ATOM 4512 C CA . LYS A 1 537 ? 81.739 -28.152 -93.540 1.00 33.72 537 LYS A CA 1
ATOM 4513 C C . LYS A 1 537 ? 82.450 -29.396 -94.106 1.00 33.72 537 LYS A C 1
ATOM 4515 O O . LYS A 1 537 ? 82.323 -29.654 -95.303 1.00 33.72 537 LYS A O 1
ATOM 4520 N N . PRO A 1 538 ? 83.032 -30.255 -93.243 1.00 33.03 538 PRO A N 1
ATOM 4521 C CA . PRO A 1 538 ? 82.392 -31.564 -93.018 1.00 33.03 538 PRO A CA 1
ATOM 4522 C C . PRO A 1 538 ? 82.415 -32.097 -91.563 1.00 33.03 538 PRO A C 1
ATOM 4524 O O . PRO A 1 538 ? 82.947 -31.484 -90.648 1.00 33.03 538 PRO A O 1
ATOM 4527 N N . GLN A 1 539 ? 81.706 -33.219 -91.403 1.00 30.19 539 GLN A N 1
ATOM 4528 C CA . GLN A 1 539 ? 81.140 -33.895 -90.225 1.00 30.19 539 GLN A CA 1
ATOM 4529 C C . GLN A 1 539 ? 82.131 -34.628 -89.280 1.00 30.19 539 GLN A C 1
ATOM 4531 O O . GLN A 1 539 ? 83.324 -34.666 -89.536 1.00 30.19 539 GLN A O 1
ATOM 4536 N N . GLU A 1 540 ? 81.540 -35.292 -88.262 1.00 26.62 540 GLU A N 1
ATOM 4537 C CA . GLU A 1 540 ? 82.080 -36.218 -87.232 1.00 26.62 540 GLU A CA 1
ATOM 4538 C C . GLU A 1 540 ? 82.629 -35.554 -85.951 1.00 26.62 540 GLU A C 1
ATOM 4540 O O . GLU A 1 540 ? 83.424 -34.635 -86.010 1.00 26.62 540 GLU A O 1
ATOM 4545 N N . LYS A 1 541 ? 82.253 -35.905 -84.710 1.00 30.05 541 LYS A N 1
ATOM 4546 C CA . LYS A 1 541 ? 81.719 -37.138 -84.105 1.00 30.05 541 LYS A CA 1
ATOM 4547 C C . LYS A 1 541 ? 80.652 -36.807 -83.050 1.00 30.05 541 LYS A C 1
ATOM 4549 O O . LYS A 1 541 ? 80.887 -36.048 -82.116 1.00 30.05 541 LYS A O 1
ATOM 4554 N N . LYS A 1 542 ? 79.500 -37.468 -83.169 1.00 32.00 542 LYS A N 1
ATOM 4555 C CA . LYS A 1 542 ? 78.406 -37.526 -82.190 1.00 32.00 542 LYS A CA 1
ATOM 4556 C C . LYS A 1 542 ? 78.561 -38.831 -81.405 1.00 32.00 542 LYS A C 1
ATOM 4558 O O . LYS A 1 542 ? 78.465 -39.882 -82.029 1.00 32.00 542 LYS A O 1
ATOM 4563 N N . ARG A 1 543 ? 78.803 -38.779 -80.087 1.00 32.00 543 ARG A N 1
ATOM 4564 C CA . ARG A 1 543 ? 78.379 -39.780 -79.072 1.00 32.00 543 ARG A CA 1
ATOM 4565 C C . ARG A 1 543 ? 78.939 -39.435 -77.681 1.00 32.00 543 ARG A C 1
ATOM 4567 O O . ARG A 1 543 ? 80.141 -39.238 -77.550 1.00 32.00 543 ARG A O 1
ATOM 4574 N N . ARG A 1 544 ? 78.054 -39.533 -76.673 1.00 28.81 544 ARG A N 1
ATOM 4575 C CA . ARG A 1 544 ? 78.229 -39.335 -75.211 1.00 28.81 544 ARG A CA 1
ATOM 4576 C C . ARG A 1 544 ? 78.294 -37.845 -74.834 1.00 28.81 544 ARG A C 1
ATOM 4578 O O . ARG A 1 544 ? 79.261 -37.188 -75.170 1.00 28.81 544 ARG A O 1
ATOM 4585 N N . TYR A 1 545 ? 77.285 -37.224 -74.220 1.00 26.39 545 TYR A N 1
ATOM 4586 C CA . TYR A 1 545 ? 76.564 -37.615 -73.004 1.00 26.39 545 TYR A CA 1
ATOM 4587 C C . TYR A 1 545 ? 75.098 -37.117 -73.012 1.00 26.39 545 TYR A C 1
ATOM 4589 O O . TYR A 1 545 ? 74.844 -35.937 -72.809 1.00 26.39 545 TYR A O 1
ATOM 4597 N N . GLU A 1 546 ? 74.140 -38.031 -73.171 1.00 30.55 546 GLU A N 1
ATOM 4598 C CA . GLU A 1 546 ? 72.735 -37.871 -72.760 1.00 30.55 546 GLU A CA 1
ATOM 4599 C C . GLU A 1 546 ? 72.430 -39.040 -71.819 1.00 30.55 546 GLU A C 1
ATOM 4601 O O . GLU A 1 546 ? 72.072 -40.119 -72.280 1.00 30.55 546 GLU A O 1
ATOM 4606 N N . ALA A 1 547 ? 72.695 -38.875 -70.518 1.00 38.16 547 ALA A N 1
ATOM 4607 C CA . ALA A 1 547 ? 72.294 -39.832 -69.479 1.00 38.16 547 ALA A CA 1
ATOM 4608 C C . ALA A 1 547 ? 72.486 -39.279 -68.048 1.00 38.16 547 ALA A C 1
ATOM 4610 O O . ALA A 1 547 ? 73.108 -39.956 -67.243 1.00 38.16 547 ALA A O 1
ATOM 4611 N N . VAL A 1 548 ? 72.005 -38.073 -67.699 1.00 34.44 548 VAL A N 1
ATOM 4612 C CA . VAL A 1 548 ? 71.845 -37.675 -66.267 1.00 34.44 548 VAL A CA 1
ATOM 4613 C C . VAL A 1 548 ? 70.661 -36.712 -66.029 1.00 34.44 548 VAL A C 1
ATOM 4615 O O . VAL A 1 548 ? 70.667 -35.934 -65.087 1.00 34.44 548 VAL A O 1
ATOM 4618 N N . LEU A 1 549 ? 69.605 -36.732 -66.848 1.00 32.22 549 LEU A N 1
ATOM 4619 C CA . LEU A 1 549 ? 68.357 -36.017 -66.518 1.00 32.22 549 LEU A CA 1
ATOM 4620 C C . LEU A 1 549 ? 67.132 -36.877 -66.842 1.00 32.22 549 LEU A C 1
ATOM 4622 O O . LEU A 1 549 ? 66.300 -36.547 -67.677 1.00 32.22 549 LEU A O 1
ATOM 4626 N N . ALA A 1 550 ? 67.035 -38.002 -66.142 1.00 37.00 550 ALA A N 1
ATOM 4627 C CA . ALA A 1 550 ? 65.771 -38.655 -65.845 1.00 37.00 550 ALA A CA 1
ATOM 4628 C C . ALA A 1 550 ? 65.811 -39.044 -64.364 1.00 37.00 550 ALA A C 1
ATOM 4630 O O . ALA A 1 550 ? 66.829 -39.541 -63.892 1.00 37.00 550 ALA A O 1
ATOM 4631 N N . ASN A 1 551 ? 64.695 -38.826 -63.670 1.00 32.72 551 ASN A N 1
ATOM 4632 C CA . ASN A 1 551 ? 64.447 -39.078 -62.245 1.00 32.72 551 ASN A CA 1
ATOM 4633 C C . ASN A 1 551 ? 64.826 -37.936 -61.296 1.00 32.72 551 ASN A C 1
ATOM 4635 O O . ASN A 1 551 ? 65.875 -37.943 -60.666 1.00 32.72 551 ASN A O 1
ATOM 4639 N N . ASN A 1 552 ? 63.896 -36.993 -61.131 1.00 30.23 552 ASN A N 1
ATOM 4640 C CA . ASN A 1 552 ? 63.224 -36.803 -59.840 1.00 30.23 552 ASN A CA 1
ATOM 4641 C C . ASN A 1 552 ? 62.021 -35.862 -60.009 1.00 30.23 552 ASN A C 1
ATOM 4643 O O . ASN A 1 552 ? 62.071 -34.682 -59.683 1.00 30.23 552 ASN A O 1
ATOM 4647 N N . SER A 1 553 ? 60.917 -36.415 -60.516 1.00 30.00 553 SER A N 1
ATOM 4648 C CA . SER A 1 553 ? 59.574 -35.909 -60.231 1.00 30.00 553 SER A CA 1
ATOM 4649 C C . SER A 1 553 ? 58.874 -36.967 -59.383 1.00 30.00 553 SER A C 1
ATOM 4651 O O . SER A 1 553 ? 58.553 -38.053 -59.864 1.00 30.00 553 SER A O 1
ATOM 4653 N N . LYS A 1 554 ? 58.700 -36.677 -58.093 1.00 35.19 554 LYS A N 1
ATOM 4654 C CA . LYS A 1 554 ? 57.751 -37.368 -57.219 1.00 35.19 554 LYS A CA 1
ATOM 4655 C C . LYS A 1 554 ? 56.822 -36.307 -56.642 1.00 35.19 554 LYS A C 1
ATOM 4657 O O . LYS A 1 554 ? 57.164 -35.625 -55.683 1.00 35.19 554 LYS A O 1
ATOM 4662 N N . HIS A 1 555 ? 55.657 -36.169 -57.267 1.00 35.72 555 HIS A N 1
ATOM 4663 C CA . HIS A 1 555 ? 54.469 -35.591 -56.645 1.00 35.72 555 HIS A CA 1
ATOM 4664 C C . HIS A 1 555 ? 53.949 -36.527 -55.537 1.00 35.72 555 HIS A C 1
ATOM 4666 O O . HIS A 1 555 ? 53.996 -37.747 -55.723 1.00 35.72 555 HIS A O 1
ATOM 4672 N N . PRO A 1 556 ? 53.376 -36.007 -54.437 1.00 35.12 556 PRO A N 1
ATOM 4673 C CA . PRO A 1 556 ? 52.458 -36.773 -53.612 1.00 35.12 556 PRO A CA 1
ATOM 4674 C C . PRO A 1 556 ? 51.071 -36.800 -54.270 1.00 35.12 556 PRO A C 1
ATOM 4676 O O . PRO A 1 556 ? 50.538 -35.768 -54.682 1.00 35.12 556 PRO A O 1
ATOM 4679 N N . ARG A 1 557 ? 50.512 -38.009 -54.383 1.00 30.30 557 ARG A N 1
ATOM 4680 C CA . ARG A 1 557 ? 49.125 -38.263 -54.781 1.00 30.30 557 ARG A CA 1
ATOM 4681 C C . ARG A 1 557 ? 48.176 -37.695 -53.728 1.00 30.30 557 ARG A C 1
ATOM 4683 O O . ARG A 1 557 ? 48.352 -37.932 -52.538 1.00 30.30 557 ARG A O 1
ATOM 4690 N N . ILE A 1 558 ? 47.173 -36.976 -54.213 1.00 31.95 558 ILE A N 1
ATOM 4691 C CA . ILE A 1 558 ? 45.944 -36.647 -53.503 1.00 31.95 558 ILE A CA 1
ATOM 4692 C C . ILE A 1 558 ? 45.019 -37.847 -53.709 1.00 31.95 558 ILE A C 1
ATOM 4694 O O . ILE A 1 558 ? 44.651 -38.144 -54.846 1.00 31.95 558 ILE A O 1
ATOM 4698 N N . ASP A 1 559 ? 44.677 -38.536 -52.626 1.00 32.47 559 ASP A N 1
ATOM 4699 C CA . ASP A 1 559 ? 43.596 -39.513 -52.625 1.00 32.47 559 ASP A CA 1
ATOM 4700 C C . ASP A 1 559 ? 42.263 -38.763 -52.554 1.00 32.47 559 ASP A C 1
ATOM 4702 O O . ASP A 1 559 ? 41.967 -38.059 -51.588 1.00 32.47 559 ASP A O 1
ATOM 4706 N N . VAL A 1 560 ? 41.455 -38.917 -53.600 1.00 35.44 560 VAL A N 1
ATOM 4707 C CA . VAL A 1 560 ? 40.016 -38.653 -53.570 1.00 35.44 560 VAL A CA 1
ATOM 4708 C C . VAL A 1 560 ? 39.323 -40.005 -53.710 1.00 35.44 560 VAL A C 1
ATOM 4710 O O . VAL A 1 560 ? 39.546 -40.679 -54.717 1.00 35.44 560 VAL A O 1
ATOM 4713 N N . PRO A 1 561 ? 38.459 -40.417 -52.771 1.00 34.69 561 PRO A N 1
ATOM 4714 C CA . PRO A 1 561 ? 37.528 -41.503 -53.010 1.00 34.69 561 PRO A CA 1
ATOM 4715 C C . PRO A 1 561 ? 36.242 -40.964 -53.644 1.00 34.69 561 PRO A C 1
ATOM 4717 O O . PRO A 1 561 ? 35.719 -39.917 -53.264 1.00 34.69 561 PRO A O 1
ATOM 4720 N N . SER A 1 562 ? 35.710 -41.702 -54.613 1.00 32.72 562 SER A N 1
ATOM 4721 C CA . SER A 1 562 ? 34.358 -41.518 -55.138 1.00 32.72 562 SER A CA 1
ATOM 4722 C C . SER A 1 562 ? 33.631 -42.857 -55.212 1.00 32.72 562 SER A C 1
ATOM 4724 O O . SER A 1 562 ? 34.223 -43.883 -55.541 1.00 32.72 562 SER A O 1
ATOM 4726 N N . SER A 1 563 ? 32.319 -42.764 -54.988 1.00 30.98 563 SER A N 1
ATOM 4727 C CA . SER A 1 563 ? 31.260 -43.783 -55.038 1.00 30.98 563 SER A CA 1
ATOM 4728 C C . SER A 1 563 ? 31.097 -44.648 -53.780 1.00 30.98 563 SER A C 1
ATOM 4730 O O . SER A 1 563 ? 31.982 -45.401 -53.404 1.00 30.98 563 SER A O 1
ATOM 4732 N N . SER A 1 564 ? 29.942 -44.546 -53.116 1.00 30.67 564 SER A N 1
ATOM 4733 C CA . SER A 1 564 ? 28.729 -45.274 -53.512 1.00 30.67 564 SER A CA 1
ATOM 4734 C C . SER A 1 564 ? 27.509 -44.851 -52.679 1.00 30.67 564 SER A C 1
ATOM 4736 O O . SER A 1 564 ? 27.618 -44.464 -51.522 1.00 30.67 564 SER A O 1
ATOM 4738 N N . VAL A 1 565 ? 26.360 -44.932 -53.342 1.00 39.50 565 VAL A N 1
ATOM 4739 C CA . VAL A 1 565 ? 24.974 -44.687 -52.924 1.00 39.50 565 VAL A CA 1
ATOM 4740 C C . VAL A 1 565 ? 24.494 -45.662 -51.836 1.00 39.50 565 VAL A C 1
ATOM 4742 O O . VAL A 1 565 ? 24.917 -46.811 -51.862 1.00 39.50 565 VAL A O 1
ATOM 4745 N N . LEU A 1 566 ? 23.587 -45.189 -50.961 1.00 35.19 566 LEU A N 1
ATOM 4746 C CA . LEU A 1 566 ? 22.500 -45.845 -50.181 1.00 35.19 566 LEU A CA 1
ATOM 4747 C C . LEU A 1 566 ? 22.210 -44.888 -48.996 1.00 35.19 566 LEU A C 1
ATOM 4749 O O . LEU A 1 566 ? 23.152 -44.482 -48.335 1.00 35.19 566 LEU A O 1
ATOM 4753 N N . GLY A 1 567 ? 21.024 -44.417 -48.619 1.00 31.64 567 GLY A N 1
ATOM 4754 C CA . GLY A 1 567 ? 19.626 -44.650 -48.953 1.00 31.64 567 GLY A CA 1
ATOM 4755 C C . GLY A 1 567 ? 18.803 -44.142 -47.747 1.00 31.64 567 GLY A C 1
ATOM 4756 O O . GLY A 1 567 ? 19.195 -44.401 -46.619 1.00 31.64 567 GLY A O 1
ATOM 4757 N N . SER A 1 568 ? 17.698 -43.442 -48.016 1.00 41.59 568 SER A N 1
ATOM 4758 C CA . SER A 1 568 ? 16.478 -43.301 -47.192 1.00 41.59 568 SER A CA 1
ATOM 4759 C C . SER A 1 568 ? 16.491 -42.701 -45.764 1.00 41.59 568 SER A C 1
ATOM 4761 O O . SER A 1 568 ? 17.148 -43.206 -44.863 1.00 41.59 568 SER A O 1
ATOM 4763 N N . GLN A 1 569 ? 15.523 -41.777 -45.602 1.00 44.19 569 GLN A N 1
ATOM 4764 C CA . GLN A 1 569 ? 14.876 -41.194 -44.405 1.00 44.19 569 GLN A CA 1
ATOM 4765 C C . GLN A 1 569 ? 15.540 -40.010 -43.701 1.00 44.19 569 GLN A C 1
ATOM 4767 O O . GLN A 1 569 ? 16.615 -40.169 -43.089 1.00 44.19 569 GLN A O 1
#

Organism: Trifolium subterraneum (NCBI:txid3900)

pLDDT: mean 74.93, std 19.35, range [25.64, 98.06]